Protein AF-0000000087425403 (afdb_homodimer)

Secondary structure (DSSP, 8-state):
--EEEEEEEEE-GGGSS-SS--SSS--HHHHHHHHHHHHHTS-GGG-EEEES--PPTT-EEEEEEEEEE---SSPPPHHHHHHHHHHHS-TTEEEEEEEEPPTT--TTTT--EEEEEEEEEESSS--TTTGGGSEEE-S---HHHHHHHHHHH-EEEE-GGGS-TT---S--EEEEEEEEEEEETTEEEEEEEES---TTHHHHHHHHHHHHHTTSS-TTHHHHHHHH--GGGS-----GGGEEEEEEE-TTSPPTTS---TTS-----/--EEEEEEEEE-GGGSS-SS--SSS--HHHHHHHHHHHHHTS-GGG-EEEES--PPTT-EEEEEEEEEE---SSPPPHHHHHHHHHHHS-TTEEEEEEEEPPTT--TTTT--EEEEEEEEE-SSS--TTTGGGSEE--S---HHHHHHHHHHH-EEEE-GGGS-TT---S--EEEEEEEEEEEETTEEEEEEEES---TTHHHHHHHHHHHHHTTSS-TTHHHHHHHH--GGGS-----GGGEEEEEEE-TTSPPTTS---TTS-----

Foldseek 3Di:
DDWWKKWWKWFQLAQAQWADDDDPGHHVQVQLLVLQCVVLVHDSVQKDKDWQDGAGRRATAFTIMIIIDHPDPDDDFFVVSQVSSCVRGDPRMHTQGMDTDDPPDGNRPLFFKFKKKFKEQADPDADPPQNLQHHYDYDFFAQVQLQLLQVLQAAWFQLLLQADPPWDDPGRTWHWHDWDWDDDVRIIMTMTMTRDAIHLRVQQSVQQSRCRRRVVDGSCLSVVCRVPSHNVSGGDSHDNSRMYTYYTDRPVGADVPHDDGDVDPPDRD/DAWWKKWWKWFQLAQAQWADDDDPGHHVQVQLLVLQCVVLVHDSVQKDKDWQDGAGRRATAFTIMIIIDHPDPDDDFFVVSQVSSCVRGDPRMHTQGMDTDDPPDGNRPLFFKFKKKFKEQADPDADPPQNLQHHYDYDFFAQVQLQLLQVVQAAWAQLLLQADPPWDDPGRTWHWHDWDWDDDVRIIMTMTMTRDAIHLRVQQSVQQSRCRRRVVDGSCLSVVCRVPSHNVSGGDSHDNSRMYTYHTDRPVGADVPHDDGDVDDPDRD

Radius of gyration: 26.01 Å; Cα contacts (8 Å, |Δi|>4): 1251; chains: 2; bounding box: 58×72×53 Å

Nearest PDB structures (foldseek):
  2nr0-assembly1_B  TM=9.328E-01  e=4.750E-31  Escherichia coli K-12
  1vs3-assembly1_B  TM=9.118E-01  e=4.069E-29  Thermus thermophilus HB8
  2nre-assembly1_A-2  TM=8.897E-01  e=6.207E-25  Escherichia coli K-12
  6sgb-assembly1_FB  TM=8.811E-01  e=9.469E-21  Trypanosoma brucei brucei
  7r9g-assembly1_A-2  TM=7.790E-01  e=8.869E-17  Saccharomyces cerevisiae

Sequence (538 aa):
MKTHYRILVAYDGTAYHGWQIQSVDRSVEGDLTKAAARILNCSPDDLKVQGASRTDSGVHALGQVAHIAYDLDAPRSTWDFVRGLNALTDDDICVVYCEPAPEGFHARHSARGKIYRYKVWNHRFAHPLYGDQQWRVNGPLDLDAMRDAAERLVGEHDFEAFRAADCDAETTVRELRRVEVFQDGPQLTIEVEGTAFLKYMVRIISGTLVDIGAGRHEPAVIDEMFRTGDRGLGGITAPAQGLTLVEVFYPDYPWPGGTPRLGGPWQPSMKTHYRILVAYDGTAYHGWQIQSVDRSVEGDLTKAAARILNCSPDDLKVQGASRTDSGVHALGQVAHIAYDLDAPRSTWDFVRGLNALTDDDICVVYCEPAPEGFHARHSARGKIYRYKVWNHRFAHPLYGDQQWRVNGPLDLDAMRDAAERLVGEHDFEAFRAADCDAETTVRELRRVEVFQDGPQLTIEVEGTAFLKYMVRIISGTLVDIGAGRHEPAVIDEMFRTGDRGLGGITAPAQGLTLVEVFYPDYPWPGGTPRLGGPWQPS

Organism: Persicimonas caeni (NCBI:txid2292766)

InterPro domains:
  IPR001406 Pseudouridine synthase I, TruA [MF_00171] (3-250)
  IPR001406 Pseudouridine synthase I, TruA [PIRSF001430] (3-253)
  IPR001406 Pseudouridine synthase I, TruA [PTHR11142] (2-251)
  IPR001406 Pseudouridine synthase I, TruA [TIGR00071] (7-245)
  IPR001406 Pseudouridine synthase I, TruA [cd02570] (7-250)
  IPR020094 Pseudouridine synthase TruA/RsuA/RluB/E/F, N-terminal [G3DSA:3.30.70.580] (1-111)
  IPR020095 Pseudouridine synthase I, TruA, C-terminal [G3DSA:3.30.70.660] (113-248)
  IPR020097 Pseudouridine synthase I, TruA, alpha/beta domain [PF01416] (149-251)
  IPR020103 Pseudouridine synthase, catalytic domain superfamily [SSF55120] (3-256)

Structure (mmCIF, N/CA/C/O backbone):
data_AF-0000000087425403-model_v1
#
loop_
_entity.id
_entity.type
_entity.pdbx_description
1 polymer 'tRNA pseudouridine synthase A'
#
loop_
_atom_site.group_PDB
_atom_site.id
_atom_site.type_symbol
_atom_site.label_atom_id
_atom_site.label_alt_id
_atom_site.label_comp_id
_atom_site.label_asym_id
_atom_site.label_entity_id
_atom_site.label_seq_id
_atom_site.pdbx_PDB_ins_code
_atom_site.Cartn_x
_atom_site.Cartn_y
_atom_site.Cartn_z
_atom_site.occupancy
_atom_site.B_iso_or_equiv
_atom_site.auth_seq_id
_atom_site.auth_comp_id
_atom_site.auth_asym_id
_atom_site.auth_atom_id
_atom_site.pdbx_PDB_model_num
ATOM 1 N N . MET A 1 1 ? 12.016 31.25 21.562 1 62.78 1 MET A N 1
ATOM 2 C CA . MET A 1 1 ? 12.633 30.141 20.844 1 62.78 1 MET A CA 1
ATOM 3 C C . MET A 1 1 ? 12.562 30.375 19.328 1 62.78 1 MET A C 1
ATOM 5 O O . MET A 1 1 ? 11.531 30.797 18.812 1 62.78 1 MET A O 1
ATOM 9 N N . LYS A 1 2 ? 13.836 30.422 18.672 1 71 2 LYS A N 1
ATOM 10 C CA . LYS A 1 2 ? 13.906 30.688 17.234 1 71 2 LYS A CA 1
ATOM 11 C C . LYS A 1 2 ? 13.602 29.422 16.438 1 71 2 LYS A C 1
ATOM 13 O O . LYS A 1 2 ? 14.047 28.328 16.797 1 71 2 LYS A O 1
ATOM 18 N N . THR A 1 3 ? 12.609 29.562 15.492 1 68.88 3 THR A N 1
ATOM 19 C CA . THR A 1 3 ? 12.336 28.484 14.547 1 68.88 3 THR A CA 1
ATOM 20 C C . THR A 1 3 ? 13.492 28.312 13.57 1 68.88 3 THR A C 1
ATOM 22 O O . THR A 1 3 ? 13.828 29.234 12.828 1 68.88 3 THR A O 1
ATOM 25 N N . HIS A 1 4 ? 13.969 27.094 13.625 1 78.25 4 HIS A N 1
ATOM 26 C CA . HIS A 1 4 ? 15.195 26.953 12.852 1 78.25 4 HIS A CA 1
ATOM 27 C C . HIS A 1 4 ? 14.953 26.156 11.57 1 78.25 4 HIS A C 1
ATOM 29 O O . HIS A 1 4 ? 15.484 26.5 10.516 1 78.25 4 HIS A O 1
ATOM 35 N N . TYR A 1 5 ? 14.078 25.172 11.742 1 91.06 5 TYR A N 1
ATOM 36 C CA . TYR A 1 5 ? 13.945 24.328 10.555 1 91.06 5 TYR A CA 1
ATOM 37 C C . TYR A 1 5 ? 12.477 24.094 10.227 1 91.06 5 TYR A C 1
ATOM 39 O O . TYR A 1 5 ? 11.633 24 11.125 1 91.06 5 TYR A O 1
ATOM 47 N N . ARG A 1 6 ? 12.188 24.062 9.008 1 94.81 6 ARG A N 1
ATOM 48 C CA . ARG A 1 6 ? 10.953 23.516 8.438 1 94.81 6 ARG A CA 1
ATOM 49 C C . ARG A 1 6 ? 11.203 22.172 7.766 1 94.81 6 ARG A C 1
ATOM 51 O O . ARG A 1 6 ? 12.133 22.047 6.961 1 94.81 6 ARG A O 1
ATOM 58 N N . ILE A 1 7 ? 10.383 21.219 8.172 1 94.81 7 ILE A N 1
ATOM 59 C CA . ILE A 1 7 ? 10.602 19.891 7.609 1 94.81 7 ILE A CA 1
ATOM 60 C C . ILE A 1 7 ? 9.305 19.359 7.008 1 94.81 7 ILE A C 1
ATOM 62 O O . ILE A 1 7 ? 8.211 19.703 7.469 1 94.81 7 ILE A O 1
ATOM 66 N N . LEU A 1 8 ? 9.43 18.625 5.945 1 96.12 8 LEU A N 1
ATOM 67 C CA . LEU A 1 8 ? 8.367 17.812 5.375 1 96.12 8 LEU A CA 1
ATOM 68 C C . LEU A 1 8 ? 8.508 16.359 5.797 1 96.12 8 LEU A C 1
ATOM 70 O O . LEU A 1 8 ? 9.586 15.766 5.645 1 96.12 8 LEU A O 1
ATOM 74 N N . VAL A 1 9 ? 7.41 15.805 6.301 1 96.94 9 VAL A N 1
ATOM 75 C CA . VAL A 1 9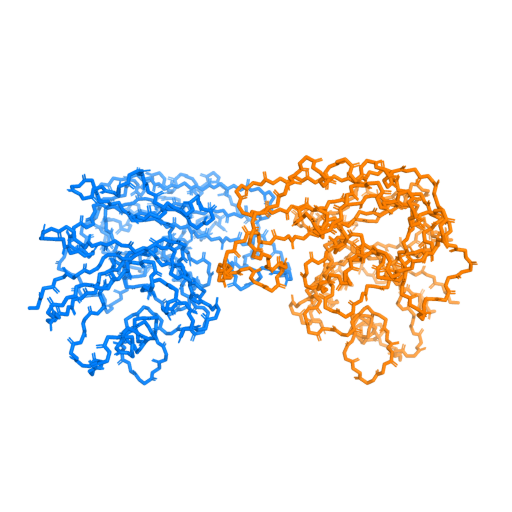 ? 7.5 14.477 6.906 1 96.94 9 VAL A CA 1
ATOM 76 C C . VAL A 1 9 ? 6.352 13.602 6.414 1 96.94 9 VAL A C 1
ATOM 78 O O . VAL A 1 9 ? 5.207 14.055 6.336 1 96.94 9 VAL A O 1
ATOM 81 N N . ALA A 1 10 ? 6.688 12.398 6.035 1 97.25 10 ALA A N 1
ATOM 82 C CA . ALA A 1 10 ? 5.711 11.344 5.766 1 97.25 10 ALA A CA 1
ATOM 83 C C . ALA A 1 10 ? 5.777 10.25 6.832 1 97.25 10 ALA A C 1
ATOM 85 O O . ALA A 1 10 ? 6.84 10 7.406 1 97.25 10 ALA A O 1
ATOM 86 N N . TYR A 1 11 ? 4.594 9.656 7.16 1 97.88 11 TYR A N 1
ATOM 87 C CA . TYR A 1 11 ? 4.637 8.594 8.156 1 97.88 11 TYR A CA 1
ATOM 88 C C . TYR A 1 11 ? 3.436 7.668 8.023 1 97.88 11 TYR A C 1
ATOM 90 O O . TYR A 1 11 ? 2.391 8.07 7.504 1 97.88 11 TYR A O 1
ATOM 98 N N . ASP A 1 12 ? 3.627 6.426 8.414 1 97.44 12 ASP A N 1
ATOM 99 C CA . ASP A 1 12 ? 2.57 5.465 8.719 1 97.44 12 ASP A CA 1
ATOM 100 C C . ASP A 1 12 ? 2.078 5.629 10.156 1 97.44 12 ASP A C 1
ATOM 102 O O . ASP A 1 12 ? 2.811 5.34 11.102 1 97.44 12 ASP A O 1
ATOM 106 N N . GLY A 1 13 ? 0.877 6.035 10.273 1 97.44 13 GLY A N 1
ATOM 107 C CA . GLY A 1 13 ? 0.36 6.363 11.594 1 97.44 13 GLY A CA 1
ATOM 108 C C . GLY A 1 13 ? -0.11 5.145 12.367 1 97.44 13 GLY A C 1
ATOM 109 O O . GLY A 1 13 ? -0.539 5.262 13.516 1 97.44 13 GLY A O 1
ATOM 110 N N . THR A 1 14 ? 0.026 3.969 11.891 1 95.44 14 THR A N 1
ATOM 111 C CA . THR A 1 14 ? -0.563 2.75 12.438 1 95.44 14 THR A CA 1
ATOM 112 C C . THR A 1 14 ? -0.092 2.518 13.867 1 95.44 14 THR A C 1
ATOM 114 O O . THR A 1 14 ? -0.894 2.191 14.75 1 95.44 14 THR A O 1
ATOM 117 N N . ALA A 1 15 ? 1.132 2.725 14.141 1 94.81 15 ALA A N 1
ATOM 118 C CA . ALA A 1 15 ? 1.7 2.398 15.445 1 94.81 15 ALA A CA 1
ATOM 119 C C . ALA A 1 15 ? 1.718 3.621 16.359 1 94.81 15 ALA A C 1
ATOM 121 O O . ALA A 1 15 ? 2.277 3.578 17.453 1 94.81 15 ALA A O 1
ATOM 122 N N . TYR A 1 16 ? 1.12 4.699 15.938 1 96.88 16 TYR A N 1
ATOM 123 C CA . TYR A 1 16 ? 1.23 5.949 16.688 1 96.88 16 TYR A CA 1
ATOM 124 C C . TYR A 1 16 ? -0.123 6.367 17.25 1 96.88 16 TYR A C 1
ATOM 126 O O . TYR A 1 16 ? -1.159 6.148 16.609 1 96.88 16 TYR A O 1
ATOM 134 N N . HIS A 1 17 ? -0.089 6.969 18.359 1 96.81 17 HIS A N 1
ATOM 135 C CA . HIS A 1 17 ? -1.277 7.543 18.969 1 96.81 17 HIS A CA 1
ATOM 136 C C . HIS A 1 17 ? -1.452 9.008 18.578 1 96.81 17 HIS A C 1
ATOM 138 O O . HIS A 1 17 ? -1.657 9.867 19.438 1 96.81 17 HIS A O 1
ATOM 144 N N . GLY A 1 18 ? -1.269 9.258 17.266 1 96.38 18 GLY A N 1
ATOM 145 C CA . GLY A 1 18 ? -1.433 10.594 16.719 1 96.38 18 GLY A CA 1
ATOM 146 C C . GLY A 1 18 ? -0.119 11.328 16.547 1 96.38 18 GLY A C 1
ATOM 147 O O . GLY A 1 18 ? 0.952 10.766 16.781 1 96.38 18 GLY A O 1
ATOM 148 N N . TRP A 1 19 ? -0.273 12.5 16.078 1 97 19 TRP A N 1
ATOM 149 C CA . TRP A 1 19 ? 0.887 13.375 15.938 1 97 19 TRP A CA 1
ATOM 150 C C . TRP A 1 19 ? 1.37 13.867 17.297 1 97 19 TRP A C 1
ATOM 152 O O . TRP A 1 19 ? 2.547 13.719 17.641 1 97 19 TRP A O 1
ATOM 162 N N . GLN A 1 20 ? 0.485 14.422 18.078 1 93.25 20 GLN A N 1
ATOM 163 C CA . GLN A 1 20 ? 0.798 15.203 19.266 1 93.25 20 GLN A CA 1
ATOM 164 C C . GLN A 1 20 ? 1.099 14.297 20.453 1 93.25 20 GLN A C 1
ATOM 166 O O . GLN A 1 20 ? 0.419 13.289 20.672 1 93.25 20 GLN A O 1
ATOM 171 N N . ILE A 1 21 ? 2.059 14.766 21.188 1 91.69 21 ILE A N 1
ATOM 172 C CA . ILE A 1 21 ? 2.391 14.078 22.438 1 91.69 21 ILE A CA 1
ATOM 173 C C . ILE A 1 21 ? 1.239 14.219 23.422 1 91.69 21 ILE A C 1
ATOM 175 O O . ILE A 1 21 ? 0.835 15.336 23.75 1 91.69 21 ILE A O 1
ATOM 179 N N . GLN A 1 22 ? 0.668 13.234 23.844 1 81.12 22 GLN A N 1
ATOM 180 C CA . GLN A 1 22 ? -0.424 13.305 24.812 1 81.12 22 GLN A CA 1
ATOM 181 C C . GLN A 1 22 ? -0.078 12.531 26.078 1 81.12 22 GLN A C 1
ATOM 183 O O . GLN A 1 22 ? -0.564 12.867 27.156 1 81.12 22 GLN A O 1
ATOM 188 N N . SER A 1 23 ? 0.497 11.383 26 1 78.75 23 SER A N 1
ATOM 189 C CA . SER A 1 23 ? 0.789 10.516 27.125 1 78.75 23 SER A CA 1
ATOM 190 C C . SER A 1 23 ? 2.104 9.766 26.922 1 78.75 23 SER A C 1
ATOM 192 O O . SER A 1 23 ? 3.027 10.281 26.297 1 78.75 23 SER A O 1
ATOM 194 N N . VAL A 1 24 ? 2.07 8.68 27.547 1 83.19 24 VAL A N 1
ATOM 195 C CA . VAL A 1 24 ? 3.225 7.789 27.5 1 83.19 24 VAL A CA 1
ATOM 196 C C . VAL A 1 24 ? 3.244 7.047 26.172 1 83.19 24 VAL A C 1
ATOM 198 O O . VAL A 1 24 ? 4.277 6.508 25.766 1 83.19 24 VAL A O 1
ATOM 201 N N . ASP A 1 25 ? 2.201 7.242 25.453 1 89.94 25 ASP A N 1
ATOM 202 C CA . ASP A 1 25 ? 2.107 6.484 24.219 1 89.94 25 ASP A CA 1
ATOM 203 C C . ASP A 1 25 ? 2.959 7.117 23.109 1 89.94 25 ASP A C 1
ATOM 205 O O . ASP A 1 25 ? 3.252 8.312 23.156 1 89.94 25 ASP A O 1
ATOM 209 N N . ARG A 1 26 ? 3.33 6.352 22.172 1 94.44 26 ARG A N 1
ATOM 210 C CA . ARG A 1 26 ? 4.18 6.781 21.062 1 94.44 26 ARG A CA 1
ATOM 211 C C . ARG A 1 26 ? 3.447 7.773 20.156 1 94.44 26 ARG A C 1
ATOM 213 O O . ARG A 1 26 ? 2.291 7.551 19.797 1 94.44 26 ARG A O 1
ATOM 220 N N . SER A 1 27 ? 4.02 8.914 19.875 1 97.38 27 SER A N 1
ATOM 221 C CA . SER A 1 27 ? 3.512 9.906 18.938 1 97.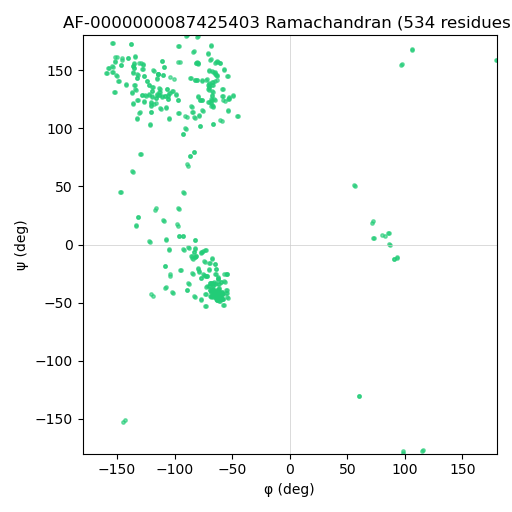38 27 SER A CA 1
ATOM 222 C C . SER A 1 27 ? 4.574 10.289 17.906 1 97.38 27 SER A C 1
ATOM 224 O O . SER A 1 27 ? 5.77 10.102 18.141 1 97.38 27 SER A O 1
ATOM 226 N N . VAL A 1 28 ? 4.156 10.727 16.766 1 98 28 VAL A N 1
ATOM 227 C CA . VAL A 1 28 ? 5.102 11.133 15.734 1 98 28 VAL A CA 1
ATOM 228 C C . VAL A 1 28 ? 5.941 12.305 16.234 1 98 28 VAL A C 1
ATOM 230 O O . VAL A 1 28 ? 7.168 12.305 16.094 1 98 28 VAL A O 1
ATOM 233 N N . GLU A 1 29 ? 5.238 13.305 16.859 1 97.31 29 GLU A N 1
ATOM 234 C CA . GLU A 1 29 ? 5.926 14.438 17.469 1 97.31 29 GLU A CA 1
ATOM 235 C C . GLU A 1 29 ? 6.988 13.961 18.453 1 97.31 29 GLU A C 1
ATOM 237 O O . GLU A 1 29 ? 8.109 14.469 18.453 1 97.31 29 GLU A O 1
ATOM 242 N N . GLY A 1 30 ? 6.617 13.031 19.266 1 96.56 30 GLY A N 1
ATOM 243 C CA . GLY A 1 30 ? 7.535 12.508 20.266 1 96.56 30 GLY A CA 1
ATOM 244 C C . GLY A 1 30 ? 8.781 11.883 19.656 1 96.56 30 GLY A C 1
ATOM 245 O O . GLY A 1 30 ? 9.898 12.188 20.094 1 96.56 30 GLY A O 1
ATOM 246 N N . ASP A 1 31 ? 8.602 11.039 18.688 1 97.06 31 ASP A N 1
ATOM 247 C CA . ASP A 1 31 ? 9.727 10.375 18.047 1 97.06 31 ASP A CA 1
ATOM 248 C C . ASP A 1 31 ? 10.633 11.383 17.344 1 97.06 31 ASP A C 1
ATOM 250 O O . ASP A 1 31 ? 11.859 11.281 17.422 1 97.06 31 ASP A O 1
ATOM 254 N N . LEU A 1 32 ? 10.047 12.344 16.688 1 97.19 32 LEU A N 1
ATOM 255 C CA . LEU A 1 32 ? 10.82 13.375 16 1 97.19 32 LEU A CA 1
ATOM 256 C C . LEU A 1 32 ? 11.578 14.242 17 1 97.19 32 LEU A C 1
ATOM 258 O O . LEU A 1 32 ? 12.734 14.609 16.766 1 97.19 32 LEU A O 1
ATOM 262 N N . THR A 1 33 ? 10.898 14.562 18.094 1 96 33 THR A N 1
ATOM 263 C CA . THR A 1 33 ? 11.523 15.375 19.141 1 96 33 THR A CA 1
ATOM 264 C C . THR A 1 33 ? 12.742 14.672 19.719 1 96 33 THR A C 1
ATOM 266 O O . THR A 1 33 ? 13.805 15.273 19.875 1 96 33 THR A O 1
ATOM 269 N N . LYS A 1 34 ? 12.586 13.406 20 1 95.94 34 LYS A N 1
ATOM 270 C CA . LYS A 1 34 ? 13.688 12.625 20.547 1 95.94 34 LYS A CA 1
ATOM 271 C C . LYS A 1 34 ? 14.859 12.57 19.578 1 95.94 34 LYS A C 1
ATOM 273 O O . LYS A 1 34 ? 16.016 12.758 19.969 1 95.94 34 LYS A O 1
ATOM 278 N N . ALA A 1 35 ? 14.539 12.32 18.359 1 96.5 35 ALA A N 1
ATOM 279 C CA . ALA A 1 35 ? 15.578 12.25 17.328 1 96.5 35 ALA A CA 1
ATOM 280 C C . ALA A 1 35 ? 16.297 13.586 17.172 1 96.5 35 ALA A C 1
ATOM 282 O O . ALA A 1 35 ? 17.531 13.641 17.156 1 96.5 35 ALA A O 1
ATOM 283 N N . ALA A 1 36 ? 15.57 14.672 17.094 1 94.31 36 ALA A N 1
ATOM 284 C CA . ALA A 1 36 ? 16.141 16 16.938 1 94.31 36 ALA A CA 1
ATOM 285 C C . ALA A 1 36 ? 17 16.391 18.125 1 94.31 36 ALA A C 1
ATOM 287 O O . ALA A 1 36 ? 18.078 16.969 17.969 1 94.31 36 ALA A O 1
ATOM 288 N N . ALA A 1 37 ? 16.516 16.047 19.266 1 93.38 37 ALA A N 1
ATOM 289 C CA . ALA A 1 37 ? 17.25 16.359 20.484 1 93.38 37 ALA A CA 1
ATOM 290 C C . ALA A 1 37 ? 18.609 15.672 20.484 1 93.38 37 ALA A C 1
ATOM 292 O O . ALA A 1 37 ? 19.625 16.266 20.891 1 93.38 37 ALA A O 1
ATOM 293 N N . ARG A 1 38 ? 18.609 14.492 20.047 1 93.81 38 ARG A N 1
ATOM 294 C CA . ARG A 1 38 ? 19.859 13.734 19.969 1 93.81 38 ARG A CA 1
ATOM 295 C C . ARG A 1 38 ? 20.828 14.375 18.984 1 93.81 38 ARG A C 1
ATOM 297 O O . ARG A 1 38 ? 22.016 14.492 19.266 1 93.81 38 ARG A O 1
ATOM 304 N N . ILE A 1 39 ? 20.312 14.758 17.891 1 91.31 39 ILE A N 1
ATOM 305 C CA . ILE A 1 39 ? 21.156 15.359 16.844 1 91.31 39 ILE A CA 1
ATOM 306 C C . ILE A 1 39 ? 21.719 16.688 17.344 1 91.31 39 ILE A C 1
ATOM 308 O O . ILE A 1 39 ? 22.891 17 17.125 1 91.31 39 ILE A O 1
ATOM 312 N N . LEU A 1 40 ? 20.891 17.422 17.984 1 87.81 40 LEU A N 1
ATOM 313 C CA . LEU A 1 40 ? 21.266 18.766 18.406 1 87.81 40 LEU A CA 1
ATOM 314 C C . LEU A 1 40 ? 21.953 18.75 19.766 1 87.81 40 LEU A C 1
ATOM 316 O O . LEU A 1 40 ? 22.375 19.797 20.266 1 87.81 40 LEU A O 1
ATOM 320 N N . ASN A 1 41 ? 22.031 17.578 20.328 1 88.81 41 ASN A N 1
ATOM 321 C CA . ASN A 1 41 ? 22.656 17.391 21.625 1 88.81 41 ASN A CA 1
ATOM 322 C C . ASN A 1 41 ? 22.016 18.266 22.703 1 88.81 41 ASN A C 1
ATOM 324 O O . ASN A 1 41 ? 22.719 19 23.406 1 88.81 41 ASN A O 1
ATOM 328 N N . CYS A 1 42 ? 20.734 18.219 22.797 1 88.75 42 CYS A N 1
ATOM 329 C CA . CYS A 1 42 ? 19.984 18.969 23.797 1 88.75 42 CYS A CA 1
ATOM 330 C C . CYS A 1 42 ? 18.875 18.109 24.406 1 88.75 42 CYS A C 1
ATOM 332 O O . CYS A 1 42 ? 18.703 16.953 24.016 1 88.75 42 CYS A O 1
ATOM 334 N N . SER A 1 43 ? 18.25 18.688 25.438 1 90.75 43 SER A N 1
ATOM 335 C CA . SER A 1 43 ? 17.109 17.984 26.031 1 90.75 43 SER A CA 1
ATOM 336 C C . SER A 1 43 ? 15.867 18.094 25.172 1 90.75 43 SER A C 1
ATOM 338 O O . SER A 1 43 ? 15.594 19.141 24.594 1 90.75 43 SER A O 1
ATOM 340 N N . PRO A 1 44 ? 15.078 17 25.078 1 90.5 44 PRO A N 1
ATOM 341 C CA . PRO A 1 44 ? 13.82 17.078 24.344 1 90.5 44 PRO A CA 1
ATOM 342 C C . PRO A 1 44 ? 12.914 18.203 24.844 1 90.5 44 PRO A C 1
ATOM 344 O O . PRO A 1 44 ? 12.133 18.766 24.078 1 90.5 44 PRO A O 1
ATOM 347 N N . ASP A 1 45 ? 13.133 18.5 26.031 1 88.69 45 ASP A N 1
ATOM 348 C CA . ASP A 1 45 ? 12.281 19.516 26.641 1 88.69 45 ASP A CA 1
ATOM 349 C C . ASP A 1 45 ? 12.641 20.906 26.141 1 88.69 45 ASP A C 1
ATOM 351 O O . ASP A 1 45 ? 11.867 21.844 26.297 1 88.69 45 ASP A O 1
ATOM 355 N N . ASP A 1 46 ? 13.789 21 25.516 1 86.88 46 ASP A N 1
ATOM 356 C CA . ASP A 1 46 ? 14.273 22.281 25.031 1 86.88 46 ASP A CA 1
ATOM 357 C C . ASP A 1 46 ? 13.828 22.531 23.578 1 86.88 46 ASP A C 1
ATOM 359 O O . ASP A 1 46 ? 14.078 23.594 23.031 1 86.88 46 ASP A O 1
ATOM 363 N N . LEU A 1 47 ? 13.188 21.516 23.016 1 88.31 47 LEU A N 1
ATOM 364 C CA . LEU A 1 47 ? 12.805 21.578 21.609 1 88.31 47 LEU A CA 1
ATOM 365 C C . LEU A 1 47 ? 11.281 21.578 21.469 1 88.31 47 LEU A C 1
ATOM 367 O O . LEU A 1 47 ? 10.578 20.984 22.281 1 88.31 47 LEU A O 1
ATOM 371 N N . LYS A 1 48 ? 10.961 22.312 20.531 1 87.94 48 LYS A N 1
ATOM 372 C CA . LYS A 1 48 ? 9.547 22.266 20.156 1 87.94 48 LYS A CA 1
ATOM 373 C C . LYS A 1 48 ? 9.383 21.828 18.703 1 87.94 48 LYS A C 1
ATOM 375 O O . LYS A 1 48 ? 9.867 22.5 17.797 1 87.94 48 LYS A O 1
ATOM 380 N N . VAL A 1 49 ? 8.812 20.688 18.516 1 94.06 49 VAL A N 1
ATOM 381 C CA . VAL A 1 49 ? 8.445 20.219 17.188 1 94.06 49 VAL A CA 1
ATOM 382 C C . VAL A 1 49 ? 6.934 20.344 17 1 94.06 49 VAL A C 1
ATOM 384 O O . VAL A 1 49 ? 6.164 19.609 17.625 1 94.06 49 VAL A O 1
ATOM 387 N N . GLN A 1 50 ? 6.566 21.297 16.172 1 94.81 50 GLN A N 1
ATOM 388 C CA . GLN A 1 50 ? 5.145 21.547 15.977 1 94.81 50 GLN A CA 1
ATOM 389 C C . GLN A 1 50 ? 4.719 21.25 14.539 1 94.81 50 GLN A C 1
ATOM 391 O O . GLN A 1 50 ? 5.348 21.719 13.594 1 94.81 50 GLN A O 1
ATOM 396 N N . GLY A 1 51 ? 3.684 20.484 14.414 1 96.88 51 GLY A N 1
ATOM 397 C CA . GLY A 1 51 ? 3.164 20.125 13.109 1 96.88 51 GLY A CA 1
ATOM 398 C C . GLY A 1 51 ? 2.008 21 12.664 1 96.88 51 GLY A C 1
ATOM 399 O O . GLY A 1 51 ? 1.343 21.625 13.492 1 96.88 51 GLY A O 1
ATOM 400 N N . ALA A 1 52 ? 1.863 21.016 11.352 1 97.44 52 ALA A N 1
ATOM 401 C CA . ALA A 1 52 ? 0.756 21.781 10.773 1 97.44 52 ALA A CA 1
ATOM 402 C C . ALA A 1 52 ? -0.585 21.141 11.109 1 97.44 52 ALA A C 1
ATOM 404 O O . ALA A 1 52 ? -1.599 21.828 11.234 1 97.44 52 ALA A O 1
ATOM 405 N N . SER A 1 53 ? -0.598 19.812 11.203 1 97.12 53 SER A N 1
ATOM 406 C CA . SER A 1 53 ? -1.82 19.062 11.469 1 97.12 53 SER A CA 1
ATOM 407 C C . SER A 1 53 ? -1.639 18.109 12.641 1 97.12 53 SER A C 1
ATOM 409 O O . SER A 1 53 ? -0.686 17.328 12.672 1 97.12 53 SER A O 1
ATOM 411 N N . ARG A 1 54 ? -2.527 18.172 13.594 1 94.5 54 ARG A N 1
ATOM 412 C CA . ARG A 1 54 ? -2.551 17.234 14.703 1 94.5 54 ARG A CA 1
ATOM 413 C C . ARG A 1 54 ? -3.355 15.992 14.352 1 94.5 54 ARG A C 1
ATOM 415 O O . ARG A 1 54 ? -4.465 15.797 14.852 1 94.5 54 ARG A O 1
ATOM 422 N N . THR A 1 55 ? -2.744 15.148 13.57 1 97.38 55 THR A N 1
ATOM 423 C CA . THR A 1 55 ? -3.438 13.969 13.062 1 97.38 55 THR A CA 1
ATOM 424 C C . THR A 1 55 ? -3.812 13.023 14.203 1 97.38 55 THR A C 1
ATOM 426 O O . THR A 1 55 ? -3.055 12.875 15.164 1 97.38 55 THR A O 1
ATOM 429 N N . ASP A 1 56 ? -4.945 12.359 14.031 1 96.38 56 ASP A N 1
ATOM 430 C CA . ASP A 1 56 ? -5.457 11.406 15.016 1 96.38 56 ASP A CA 1
ATOM 431 C C . ASP A 1 56 ? -4.602 10.141 15.055 1 96.38 56 ASP A C 1
ATOM 433 O O . ASP A 1 56 ? -3.789 9.906 14.156 1 96.38 56 ASP A O 1
ATOM 437 N N . SER A 1 57 ? -4.848 9.398 16.188 1 96.69 57 SER A N 1
ATOM 438 C CA . SER A 1 57 ? -4.254 8.07 16.266 1 96.69 57 SER A CA 1
ATOM 439 C C . SER A 1 57 ? -4.598 7.238 15.039 1 96.69 57 SER A C 1
ATOM 441 O O . SER A 1 57 ? -5.762 7.164 14.641 1 96.69 57 SER A O 1
ATOM 443 N N . GLY A 1 58 ? -3.543 6.707 14.406 1 97.44 58 GLY A N 1
ATOM 444 C CA . GLY A 1 58 ? -3.758 5.785 13.305 1 97.44 58 GLY A CA 1
ATOM 445 C C . GLY A 1 58 ? -3.764 6.473 11.945 1 97.44 58 GLY A C 1
ATOM 446 O O . GLY A 1 58 ? -3.729 5.809 10.906 1 97.44 58 GLY A O 1
ATOM 447 N N . VAL A 1 59 ? -3.811 7.812 11.922 1 98.62 59 VAL A N 1
ATOM 448 C CA . VAL A 1 59 ? -3.879 8.547 10.664 1 98.62 59 VAL A CA 1
ATOM 449 C C . VAL A 1 59 ? -2.479 8.688 10.07 1 98.62 59 VAL A C 1
ATOM 451 O O . VAL A 1 59 ? -1.509 8.906 10.797 1 98.62 59 VAL A O 1
ATOM 454 N N . HIS A 1 60 ? -2.398 8.578 8.758 1 98.44 60 HIS A N 1
ATOM 455 C CA . HIS A 1 60 ? -1.135 8.633 8.039 1 98.44 60 HIS A CA 1
ATOM 456 C C . HIS A 1 60 ? -0.873 10.023 7.484 1 98.44 60 HIS A C 1
ATOM 458 O O . HIS A 1 60 ? -1.747 10.891 7.539 1 98.44 60 HIS A O 1
ATOM 464 N N . ALA A 1 61 ? 0.383 10.18 6.984 1 98.19 61 ALA A N 1
ATOM 465 C CA . ALA A 1 61 ? 0.701 11.422 6.285 1 98.19 61 ALA A CA 1
ATOM 466 C C . ALA A 1 61 ? 1.734 11.18 5.188 1 98.19 61 ALA A C 1
ATOM 468 O O . ALA A 1 61 ? 2.676 10.406 5.371 1 98.19 61 ALA A O 1
ATOM 469 N N . LEU A 1 62 ? 1.516 11.859 4.098 1 96.19 62 LEU A N 1
ATOM 470 C CA . LEU A 1 62 ? 2.5 11.906 3.021 1 96.19 62 LEU A CA 1
ATOM 471 C C . LEU A 1 62 ? 3.166 13.281 2.957 1 96.19 62 LEU A C 1
ATOM 473 O O . LEU A 1 62 ? 4.266 13.414 2.412 1 96.19 62 LEU A O 1
ATOM 477 N N . GLY A 1 63 ? 2.469 14.258 3.594 1 96.38 63 GLY A N 1
ATOM 478 C CA . GLY A 1 63 ? 2.977 15.617 3.473 1 96.38 63 GLY A CA 1
ATOM 479 C C . GLY A 1 63 ? 2.725 16.453 4.711 1 96.38 63 GLY A C 1
ATOM 480 O O . GLY A 1 63 ? 2.254 17.594 4.609 1 96.38 63 GLY A O 1
ATOM 481 N N . GLN A 1 64 ? 2.969 15.953 5.883 1 98 64 GLN A N 1
ATOM 482 C CA . GLN A 1 64 ? 2.967 16.766 7.098 1 98 64 GLN A CA 1
ATOM 483 C C . GLN A 1 64 ? 4.125 17.75 7.102 1 98 64 GLN A C 1
ATOM 485 O O . GLN A 1 64 ? 5.223 17.438 6.637 1 98 64 GLN A O 1
ATOM 490 N N . VAL A 1 65 ? 3.832 18.938 7.5 1 97.38 65 VAL A N 1
ATOM 491 C CA . VAL A 1 65 ? 4.883 19.938 7.672 1 97.38 65 VAL A CA 1
ATOM 492 C C . VAL A 1 65 ? 5.039 20.281 9.148 1 97.38 65 VAL A C 1
ATOM 494 O O . VAL A 1 65 ? 4.047 20.438 9.867 1 97.38 65 VAL A O 1
ATOM 497 N N . ALA A 1 66 ? 6.25 20.312 9.57 1 97.44 66 ALA A N 1
ATOM 498 C CA . ALA A 1 66 ? 6.539 20.688 10.953 1 97.44 66 ALA A CA 1
ATOM 499 C C . ALA A 1 66 ? 7.707 21.672 11.023 1 97.44 66 ALA A C 1
ATOM 501 O O . ALA A 1 66 ? 8.461 21.812 10.055 1 97.44 66 ALA A O 1
ATOM 502 N N . HIS A 1 67 ? 7.738 22.406 12.055 1 95.5 67 HIS A N 1
ATOM 503 C CA . HIS A 1 67 ? 8.93 23.219 12.328 1 95.5 67 HIS A CA 1
ATOM 504 C C . HIS A 1 67 ? 9.57 22.812 13.656 1 95.5 67 HIS A C 1
ATOM 506 O O . HIS A 1 67 ? 8.883 22.328 14.555 1 95.5 67 HIS A O 1
ATOM 512 N N . ILE A 1 68 ? 10.805 22.984 13.688 1 92.69 68 ILE A N 1
ATOM 513 C CA . ILE A 1 68 ? 11.609 22.734 14.875 1 92.69 68 ILE A CA 1
ATOM 514 C C . ILE A 1 68 ? 12.172 24.047 15.406 1 92.69 68 ILE A C 1
ATOM 516 O O . ILE A 1 68 ? 12.922 24.734 14.711 1 92.69 68 ILE A O 1
ATOM 520 N N . ALA A 1 69 ? 11.758 24.359 16.594 1 88.75 69 ALA A N 1
ATOM 521 C CA . ALA A 1 69 ? 12.242 25.562 17.266 1 88.75 69 ALA A CA 1
ATOM 522 C C . ALA A 1 69 ? 13.227 25.219 18.375 1 88.75 69 ALA A C 1
ATOM 524 O O . ALA A 1 69 ? 12.961 24.328 19.188 1 88.75 69 ALA A O 1
ATOM 525 N N . TYR A 1 70 ? 14.32 25.844 18.219 1 81.88 70 TYR A N 1
ATOM 526 C CA . TYR A 1 70 ? 15.383 25.594 19.188 1 81.88 70 TYR A CA 1
ATOM 527 C C . TYR A 1 70 ? 16.281 26.828 19.359 1 81.88 70 TYR A C 1
ATOM 529 O O . TYR A 1 70 ? 16.422 27.625 18.422 1 81.88 70 TYR A O 1
ATOM 537 N N . ASP A 1 71 ? 16.766 27.047 20.562 1 76.81 71 ASP A N 1
ATOM 538 C CA . ASP A 1 71 ? 17.719 28.125 20.812 1 76.81 71 ASP A CA 1
ATOM 539 C C . ASP A 1 71 ? 19.156 27.641 20.609 1 76.81 71 ASP A C 1
ATOM 541 O O . ASP A 1 71 ? 19.766 27.094 21.516 1 76.81 71 ASP A O 1
ATOM 545 N N . LEU A 1 72 ? 19.438 27.375 19.203 1 65.06 72 LEU A N 1
ATOM 546 C CA . LEU A 1 72 ? 20.797 26.922 18.891 1 65.06 72 LEU A CA 1
ATOM 547 C C . LEU A 1 72 ? 21.625 28.047 18.281 1 65.06 72 LEU A C 1
ATOM 549 O O . LEU A 1 72 ? 21.078 28.938 17.625 1 65.06 72 LEU A O 1
ATOM 553 N N . ASP A 1 73 ? 22.906 28 18.672 1 62.16 73 ASP A N 1
ATOM 554 C CA . ASP A 1 73 ? 23.859 28.984 18.172 1 62.16 73 ASP A CA 1
ATOM 555 C C . ASP A 1 73 ? 24.031 28.859 16.656 1 62.16 73 ASP A C 1
ATOM 557 O O . ASP A 1 73 ? 24.203 29.844 15.953 1 62.16 73 ASP A O 1
ATOM 561 N N . ALA A 1 74 ? 24.203 27.484 16.125 1 61.16 74 ALA A N 1
ATOM 562 C CA . ALA A 1 74 ? 24.453 27.375 14.695 1 61.16 74 ALA A CA 1
ATOM 563 C C . ALA A 1 74 ? 23.594 26.281 14.07 1 61.16 74 ALA A C 1
ATOM 565 O O . ALA A 1 74 ? 23.453 25.188 14.625 1 61.16 74 ALA A O 1
ATOM 566 N N . PRO A 1 75 ? 23.062 26.719 12.844 1 63.97 75 PRO A N 1
ATOM 567 C CA . PRO A 1 75 ? 22.281 25.688 12.148 1 63.97 75 PRO A CA 1
ATOM 568 C C . PRO A 1 75 ? 23.156 24.594 11.555 1 63.97 75 PRO A C 1
ATOM 570 O O . PRO A 1 75 ? 24.312 24.828 11.234 1 63.97 75 PRO A O 1
ATOM 573 N N . ARG A 1 76 ? 22.734 23.391 11.602 1 74.31 76 ARG A N 1
ATOM 574 C CA . ARG A 1 76 ? 23.359 22.25 10.938 1 74.31 76 ARG A CA 1
ATOM 575 C C . ARG A 1 76 ? 22.953 22.172 9.469 1 74.31 76 ARG A C 1
ATOM 577 O O . ARG A 1 76 ? 22.016 22.844 9.047 1 74.31 76 ARG A O 1
ATOM 584 N N . SER A 1 77 ? 23.922 21.484 8.789 1 85 77 SER A N 1
ATOM 585 C CA . SER A 1 77 ? 23.531 21.172 7.414 1 85 77 SER A CA 1
ATOM 586 C C . SER A 1 77 ? 22.156 20.547 7.355 1 85 77 SER A C 1
ATOM 588 O O . SER A 1 77 ? 21.844 19.641 8.141 1 85 77 SER A O 1
ATOM 590 N N . THR A 1 78 ? 21.266 21.094 6.5 1 88 78 THR A N 1
ATOM 591 C CA . THR A 1 78 ? 19.922 20.562 6.363 1 88 78 THR A CA 1
ATOM 592 C C . THR A 1 78 ? 19.953 19.109 5.914 1 88 78 THR A C 1
ATOM 594 O O . THR A 1 78 ? 19.125 18.297 6.352 1 88 78 THR A O 1
ATOM 597 N N . TRP A 1 79 ? 20.938 18.844 5.16 1 88.5 79 TRP A N 1
ATOM 598 C CA . TRP A 1 79 ? 21.062 17.469 4.695 1 88.5 79 TRP A CA 1
ATOM 599 C C . TRP A 1 79 ? 21.438 16.547 5.848 1 88.5 79 TRP A C 1
ATOM 601 O O . TRP A 1 79 ? 20.844 15.477 6.008 1 88.5 79 TRP A O 1
ATOM 611 N N . ASP A 1 80 ? 22.344 16.969 6.625 1 88.88 80 ASP A N 1
ATOM 612 C CA . ASP A 1 80 ? 22.766 16.156 7.762 1 88.88 80 ASP A CA 1
ATOM 613 C C . ASP A 1 80 ? 21.641 15.992 8.766 1 88.88 80 ASP A C 1
ATOM 615 O O . ASP A 1 80 ? 21.5 14.945 9.406 1 88.88 80 ASP A O 1
ATOM 619 N N . PHE A 1 81 ? 20.938 17.031 8.797 1 91.12 81 PHE A N 1
ATOM 620 C CA . PHE A 1 81 ? 19.797 17 9.719 1 91.12 81 PHE A CA 1
ATOM 621 C C . PHE A 1 81 ? 18.766 15.984 9.25 1 91.12 81 PHE A C 1
ATOM 623 O O . PHE A 1 81 ? 18.297 15.156 10.039 1 91.12 81 PHE A O 1
ATOM 630 N N . VAL A 1 82 ? 18.422 15.945 7.965 1 92.88 82 VAL A N 1
ATOM 631 C CA . VAL A 1 82 ? 17.469 15 7.379 1 92.88 82 VAL A CA 1
ATOM 632 C C . VAL A 1 82 ? 17.984 13.578 7.555 1 92.88 82 VAL A C 1
ATOM 634 O O . VAL A 1 82 ? 17.25 12.695 8.016 1 92.88 82 VAL A O 1
ATOM 637 N N . ARG A 1 83 ? 19.188 13.406 7.262 1 93.31 83 ARG A N 1
ATOM 638 C CA . ARG A 1 83 ? 19.797 12.086 7.379 1 93.31 83 ARG A CA 1
ATOM 639 C C . ARG A 1 83 ? 19.766 11.594 8.828 1 93.31 83 ARG A C 1
ATOM 641 O O . ARG A 1 83 ? 19.469 10.43 9.086 1 93.31 83 ARG A O 1
ATOM 648 N N . GLY A 1 84 ? 20.141 12.508 9.656 1 94.25 84 GLY A N 1
ATOM 649 C CA . GLY A 1 84 ? 20.125 12.164 11.07 1 94.25 84 GLY A CA 1
ATOM 650 C C . GLY A 1 84 ? 18.75 11.789 11.586 1 94.25 84 GLY A C 1
ATOM 651 O O . GLY A 1 84 ? 18.609 10.797 12.305 1 94.25 84 GLY A O 1
ATOM 652 N N . LEU A 1 85 ? 17.75 12.602 11.25 1 95.69 85 LEU A N 1
ATOM 653 C CA . LEU A 1 85 ? 16.391 12.32 11.695 1 95.69 85 LEU A CA 1
ATOM 654 C C . LEU A 1 85 ? 15.922 10.961 11.203 1 95.69 85 LEU A C 1
ATOM 656 O O . LEU A 1 85 ? 15.328 10.188 11.961 1 95.69 85 LEU A O 1
ATOM 660 N N . ASN A 1 86 ? 16.219 10.672 9.984 1 95.88 86 ASN A N 1
ATOM 661 C CA . ASN A 1 86 ? 15.797 9.398 9.406 1 95.88 86 ASN A CA 1
ATOM 662 C C . ASN A 1 86 ? 16.578 8.227 9.977 1 95.88 86 ASN A C 1
ATOM 664 O O . ASN A 1 86 ? 16.078 7.105 10.047 1 95.88 86 ASN A O 1
ATOM 668 N N . ALA A 1 87 ? 17.75 8.461 10.398 1 96.12 87 ALA A N 1
ATOM 669 C CA . ALA A 1 87 ? 18.562 7.41 11.008 1 96.12 87 ALA A CA 1
ATOM 670 C C . ALA A 1 87 ? 18.078 7.105 12.43 1 96.12 87 ALA A C 1
ATOM 672 O O . ALA A 1 87 ? 18.234 5.98 12.914 1 96.12 87 ALA A O 1
ATOM 673 N N . LEU A 1 88 ? 17.484 8.031 13.008 1 97.19 88 LEU A N 1
ATOM 674 C CA . LEU A 1 88 ? 17.172 7.914 14.43 1 97.19 88 LEU A CA 1
ATOM 675 C C . LEU A 1 88 ? 15.695 7.625 14.648 1 97.19 88 LEU A C 1
ATOM 677 O O . LEU A 1 88 ? 15.25 7.449 15.781 1 97.19 88 LEU A O 1
ATOM 681 N N . THR A 1 89 ? 14.906 7.609 13.602 1 97.19 89 THR A N 1
ATOM 682 C CA . THR A 1 89 ? 13.5 7.211 13.68 1 97.19 89 THR A CA 1
ATOM 683 C C . THR A 1 89 ? 13.281 5.883 12.969 1 97.19 89 THR A C 1
ATOM 685 O O . THR A 1 89 ? 14.109 5.449 12.164 1 97.19 89 THR A O 1
ATOM 688 N N . ASP A 1 90 ? 12.195 5.219 13.352 1 95 90 ASP A N 1
ATOM 689 C CA . ASP A 1 90 ? 11.844 3.977 12.672 1 95 90 ASP A CA 1
ATOM 690 C C . ASP A 1 90 ? 11.406 4.242 11.234 1 95 90 ASP A C 1
ATOM 692 O O . ASP A 1 90 ? 11.117 5.383 10.867 1 95 90 ASP A O 1
ATOM 696 N N . ASP A 1 91 ? 11.227 3.158 10.469 1 94 91 ASP A N 1
ATOM 697 C CA . ASP A 1 91 ? 10.938 3.258 9.039 1 94 91 ASP A CA 1
ATOM 698 C C . ASP A 1 91 ? 9.5 3.719 8.797 1 94 91 ASP A C 1
ATOM 700 O O . ASP A 1 91 ? 9.133 4.062 7.676 1 94 91 ASP A O 1
ATOM 704 N N . ASP A 1 92 ? 8.797 3.84 9.883 1 95.31 92 ASP A N 1
ATOM 705 C CA . ASP A 1 92 ? 7.43 4.324 9.727 1 95.31 92 ASP A CA 1
ATOM 706 C C . ASP A 1 92 ? 7.395 5.848 9.641 1 95.31 92 ASP A C 1
ATOM 708 O O . ASP A 1 92 ? 6.336 6.438 9.414 1 95.31 92 ASP A O 1
ATOM 712 N N . ILE A 1 93 ? 8.5 6.516 9.844 1 97.25 93 ILE A N 1
ATOM 713 C CA . ILE A 1 93 ? 8.648 7.953 9.641 1 97.25 93 ILE A CA 1
ATOM 714 C C . ILE A 1 93 ? 9.711 8.219 8.578 1 97.25 93 ILE A C 1
ATOM 716 O O . ILE A 1 93 ? 10.766 7.582 8.57 1 97.25 93 ILE A O 1
ATOM 720 N N . CYS A 1 94 ? 9.391 9.117 7.703 1 96.25 94 CYS A N 1
ATOM 721 C CA . CYS A 1 94 ? 10.344 9.562 6.695 1 96.25 94 CYS A CA 1
ATOM 722 C C . CYS A 1 94 ? 10.375 11.086 6.605 1 96.25 94 CYS A C 1
ATOM 724 O O . CYS A 1 94 ? 9.414 11.703 6.137 1 96.25 94 CYS A O 1
ATOM 726 N N . VAL A 1 95 ? 11.445 11.68 7.078 1 96.06 95 VAL A N 1
ATOM 727 C CA . VAL A 1 95 ? 11.664 13.102 6.84 1 96.06 95 VAL A CA 1
ATOM 728 C C . VAL A 1 95 ? 12.125 13.32 5.402 1 96.06 95 VAL A C 1
ATOM 730 O O . VAL A 1 95 ? 13.242 12.953 5.039 1 96.06 95 VAL A O 1
ATOM 733 N N . VAL A 1 96 ? 11.359 13.961 4.66 1 91.12 96 VAL A N 1
ATOM 734 C CA . VAL A 1 96 ? 11.508 14.055 3.211 1 91.12 96 VAL A CA 1
ATOM 735 C C . VAL A 1 96 ? 12.406 15.242 2.857 1 91.12 96 VAL A C 1
ATOM 737 O O . VAL A 1 96 ? 13.203 15.164 1.925 1 91.12 96 VAL A O 1
ATOM 740 N N . TYR A 1 97 ? 12.227 16.312 3.576 1 91 97 TYR A N 1
ATOM 741 C CA . TYR A 1 97 ? 12.883 17.562 3.256 1 91 97 TYR A CA 1
ATOM 742 C C . TYR A 1 97 ? 13.055 18.422 4.504 1 91 97 TYR A C 1
ATOM 744 O O . TYR A 1 97 ? 12.266 18.328 5.445 1 91 97 TYR A O 1
ATOM 752 N N . CYS A 1 98 ? 14.125 19.172 4.465 1 91.81 98 CYS A N 1
ATOM 753 C CA . CYS A 1 98 ? 14.398 20.125 5.539 1 91.81 98 CYS A CA 1
ATOM 754 C C . CYS A 1 98 ? 15.008 21.406 4.984 1 91.81 98 CYS A C 1
ATOM 756 O O . CYS A 1 98 ? 15.836 21.359 4.074 1 91.81 98 CYS A O 1
ATOM 758 N N . GLU A 1 99 ? 14.555 22.5 5.492 1 90.94 99 GLU A N 1
ATOM 759 C CA . GLU A 1 99 ? 15.164 23.797 5.195 1 90.94 99 GLU A CA 1
ATOM 760 C C . GLU A 1 99 ? 15.109 24.734 6.406 1 90.94 99 GLU A C 1
ATOM 762 O O . GLU A 1 99 ? 14.32 24.5 7.328 1 90.94 99 GLU A O 1
ATOM 767 N N . PRO A 1 100 ? 16.016 25.75 6.328 1 89.62 100 PRO A N 1
ATOM 768 C CA . PRO A 1 100 ? 15.812 26.766 7.355 1 89.6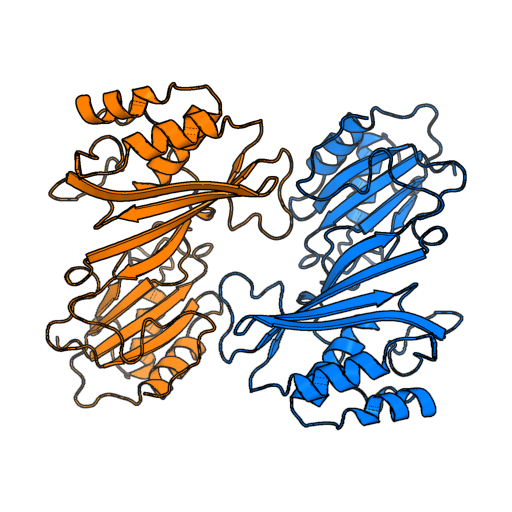2 100 PRO A CA 1
ATOM 769 C C . PRO A 1 100 ? 14.422 27.406 7.297 1 89.62 100 PRO A C 1
ATOM 771 O O . PRO A 1 100 ? 13.938 27.719 6.207 1 89.62 100 PRO A O 1
ATOM 774 N N . ALA A 1 101 ? 13.82 27.516 8.406 1 90.31 101 ALA A N 1
ATOM 775 C CA . ALA A 1 101 ? 12.484 28.109 8.43 1 90.31 101 ALA A CA 1
ATOM 776 C C . ALA A 1 101 ? 12.547 29.609 8.133 1 90.31 101 ALA A C 1
ATOM 778 O O . ALA A 1 101 ? 13.391 30.312 8.68 1 90.31 101 ALA A O 1
ATOM 779 N N . PRO A 1 102 ? 11.664 30.062 7.238 1 90.06 102 PRO A N 1
ATOM 780 C CA . PRO A 1 102 ? 11.602 31.516 7.039 1 90.06 102 PRO A CA 1
ATOM 781 C C . PRO A 1 102 ? 11.219 32.25 8.312 1 90.06 102 PRO A C 1
ATOM 783 O O . PRO A 1 102 ? 10.594 31.688 9.203 1 90.06 102 PRO A O 1
ATOM 786 N N . GLU A 1 103 ? 11.633 33.531 8.32 1 89.75 103 GLU A N 1
ATOM 787 C CA . GLU A 1 103 ? 11.297 34.375 9.469 1 89.75 103 GLU A CA 1
ATOM 788 C C . GLU A 1 103 ? 9.789 34.438 9.68 1 89.75 103 GLU A C 1
ATOM 790 O O . GLU A 1 103 ? 9.039 34.688 8.734 1 89.75 103 GLU A O 1
ATOM 795 N N . GLY A 1 104 ? 9.375 34.156 10.859 1 91.75 104 GLY A N 1
ATOM 796 C CA . GLY A 1 104 ? 7.965 34.281 11.195 1 91.75 104 GLY A CA 1
ATOM 797 C C . GLY A 1 104 ? 7.152 33.062 10.859 1 91.75 104 GLY A C 1
ATOM 798 O O . GLY A 1 104 ? 5.953 33 11.148 1 91.75 104 GLY A O 1
ATOM 799 N N . PHE A 1 105 ? 7.816 32.125 10.352 1 95 105 PHE A N 1
ATOM 800 C CA . PHE A 1 105 ? 7.117 30.906 9.922 1 95 105 PHE A CA 1
ATOM 801 C C . PHE A 1 105 ? 6.621 30.125 11.133 1 95 105 PHE A C 1
ATOM 803 O O . PHE A 1 105 ? 7.348 29.953 12.109 1 95 105 PHE A O 1
ATOM 810 N N . HIS A 1 106 ? 5.371 29.672 11.062 1 94.88 106 HIS A N 1
ATOM 811 C CA . HIS A 1 106 ? 4.762 28.734 12 1 94.88 106 HIS A CA 1
ATOM 812 C C . HIS A 1 106 ? 3.963 27.656 11.266 1 94.88 106 HIS A C 1
ATOM 814 O O . HIS A 1 106 ? 3 27.969 10.562 1 94.88 106 HIS A O 1
ATOM 820 N N . ALA A 1 107 ? 4.328 26.391 11.484 1 96.38 107 ALA A N 1
ATOM 821 C CA . ALA A 1 107 ? 3.783 25.312 10.68 1 96.38 107 ALA A CA 1
ATOM 822 C C . ALA A 1 107 ? 2.258 25.312 10.719 1 96.38 107 ALA A C 1
ATOM 824 O O . ALA A 1 107 ? 1.608 25.094 9.688 1 96.38 107 ALA A O 1
ATOM 825 N N . ARG A 1 108 ? 1.698 25.531 11.852 1 94.19 108 ARG A N 1
ATOM 826 C CA . ARG A 1 108 ? 0.249 25.469 12.008 1 94.19 108 ARG A CA 1
ATOM 827 C C . ARG A 1 108 ? -0.41 26.781 11.57 1 94.19 108 ARG A C 1
ATOM 829 O O . ARG A 1 108 ? -1.338 26.766 10.758 1 94.19 108 ARG A O 1
ATOM 836 N N . HIS A 1 109 ? 0.155 27.906 11.984 1 93.75 109 HIS A N 1
ATOM 837 C CA . HIS A 1 109 ? -0.522 29.188 11.828 1 93.75 109 HIS A CA 1
ATOM 838 C C . HIS A 1 109 ? -0.278 29.766 10.438 1 93.75 109 HIS A C 1
ATOM 840 O O . HIS A 1 109 ? -1.073 30.578 9.945 1 93.75 109 HIS A O 1
ATOM 846 N N . SER A 1 110 ? 0.81 29.375 9.828 1 96.25 110 SER A N 1
ATOM 847 C CA . SER A 1 110 ? 1.129 29.891 8.5 1 96.25 110 SER A CA 1
ATOM 848 C C . SER A 1 110 ? 0.445 29.078 7.41 1 96.25 110 SER A C 1
ATOM 850 O O . SER A 1 110 ? 0.453 29.469 6.238 1 96.25 110 SER A O 1
ATOM 852 N N . ALA A 1 111 ? -0.16 27.922 7.82 1 96.69 111 ALA A N 1
ATOM 853 C CA . ALA A 1 111 ? -0.851 27.078 6.848 1 96.69 111 ALA A CA 1
ATOM 854 C C . ALA A 1 111 ? -2.125 27.75 6.348 1 96.69 111 ALA A C 1
ATOM 856 O O . ALA A 1 111 ? -2.865 28.359 7.129 1 96.69 111 ALA A O 1
ATOM 857 N N . ARG A 1 112 ? -2.361 27.641 5.027 1 96.88 112 ARG A N 1
ATOM 858 C CA . ARG A 1 112 ? -3.557 28.25 4.457 1 96.88 112 ARG A CA 1
ATOM 859 C C . ARG A 1 112 ? -4.434 27.203 3.77 1 96.88 112 ARG A C 1
ATOM 861 O O . ARG A 1 112 ? -5.449 27.547 3.16 1 96.88 112 ARG A O 1
ATOM 868 N N . GLY A 1 113 ? -4.023 26 3.836 1 97.25 113 GLY A N 1
ATOM 869 C CA . GLY A 1 113 ? -4.809 24.938 3.248 1 97.25 113 GLY A CA 1
ATOM 870 C C . GLY A 1 113 ? -4.168 23.562 3.41 1 97.25 113 GLY A C 1
ATOM 871 O O . GLY A 1 113 ? -2.967 23.469 3.668 1 97.25 113 GLY A O 1
ATOM 872 N N . LYS A 1 114 ? -5.016 22.578 3.291 1 97.88 114 LYS A N 1
ATOM 873 C CA . LYS A 1 114 ? -4.582 21.188 3.377 1 97.88 114 LYS A CA 1
ATOM 874 C C . LYS A 1 114 ? -5.418 20.297 2.463 1 97.88 114 LYS A C 1
ATOM 876 O O . LYS A 1 114 ? -6.566 20.609 2.154 1 97.88 114 LYS A O 1
ATOM 881 N N . ILE A 1 115 ? -4.805 19.219 2.082 1 98.19 115 ILE A N 1
ATOM 882 C CA . ILE A 1 115 ? -5.508 18.156 1.359 1 98.19 115 ILE A CA 1
ATOM 883 C C . ILE A 1 115 ? -5.449 16.859 2.156 1 98.19 115 ILE A C 1
ATOM 885 O O . ILE A 1 115 ? -4.375 16.438 2.592 1 98.19 115 ILE A O 1
ATOM 889 N N . TYR A 1 116 ? -6.617 16.312 2.35 1 98.62 116 TYR A N 1
ATOM 890 C CA . TYR A 1 116 ? -6.738 14.977 2.928 1 98.62 116 TYR A CA 1
ATOM 891 C C . TYR A 1 116 ? -7.332 14 1.921 1 98.62 116 TYR A C 1
ATOM 893 O O . TYR A 1 116 ? -8.133 14.383 1.066 1 98.62 116 TYR A O 1
ATOM 901 N N . ARG A 1 117 ? -6.863 12.781 2.062 1 98.62 117 ARG A N 1
ATOM 902 C CA . ARG A 1 117 ? -7.398 11.688 1.259 1 98.62 117 ARG A CA 1
ATOM 903 C C . ARG A 1 117 ? -7.875 10.539 2.145 1 98.62 117 ARG A C 1
ATOM 905 O O . ARG A 1 117 ? -7.156 10.102 3.045 1 98.62 117 ARG A O 1
ATOM 912 N N . TYR A 1 118 ? -9.102 10.117 1.917 1 98.81 118 TYR A N 1
ATOM 913 C CA . TYR A 1 118 ? -9.648 8.961 2.619 1 98.81 118 TYR A CA 1
ATOM 914 C C . TYR A 1 118 ? -9.906 7.812 1.654 1 98.81 118 TYR A C 1
ATOM 916 O O . TYR A 1 118 ? -10.625 7.973 0.662 1 98.81 118 TYR A O 1
ATOM 924 N N . LYS A 1 119 ? -9.391 6.613 1.994 1 98.31 119 LYS A N 1
ATOM 925 C CA . LYS A 1 119 ? -9.539 5.457 1.114 1 98.31 119 LYS A CA 1
ATOM 926 C C . LYS A 1 119 ? -10.523 4.449 1.694 1 98.31 119 LYS A C 1
ATOM 928 O O . LYS A 1 119 ? -10.406 4.055 2.857 1 98.31 119 LYS A O 1
ATOM 933 N N . VAL A 1 120 ? -11.469 4.113 0.837 1 97.75 120 VAL A N 1
ATOM 934 C CA . VAL A 1 120 ? -12.453 3.086 1.149 1 97.75 120 VAL A CA 1
ATOM 935 C C . VAL A 1 120 ? -12.297 1.909 0.19 1 97.75 120 VAL A C 1
ATOM 937 O O . VAL A 1 120 ? -12.18 2.1 -1.022 1 97.75 120 VAL A O 1
ATOM 940 N N . TRP A 1 121 ? -12.141 0.744 0.753 1 96.12 121 TRP A N 1
ATOM 941 C CA . TRP A 1 121 ? -12.195 -0.483 -0.036 1 96.12 121 TRP A CA 1
ATOM 942 C C . TRP A 1 121 ? -13.609 -1.063 -0.045 1 96.12 121 TRP A C 1
ATOM 944 O O . TRP A 1 121 ? -14.008 -1.759 0.892 1 96.12 121 TRP A O 1
ATOM 954 N N . ASN A 1 122 ? -14.344 -0.713 -1.099 1 95.38 122 ASN A N 1
ATOM 955 C CA . ASN A 1 122 ? -15.742 -1.121 -1.213 1 95.38 122 ASN A CA 1
ATOM 956 C C . ASN A 1 122 ? -15.867 -2.529 -1.785 1 95.38 122 ASN A C 1
ATOM 958 O O . ASN A 1 122 ? -16.141 -2.699 -2.975 1 95.38 122 ASN A O 1
ATOM 962 N N . HIS A 1 123 ? -15.648 -3.447 -0.866 1 91.31 123 HIS A N 1
ATOM 963 C CA . HIS A 1 123 ? -15.594 -4.859 -1.23 1 91.31 123 HIS A CA 1
ATOM 964 C C . HIS A 1 123 ? -15.953 -5.75 -0.048 1 91.31 123 HIS A C 1
ATOM 966 O O . HIS A 1 123 ? -15.758 -5.367 1.107 1 91.31 123 HIS A O 1
ATOM 972 N N . ARG A 1 124 ? -16.438 -6.875 -0.306 1 88.69 124 ARG A N 1
ATOM 973 C CA . ARG A 1 124 ? -16.891 -7.797 0.733 1 88.69 124 ARG A CA 1
ATOM 974 C C . ARG A 1 124 ? -15.711 -8.367 1.507 1 88.69 124 ARG A C 1
ATOM 976 O O . ARG A 1 124 ? -15.828 -8.664 2.699 1 88.69 124 ARG A O 1
ATOM 983 N N . PHE A 1 125 ? -14.617 -8.586 0.763 1 88.62 125 PHE A N 1
ATOM 984 C CA . PHE A 1 125 ? -13.445 -9.164 1.407 1 88.62 125 PHE A CA 1
ATOM 985 C C . PHE A 1 125 ? -12.328 -8.133 1.537 1 88.62 125 PHE A C 1
ATOM 987 O O . PHE A 1 125 ? -12.25 -7.199 0.738 1 88.62 125 PHE A O 1
ATOM 994 N N . ALA A 1 126 ? -11.492 -8.352 2.572 1 90.38 126 ALA A N 1
ATOM 995 C CA . ALA A 1 126 ? -10.383 -7.438 2.814 1 90.38 126 ALA A CA 1
ATOM 996 C C . ALA A 1 126 ? -9.344 -7.523 1.694 1 90.38 126 ALA A C 1
ATOM 998 O O . ALA A 1 126 ? -9.117 -8.602 1.138 1 90.38 126 ALA A O 1
ATOM 999 N N . HIS A 1 127 ? -8.812 -6.395 1.296 1 91.62 127 HIS A N 1
ATOM 1000 C CA . HIS A 1 127 ? -7.613 -6.422 0.468 1 91.62 127 HIS A CA 1
ATOM 1001 C C . HIS A 1 127 ? -6.414 -6.934 1.256 1 91.62 127 HIS A C 1
ATOM 1003 O O . HIS A 1 127 ? -6.082 -6.395 2.314 1 91.62 127 HIS A O 1
ATOM 1009 N N . PRO A 1 128 ? -5.816 -7.859 0.808 1 93.31 128 PRO A N 1
ATOM 1010 C CA . PRO A 1 128 ? -4.793 -8.469 1.66 1 93.31 128 PRO A CA 1
ATOM 1011 C C . PRO A 1 128 ? -3.541 -7.602 1.789 1 93.31 128 PRO A C 1
ATOM 1013 O O . PRO A 1 128 ? -2.842 -7.668 2.803 1 93.31 128 PRO A O 1
ATOM 1016 N N . LEU A 1 129 ? -3.209 -6.773 0.832 1 91.69 129 LEU A N 1
ATOM 1017 C CA . LEU A 1 129 ? -1.947 -6.043 0.831 1 91.69 129 LEU A CA 1
ATOM 1018 C C . LEU A 1 129 ? -2.123 -4.652 1.436 1 91.69 129 LEU A C 1
ATOM 1020 O O . LEU A 1 129 ? -1.16 -4.059 1.93 1 91.69 129 LEU A O 1
ATOM 1024 N N . TYR A 1 130 ? -3.348 -4.113 1.458 1 89.06 130 TYR A N 1
ATOM 1025 C CA . TYR A 1 130 ? -3.484 -2.701 1.804 1 89.06 130 TYR A CA 1
ATOM 1026 C C . TYR A 1 130 ? -4.57 -2.5 2.855 1 89.06 130 TYR A C 1
ATOM 1028 O O . TYR A 1 130 ? -5.121 -1.406 2.984 1 89.06 130 TYR A O 1
ATOM 1036 N N . GLY A 1 131 ? -4.824 -3.49 3.568 1 87.62 131 GLY A N 1
ATOM 1037 C CA . GLY A 1 131 ? -5.895 -3.443 4.551 1 87.62 131 GLY A CA 1
ATOM 1038 C C . GLY A 1 131 ? -5.648 -2.43 5.652 1 87.62 131 GLY A C 1
ATOM 1039 O O . GLY A 1 131 ? -6.598 -1.89 6.23 1 87.62 131 GLY A O 1
ATOM 1040 N N . ASP A 1 132 ? -4.469 -2.045 5.871 1 88.12 132 ASP A N 1
ATOM 1041 C CA . ASP A 1 132 ? -4.117 -1.145 6.965 1 88.12 132 ASP A CA 1
ATOM 1042 C C . ASP A 1 132 ? -4.137 0.312 6.504 1 88.12 132 ASP A C 1
ATOM 1044 O O . ASP A 1 132 ? -3.826 1.217 7.281 1 88.12 132 ASP A O 1
ATOM 1048 N N . GLN A 1 133 ? -4.582 0.547 5.328 1 94.06 133 GLN A N 1
ATOM 1049 C CA . GLN A 1 133 ? -4.566 1.907 4.801 1 94.06 133 GLN A CA 1
ATOM 1050 C C . GLN A 1 133 ? -5.902 2.262 4.156 1 94.06 133 GLN A C 1
ATOM 1052 O O . GLN A 1 133 ? -5.977 3.166 3.322 1 94.06 133 GLN A O 1
ATOM 1057 N N . GLN A 1 134 ? -6.848 1.455 4.496 1 96.31 134 GLN A N 1
ATOM 1058 C CA . GLN A 1 134 ? -8.164 1.708 3.918 1 96.31 134 GLN A CA 1
ATOM 1059 C C . GLN A 1 134 ? -9.273 1.209 4.836 1 96.31 134 GLN A C 1
ATOM 1061 O O . GLN A 1 134 ? -9.039 0.377 5.711 1 96.31 134 GLN A O 1
ATOM 1066 N N . TRP A 1 135 ? -10.461 1.746 4.676 1 97.88 135 TRP A N 1
ATOM 1067 C CA . TRP A 1 135 ? -11.68 1.306 5.355 1 97.88 135 TRP A CA 1
ATOM 1068 C C . TRP A 1 135 ? -12.492 0.372 4.465 1 97.88 135 TRP A C 1
ATOM 1070 O O . TRP A 1 135 ? -12.992 0.783 3.418 1 97.88 135 TRP A O 1
ATOM 1080 N N . ARG A 1 136 ? -12.586 -0.906 4.875 1 95.94 136 ARG A N 1
ATOM 1081 C CA . ARG A 1 136 ? -13.398 -1.832 4.094 1 95.94 136 ARG A CA 1
ATOM 1082 C C . ARG A 1 136 ? -14.883 -1.602 4.352 1 95.94 136 ARG A C 1
ATOM 1084 O O . ARG A 1 136 ? -15.336 -1.616 5.5 1 95.94 136 ARG A O 1
ATOM 1091 N N . VAL A 1 137 ? -15.578 -1.371 3.316 1 96.06 137 VAL A N 1
ATOM 1092 C CA . VAL A 1 137 ? -17.031 -1.205 3.381 1 96.06 137 VAL A CA 1
ATOM 1093 C C . VAL A 1 137 ? -17.703 -2.256 2.504 1 96.06 137 VAL A C 1
ATOM 1095 O O . VAL A 1 137 ? -17.438 -2.34 1.304 1 96.06 137 VAL A O 1
ATOM 1098 N N . ASN A 1 138 ? -18.531 -2.992 3.182 1 91.88 138 ASN A N 1
ATOM 1099 C CA . ASN A 1 138 ? -19.281 -4.016 2.475 1 91.88 138 ASN A CA 1
ATOM 1100 C C . ASN A 1 138 ? -20.562 -3.445 1.878 1 91.88 138 ASN A C 1
ATOM 1102 O O . ASN A 1 138 ? -21.188 -2.545 2.455 1 91.88 138 ASN A O 1
ATOM 1106 N N . GLY A 1 139 ? -20.953 -3.92 0.662 1 91 139 GLY A N 1
ATOM 1107 C CA . GLY A 1 139 ? -22.203 -3.494 0.032 1 91 139 GLY A CA 1
ATOM 1108 C C . GLY A 1 139 ? -22 -2.387 -0.985 1 91 139 GLY A C 1
ATOM 1109 O O . GLY A 1 139 ? -21.047 -1.61 -0.889 1 91 139 GLY A O 1
ATOM 1110 N N . PRO A 1 140 ? -22.891 -2.293 -1.914 1 93.06 140 PRO A N 1
ATOM 1111 C CA . PRO A 1 140 ? -22.75 -1.271 -2.955 1 93.06 140 PRO A CA 1
ATOM 1112 C C . PRO A 1 140 ? -22.969 0.143 -2.426 1 93.06 140 PRO A C 1
ATOM 1114 O O . PRO A 1 140 ? -23.719 0.337 -1.463 1 93.06 140 PRO A O 1
ATOM 1117 N N . LEU A 1 141 ? -22.312 1.082 -3.008 1 97 141 LEU A N 1
ATOM 1118 C CA . LEU A 1 141 ? -22.453 2.494 -2.666 1 97 141 LEU A CA 1
ATOM 1119 C C . LEU A 1 141 ? -22.938 3.297 -3.865 1 97 141 LEU A C 1
ATOM 1121 O O . LEU A 1 141 ? -22.453 3.113 -4.984 1 97 141 LEU A O 1
ATOM 1125 N N . ASP A 1 142 ? -23.922 4.102 -3.627 1 98.06 142 ASP A N 1
ATOM 1126 C CA . ASP A 1 142 ? -24.422 5.008 -4.652 1 98.06 142 ASP A CA 1
ATOM 1127 C C . ASP A 1 142 ? -23.516 6.219 -4.812 1 98.06 142 ASP A C 1
ATOM 1129 O O . ASP A 1 142 ? -23.625 7.195 -4.07 1 98.06 142 ASP A O 1
ATOM 1133 N N . LEU A 1 143 ? -22.688 6.223 -5.848 1 98.06 143 LEU A N 1
ATOM 1134 C CA . LEU A 1 143 ? -21.672 7.246 -6.051 1 98.06 143 LEU A CA 1
ATOM 1135 C C . LEU A 1 143 ? -22.312 8.594 -6.355 1 98.06 143 LEU A C 1
ATOM 1137 O O . LEU A 1 143 ? -21.812 9.641 -5.93 1 98.06 143 LEU A O 1
ATOM 1141 N N . ASP A 1 144 ? -23.344 8.547 -7.125 1 98.19 144 ASP A N 1
ATOM 1142 C CA . ASP A 1 144 ? -24.016 9.797 -7.461 1 98.19 144 ASP A CA 1
ATOM 1143 C C . ASP A 1 144 ? -24.547 10.492 -6.211 1 98.19 144 ASP A C 1
ATOM 1145 O O . ASP A 1 144 ? -24.422 11.711 -6.066 1 98.19 144 ASP A O 1
ATOM 1149 N N . ALA A 1 145 ? -25.125 9.711 -5.336 1 98.62 145 ALA A N 1
ATOM 1150 C CA . ALA A 1 145 ? -25.609 10.273 -4.078 1 98.62 145 ALA A CA 1
ATOM 1151 C C . ALA A 1 145 ? -24.453 10.828 -3.244 1 98.62 145 ALA A C 1
ATOM 1153 O O . ALA A 1 145 ? -24.578 11.906 -2.652 1 98.62 145 ALA A O 1
ATOM 1154 N N . MET A 1 146 ? -23.406 10.125 -3.207 1 98.81 146 MET A N 1
ATOM 1155 C CA . MET A 1 146 ? -22.234 10.578 -2.467 1 98.81 146 MET A CA 1
ATOM 1156 C C . MET A 1 146 ? -21.688 11.875 -3.047 1 98.81 146 MET A C 1
ATOM 1158 O O . MET A 1 146 ? -21.312 12.789 -2.305 1 98.81 146 MET A O 1
ATOM 1162 N N . ARG A 1 147 ? -21.625 11.93 -4.387 1 98.75 147 ARG A N 1
ATOM 1163 C CA . ARG A 1 147 ? -21.109 13.109 -5.062 1 98.75 147 ARG A CA 1
ATOM 1164 C C . ARG A 1 147 ? -22.016 14.312 -4.84 1 98.75 147 ARG A C 1
ATOM 1166 O O . ARG A 1 147 ? -21.547 15.438 -4.656 1 98.75 147 ARG A O 1
ATOM 1173 N N . ASP A 1 148 ? -23.266 14.055 -4.863 1 98.69 148 ASP A N 1
ATOM 1174 C CA . ASP A 1 148 ? -24.219 15.109 -4.547 1 98.69 148 ASP A CA 1
ATOM 1175 C C . ASP A 1 148 ? -23.984 15.664 -3.143 1 98.69 148 ASP A C 1
ATOM 1177 O O . ASP A 1 148 ? -23.938 16.875 -2.947 1 98.69 148 ASP A O 1
ATOM 1181 N N . ALA A 1 149 ? -23.828 14.805 -2.217 1 98.81 149 ALA A N 1
ATOM 1182 C CA . ALA A 1 149 ? -23.562 15.195 -0.834 1 98.81 149 ALA A CA 1
ATOM 1183 C C . ALA A 1 149 ? -22.234 15.938 -0.719 1 98.81 149 ALA A C 1
ATOM 1185 O O . ALA A 1 149 ? -22.141 16.938 -0.009 1 98.81 149 ALA A O 1
ATOM 1186 N N . ALA A 1 150 ? -21.234 15.445 -1.398 1 98.88 150 ALA A N 1
ATOM 1187 C CA . ALA A 1 150 ? -19.906 16.062 -1.388 1 98.88 150 ALA A CA 1
ATOM 1188 C C . ALA A 1 150 ? -19.984 17.516 -1.874 1 98.88 150 ALA A C 1
ATOM 1190 O O . ALA A 1 150 ? -19.344 18.406 -1.296 1 98.88 150 ALA A O 1
ATOM 1191 N N . GLU A 1 151 ? -20.734 17.719 -2.895 1 98.56 151 GLU A N 1
ATOM 1192 C CA . GLU A 1 151 ? -20.891 19.062 -3.453 1 98.56 151 GLU A CA 1
ATOM 1193 C C . GLU A 1 151 ? -21.516 20.016 -2.436 1 98.56 151 GLU A C 1
ATOM 1195 O O . GLU A 1 151 ? -21.156 21.188 -2.379 1 98.56 151 GLU A O 1
ATOM 1200 N N . ARG A 1 152 ? -22.375 19.531 -1.628 1 98.69 152 ARG A N 1
ATOM 1201 C CA . ARG A 1 152 ? -23.062 20.344 -0.631 1 98.69 152 ARG A CA 1
ATOM 1202 C C . ARG A 1 152 ? -22.109 20.781 0.47 1 98.69 152 ARG A C 1
ATOM 1204 O O . ARG A 1 152 ? -22.375 21.766 1.174 1 98.69 152 ARG A O 1
ATOM 1211 N N . LEU A 1 153 ? -21.031 20.062 0.611 1 98.81 153 LEU A N 1
ATOM 1212 C CA . LEU A 1 153 ? -20.047 20.359 1.655 1 98.81 153 LEU A CA 1
ATOM 1213 C C . LEU A 1 153 ? -19.156 21.516 1.251 1 98.81 153 LEU A C 1
ATOM 1215 O O . LEU A 1 153 ? -18.516 22.141 2.104 1 98.81 153 LEU A O 1
ATOM 1219 N N . VAL A 1 154 ? -19.031 21.766 -0.025 1 98.81 154 VAL A N 1
ATOM 1220 C CA . VAL A 1 154 ? -18.078 22.75 -0.558 1 98.81 154 VAL A CA 1
ATOM 1221 C C . VAL A 1 154 ? -18.516 24.156 -0.195 1 98.81 154 VAL A C 1
ATOM 1223 O O . VAL A 1 154 ? -19.703 24.484 -0.291 1 98.81 154 VAL A O 1
ATOM 1226 N N . GLY A 1 155 ? -17.609 25 0.236 1 98.5 155 GLY A N 1
ATOM 1227 C CA . GLY A 1 155 ? -17.875 26.375 0.635 1 98.5 155 GLY A CA 1
ATOM 1228 C C . GLY A 1 155 ? -17.609 26.625 2.109 1 98.5 155 GLY A C 1
ATOM 1229 O O . GLY A 1 155 ? -17.016 25.797 2.791 1 98.5 155 GLY A O 1
ATOM 1230 N N . GLU A 1 156 ? -17.891 27.812 2.51 1 98.56 156 GLU A N 1
ATOM 1231 C CA . GLU A 1 156 ? -17.766 28.188 3.916 1 98.56 156 GLU A CA 1
ATOM 1232 C C . GLU A 1 156 ? -19.031 27.844 4.691 1 98.56 156 GLU A C 1
ATOM 1234 O O . GLU A 1 156 ? -20.125 28.281 4.324 1 98.56 156 GLU A O 1
ATOM 1239 N N . HIS A 1 157 ? -18.906 27 5.676 1 98.56 157 HIS A N 1
ATOM 1240 C CA . HIS A 1 157 ? -20.031 26.562 6.492 1 98.56 157 HIS A CA 1
ATOM 1241 C C . HIS A 1 157 ? -19.641 26.438 7.957 1 98.56 157 HIS A C 1
ATOM 1243 O O . HIS A 1 157 ? -18.453 26.516 8.297 1 98.56 157 HIS A O 1
ATOM 1249 N N . ASP A 1 158 ? -20.625 26.438 8.805 1 98.31 158 ASP A N 1
ATOM 1250 C CA . ASP A 1 158 ? -20.406 26.031 10.195 1 98.31 158 ASP A CA 1
ATOM 1251 C C . ASP A 1 158 ? -20.359 24.516 10.312 1 98.31 158 ASP A C 1
ATOM 1253 O O . ASP A 1 158 ? -21.391 23.844 10.188 1 98.31 158 ASP A O 1
ATOM 1257 N N . PHE A 1 159 ? -19.219 23.953 10.609 1 98.56 159 PHE A N 1
ATOM 1258 C CA . PHE A 1 159 ? -19.031 22.516 10.617 1 98.56 159 PHE A CA 1
ATOM 1259 C C . PHE A 1 159 ? -19.172 21.953 12.023 1 98.56 159 PHE A C 1
ATOM 1261 O O . PHE A 1 159 ? -18.531 20.953 12.367 1 98.56 159 PHE A O 1
ATOM 1268 N N . GLU A 1 160 ? -19.953 22.531 12.805 1 97.44 160 GLU A N 1
ATOM 1269 C CA . GLU A 1 160 ? -20.203 22.094 14.172 1 97.44 160 GLU A CA 1
ATOM 1270 C C . GLU A 1 160 ? -20.656 20.641 14.211 1 97.44 160 GLU A C 1
ATOM 1272 O O . GLU A 1 160 ? -20.234 19.875 15.086 1 97.44 160 GLU A O 1
ATOM 1277 N N . ALA A 1 161 ? -21.469 20.219 13.273 1 98.06 161 ALA A N 1
ATOM 1278 C CA . ALA A 1 161 ? -22.016 18.875 13.242 1 98.06 161 ALA A CA 1
ATOM 1279 C C . ALA A 1 161 ? -20.969 17.859 12.773 1 98.06 161 ALA A C 1
ATOM 1281 O O . ALA A 1 161 ? -21.203 16.656 12.781 1 98.06 161 ALA A O 1
ATOM 1282 N N . PHE A 1 162 ? -19.812 18.344 12.359 1 98.38 162 PHE A N 1
ATOM 1283 C CA . PHE A 1 162 ? -18.781 17.484 11.789 1 98.38 162 PHE A CA 1
ATOM 1284 C C . PHE A 1 162 ? -17.531 17.484 12.656 1 98.38 162 PHE A C 1
ATOM 1286 O O . PHE A 1 162 ? -16.406 17.328 12.156 1 98.38 162 PHE A O 1
ATOM 1293 N N . ARG A 1 163 ? -17.641 17.625 13.891 1 96.69 163 ARG A N 1
ATOM 1294 C CA . ARG A 1 163 ? -16.484 17.656 14.766 1 96.69 163 ARG A CA 1
ATOM 1295 C C . ARG A 1 163 ? -16.656 16.719 15.953 1 96.69 163 ARG A C 1
ATOM 1297 O O . ARG A 1 163 ? -17.766 16.328 16.281 1 96.69 163 ARG A O 1
ATOM 1304 N N . ALA A 1 164 ? -15.547 16.312 16.5 1 94.62 164 ALA A N 1
ATOM 1305 C CA . ALA A 1 164 ? -15.57 15.523 17.734 1 94.62 164 ALA A CA 1
ATOM 1306 C C . ALA A 1 164 ? -16.141 16.328 18.891 1 94.62 164 ALA A C 1
ATOM 1308 O O . ALA A 1 164 ? -16.016 17.562 18.922 1 94.62 164 ALA A O 1
ATOM 1309 N N . ALA A 1 165 ? -16.641 15.664 19.891 1 90.75 165 ALA A N 1
ATOM 1310 C CA . ALA A 1 165 ? -17.234 16.297 21.062 1 90.75 165 ALA A CA 1
ATOM 1311 C C . ALA A 1 165 ? -16.188 17.062 21.875 1 90.75 165 ALA A C 1
ATOM 1313 O O . ALA A 1 165 ? -16.5 18.094 22.469 1 90.75 165 ALA A O 1
ATOM 1314 N N . ASP A 1 166 ? -15 16.562 21.875 1 90.19 166 ASP A N 1
ATOM 1315 C CA . ASP A 1 166 ? -13.953 17.172 22.703 1 90.19 166 ASP A CA 1
ATOM 1316 C C . ASP A 1 166 ? -13.086 18.109 21.875 1 90.19 166 ASP A C 1
ATOM 1318 O O . ASP A 1 166 ? -11.992 18.5 22.312 1 90.19 166 ASP A O 1
ATOM 1322 N N . CYS A 1 167 ? -13.609 18.484 20.75 1 89.06 167 CYS A N 1
ATOM 1323 C CA . CYS A 1 167 ? -12.898 19.453 19.922 1 89.06 167 CYS A CA 1
ATOM 1324 C C . CYS A 1 167 ? -12.852 20.812 20.609 1 89.06 167 CYS A C 1
ATOM 1326 O O . CYS A 1 167 ? -13.883 21.344 21.016 1 89.06 167 CYS A O 1
ATOM 1328 N N . ASP A 1 168 ? -11.688 21.422 20.656 1 86.94 168 ASP A N 1
ATOM 1329 C CA . ASP A 1 168 ? -11.508 22.656 21.422 1 86.94 168 ASP A CA 1
ATOM 1330 C C . ASP A 1 168 ? -11.312 23.859 20.484 1 86.94 168 ASP A C 1
ATOM 1332 O O . ASP A 1 168 ? -10.805 24.891 20.891 1 86.94 168 ASP A O 1
ATOM 1336 N N . ALA A 1 169 ? -11.703 23.781 19.297 1 89.38 169 ALA A N 1
ATOM 1337 C CA . ALA A 1 169 ? -11.531 24.875 18.344 1 89.38 169 ALA A CA 1
ATOM 1338 C C . ALA A 1 169 ? -12.352 26.094 18.766 1 89.38 169 ALA A C 1
ATOM 1340 O O . ALA A 1 169 ? -13.461 25.953 19.297 1 89.38 169 ALA A O 1
ATOM 1341 N N . GLU A 1 170 ? -11.906 27.25 18.484 1 90.38 170 GLU A N 1
ATOM 1342 C CA . GLU A 1 170 ? -12.578 28.5 18.828 1 90.38 170 GLU A CA 1
ATOM 1343 C C . GLU A 1 170 ? -13.812 28.719 17.953 1 90.38 170 GLU A C 1
ATOM 1345 O O . GLU A 1 170 ? -14.828 29.234 18.422 1 90.38 170 GLU A O 1
ATOM 1350 N N . THR A 1 171 ? -13.672 28.438 16.703 1 94.62 171 THR A N 1
ATOM 1351 C CA . THR A 1 171 ? -14.766 28.531 15.742 1 94.62 171 THR A CA 1
ATOM 1352 C C . THR A 1 171 ? -14.898 27.234 14.945 1 94.62 171 THR A C 1
ATOM 1354 O O . THR A 1 171 ? -13.922 26.516 14.766 1 94.62 171 THR A O 1
ATOM 1357 N N . THR A 1 172 ? -16.094 27.016 14.555 1 96.75 172 THR A N 1
ATOM 1358 C CA . THR A 1 172 ? -16.344 25.797 13.797 1 96.75 172 THR A CA 1
ATOM 1359 C C . THR A 1 172 ? -16.594 26.109 12.328 1 96.75 172 THR A C 1
ATOM 1361 O O . THR A 1 172 ? -16.922 25.219 11.539 1 96.75 172 THR A O 1
ATOM 1364 N N . VAL A 1 173 ? -16.453 27.359 12.031 1 97.88 173 VAL A N 1
ATOM 1365 C CA . VAL A 1 173 ? -16.609 27.75 10.633 1 97.88 173 VAL A CA 1
ATOM 1366 C C . VAL A 1 173 ? -15.344 27.406 9.859 1 97.88 173 VAL A C 1
ATOM 1368 O O . VAL A 1 173 ? -14.234 27.75 10.281 1 97.88 173 VAL A O 1
ATOM 1371 N N . ARG A 1 174 ? -15.508 26.656 8.82 1 97.81 174 ARG A N 1
ATOM 1372 C CA . ARG A 1 174 ? -14.43 26.297 7.91 1 97.81 174 ARG A CA 1
ATOM 1373 C C . ARG A 1 17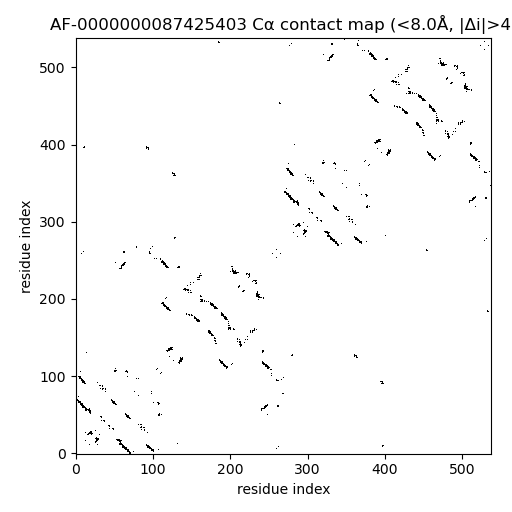4 ? -14.859 26.453 6.457 1 97.81 174 ARG A C 1
ATOM 1375 O O . ARG A 1 174 ? -16.047 26.562 6.164 1 97.81 174 ARG A O 1
ATOM 1382 N N . GLU A 1 175 ? -13.852 26.516 5.629 1 98.44 175 GLU A N 1
ATOM 1383 C CA . GLU A 1 175 ? -14.102 26.516 4.188 1 98.44 175 GLU A CA 1
ATOM 1384 C C . GLU A 1 175 ? -13.5 25.281 3.521 1 98.44 175 GLU A C 1
ATOM 1386 O O . GLU A 1 175 ? -12.297 25.047 3.617 1 98.44 175 GLU A O 1
ATOM 1391 N N . LEU A 1 176 ? -14.344 24.516 2.871 1 98.75 176 LEU A N 1
ATOM 1392 C CA . LEU A 1 176 ? -13.883 23.438 1.996 1 98.75 176 LEU A CA 1
ATOM 1393 C C . LEU A 1 176 ? -13.859 23.906 0.541 1 98.75 176 LEU A C 1
ATOM 1395 O O . LEU A 1 176 ? -14.883 24.344 0.009 1 98.75 176 LEU A O 1
ATOM 1399 N N . ARG A 1 177 ? -12.742 23.781 -0.056 1 98.56 177 ARG A N 1
ATOM 1400 C CA . ARG A 1 177 ? -12.562 24.234 -1.433 1 98.56 177 ARG A CA 1
ATOM 1401 C C . ARG A 1 177 ? -12.938 23.125 -2.422 1 98.56 177 ARG A C 1
ATOM 1403 O O . ARG A 1 177 ? -13.391 23.422 -3.531 1 98.56 177 ARG A O 1
ATOM 1410 N N . ARG A 1 178 ? -12.688 21.938 -2.01 1 98.31 178 ARG A N 1
ATOM 1411 C CA . ARG A 1 178 ? -12.945 20.797 -2.879 1 98.31 178 ARG A CA 1
ATOM 1412 C C . ARG A 1 178 ? -13.242 19.547 -2.064 1 98.31 178 ARG A C 1
ATOM 1414 O O . ARG A 1 178 ? -12.594 19.297 -1.045 1 98.31 178 ARG A O 1
ATOM 1421 N N . VAL A 1 179 ? -14.289 18.875 -2.406 1 98.81 179 VAL A N 1
ATOM 1422 C CA . VAL A 1 179 ? -14.609 17.531 -1.918 1 98.81 179 VAL A CA 1
ATOM 1423 C C . VAL A 1 179 ? -14.945 16.625 -3.094 1 98.81 179 VAL A C 1
ATOM 1425 O O . VAL A 1 179 ? -15.969 16.812 -3.76 1 98.81 179 VAL A O 1
ATOM 1428 N N . GLU A 1 180 ? -14.125 15.641 -3.342 1 98.56 180 GLU A N 1
ATOM 1429 C CA . GLU A 1 180 ? -14.297 14.789 -4.512 1 98.56 180 GLU A CA 1
ATOM 1430 C C . GLU A 1 180 ? -14.398 13.32 -4.109 1 98.56 180 GLU A C 1
ATOM 1432 O O . GLU A 1 180 ? -13.719 12.867 -3.188 1 98.56 180 GLU A O 1
ATOM 1437 N N . VAL A 1 181 ? -15.289 12.656 -4.82 1 98.44 181 VAL A N 1
ATOM 1438 C CA . VAL A 1 181 ? -15.461 11.219 -4.668 1 98.44 181 VAL A CA 1
ATOM 1439 C C . VAL A 1 181 ? -15.203 10.523 -6 1 98.44 181 VAL A C 1
ATOM 1441 O O . VAL A 1 181 ? -15.844 10.836 -7.008 1 98.44 181 VAL A O 1
ATOM 1444 N N . PHE A 1 182 ? -14.266 9.688 -6.02 1 96 182 PHE A N 1
ATOM 1445 C CA . PHE A 1 182 ? -14 8.93 -7.238 1 96 182 PHE A CA 1
ATOM 1446 C C . PHE A 1 182 ? -13.742 7.461 -6.918 1 96 182 PHE A C 1
ATOM 1448 O O . PHE A 1 182 ? -13.344 7.125 -5.805 1 96 182 PHE A O 1
ATOM 1455 N N . GLN A 1 183 ? -14.055 6.68 -7.941 1 94.31 183 GLN A N 1
ATOM 1456 C CA . GLN A 1 183 ? -13.961 5.238 -7.727 1 94.31 183 GLN A CA 1
ATOM 1457 C C . GLN A 1 183 ? -13.312 4.547 -8.922 1 94.31 183 GLN A C 1
ATOM 1459 O O . GLN A 1 183 ? -13.641 4.852 -10.078 1 94.31 183 GLN A O 1
ATOM 1464 N N . ASP A 1 184 ? -12.336 3.711 -8.664 1 91.19 184 ASP A N 1
ATOM 1465 C CA . ASP A 1 184 ? -11.711 2.787 -9.609 1 91.19 184 ASP A CA 1
ATOM 1466 C C . ASP A 1 184 ? -11.844 1.343 -9.125 1 91.19 184 ASP A C 1
ATOM 1468 O O . ASP A 1 184 ? -11.062 0.894 -8.281 1 91.19 184 ASP A O 1
ATOM 1472 N N . GLY A 1 185 ? -12.812 0.644 -9.781 1 89.19 185 GLY A N 1
ATOM 1473 C CA . GLY A 1 185 ? -13.148 -0.648 -9.211 1 89.19 185 GLY A CA 1
ATOM 1474 C C . GLY A 1 185 ? -13.656 -0.552 -7.785 1 89.19 185 GLY A C 1
ATOM 1475 O O . GLY A 1 185 ? -14.57 0.224 -7.496 1 89.19 185 GLY A O 1
ATOM 1476 N N . PRO A 1 186 ? -13.078 -1.387 -6.859 1 92.25 186 PRO A N 1
ATOM 1477 C CA . PRO A 1 186 ? -13.516 -1.321 -5.461 1 92.25 186 PRO A CA 1
ATOM 1478 C C . PRO A 1 186 ? -12.859 -0.179 -4.691 1 92.25 186 PRO A C 1
ATOM 1480 O O . PRO A 1 186 ? -13.258 0.116 -3.561 1 92.25 186 PRO A O 1
ATOM 1483 N N . GLN A 1 187 ? -11.922 0.403 -5.281 1 94.38 187 GLN A N 1
ATOM 1484 C CA . GLN A 1 187 ? -11.211 1.472 -4.586 1 94.38 187 GLN A CA 1
ATOM 1485 C C . GLN A 1 187 ? -11.961 2.795 -4.703 1 94.38 187 GLN A C 1
ATOM 1487 O O . GLN A 1 187 ? -12.031 3.383 -5.785 1 94.38 187 GLN A O 1
ATOM 1492 N N . LEU A 1 188 ? -12.508 3.201 -3.586 1 96.88 188 LEU A N 1
ATOM 1493 C CA . LEU A 1 188 ? -13.18 4.492 -3.488 1 96.88 188 LEU A CA 1
ATOM 1494 C C . LEU A 1 188 ? -12.312 5.496 -2.732 1 96.88 188 LEU A C 1
ATOM 1496 O O . LEU A 1 188 ? -11.766 5.18 -1.674 1 96.88 188 LEU A O 1
ATOM 1500 N N . THR A 1 189 ? -12.148 6.66 -3.303 1 98.44 189 THR A N 1
ATOM 1501 C CA . THR A 1 189 ? -11.336 7.699 -2.693 1 98.44 189 THR A CA 1
ATOM 1502 C C . THR A 1 189 ? -12.148 8.969 -2.477 1 98.44 189 THR A C 1
ATOM 1504 O O . THR A 1 189 ? -12.859 9.422 -3.375 1 98.44 189 THR A O 1
ATOM 1507 N N . ILE A 1 190 ? -12.094 9.484 -1.287 1 98.75 190 ILE A N 1
ATOM 1508 C CA . ILE A 1 190 ? -12.625 10.797 -0.931 1 98.75 190 ILE A CA 1
ATOM 1509 C C . ILE A 1 190 ? -11.477 11.773 -0.693 1 98.75 190 ILE A C 1
ATOM 1511 O O . ILE A 1 190 ? -10.633 11.547 0.171 1 98.75 190 ILE A O 1
ATOM 1515 N N . GLU A 1 191 ? -11.422 12.773 -1.475 1 98.75 191 GLU A N 1
ATOM 1516 C CA . GLU A 1 191 ? -10.398 13.805 -1.293 1 98.75 191 GLU A CA 1
ATOM 1517 C C . GLU A 1 191 ? -11.023 15.133 -0.873 1 98.75 191 GLU A C 1
ATOM 1519 O O . GLU A 1 191 ? -12 15.586 -1.48 1 98.75 191 GLU A O 1
ATOM 1524 N N . VAL A 1 192 ? -10.461 15.719 0.166 1 98.81 192 VAL A N 1
ATOM 1525 C CA . VAL A 1 192 ? -11 16.953 0.732 1 98.81 192 VAL A CA 1
ATOM 1526 C C . VAL A 1 192 ? -9.891 18.016 0.808 1 98.81 192 VAL A C 1
ATOM 1528 O O . VAL A 1 192 ? -8.812 17.75 1.346 1 98.81 192 VAL A O 1
ATOM 1531 N N . GLU A 1 193 ? -10.125 19.078 0.204 1 98.62 193 GLU A N 1
ATOM 1532 C CA . GLU A 1 193 ? -9.258 20.25 0.32 1 98.62 193 GLU A CA 1
ATOM 1533 C C . GLU A 1 193 ? -9.961 21.375 1.069 1 98.62 193 GLU A C 1
ATOM 1535 O O . GLU A 1 193 ? -11.094 21.734 0.748 1 98.62 193 GLU A O 1
ATOM 1540 N N . GLY A 1 194 ? -9.312 21.891 2.068 1 98.25 194 GLY A N 1
ATOM 1541 C CA . GLY A 1 194 ? -9.883 22.969 2.857 1 98.25 194 GLY A CA 1
ATOM 1542 C C . GLY A 1 194 ? -8.836 23.828 3.533 1 98.25 194 GLY A C 1
ATOM 1543 O O . GLY A 1 194 ? -7.641 23.531 3.475 1 98.25 194 GLY A O 1
ATOM 1544 N N . THR A 1 195 ? -9.266 24.891 4.156 1 95.88 195 THR A N 1
ATOM 1545 C CA . THR A 1 195 ? -8.359 25.844 4.793 1 95.88 195 THR A CA 1
ATOM 1546 C C . THR A 1 195 ? -7.852 25.297 6.125 1 95.88 195 THR A C 1
ATOM 1548 O O . THR A 1 195 ? -6.668 25.422 6.445 1 95.88 195 THR A O 1
ATOM 1551 N N . ALA A 1 196 ? -8.75 24.797 6.891 1 95.31 196 ALA A N 1
ATOM 1552 C CA . ALA A 1 196 ? -8.477 24.156 8.18 1 95.31 196 ALA A CA 1
ATOM 1553 C C . ALA A 1 196 ? -9.531 23.109 8.5 1 95.31 196 ALA A C 1
ATOM 1555 O O . ALA A 1 196 ? -10.617 23.094 7.918 1 95.31 196 ALA A O 1
ATOM 1556 N N . PHE A 1 197 ? -9.164 22.266 9.383 1 97.56 197 PHE A N 1
ATOM 1557 C CA . PHE A 1 197 ? -10.078 21.188 9.719 1 97.56 197 PHE A CA 1
ATOM 1558 C C . PHE A 1 197 ? -10.227 21.047 11.227 1 97.56 197 PHE A C 1
ATOM 1560 O O . PHE A 1 197 ? -9.273 21.266 11.969 1 97.56 197 PHE A O 1
ATOM 1567 N N . LEU A 1 198 ? -11.414 20.672 11.617 1 97.5 198 LEU A N 1
ATOM 1568 C CA . LEU A 1 198 ? -11.695 20.375 13.008 1 97.5 198 LEU A CA 1
ATOM 1569 C C . LEU A 1 198 ? -11.289 18.938 13.344 1 97.5 198 LEU A C 1
ATOM 1571 O O . LEU A 1 198 ? -11.016 18.141 12.445 1 97.5 198 LEU A O 1
ATOM 1575 N N . LYS A 1 199 ? -11.25 18.672 14.711 1 96.81 199 LYS A N 1
ATOM 1576 C CA . LYS A 1 199 ? -10.953 17.312 15.164 1 96.81 199 LYS A CA 1
ATOM 1577 C C . LYS A 1 199 ? -11.953 16.312 14.594 1 96.81 199 LYS A C 1
ATOM 1579 O O . LYS A 1 199 ? -13.164 16.5 14.703 1 96.81 199 LYS A O 1
ATOM 1584 N N . TYR A 1 200 ? -11.523 15.273 13.898 1 98.19 200 TYR A N 1
ATOM 1585 C CA . TYR A 1 200 ? -12.258 14.156 13.32 1 98.19 200 TYR A CA 1
ATOM 1586 C C . TYR A 1 200 ? -13.07 14.594 12.109 1 98.19 200 TYR A C 1
ATOM 1588 O O . TYR A 1 200 ? -13.773 13.789 11.5 1 98.19 200 TYR A O 1
ATOM 1596 N N . MET A 1 201 ? -12.938 15.781 11.695 1 98.62 201 MET A N 1
ATOM 1597 C CA . MET A 1 201 ? -13.836 16.375 10.703 1 98.62 201 MET A CA 1
ATOM 1598 C C . MET A 1 201 ? -13.844 15.547 9.422 1 98.62 201 MET A C 1
ATOM 1600 O O . MET A 1 201 ? -14.906 15.125 8.961 1 98.62 201 MET A O 1
ATOM 1604 N N . VAL A 1 202 ? -12.656 15.234 8.836 1 98.81 202 VAL A N 1
ATOM 1605 C CA . VAL A 1 202 ? -12.578 14.531 7.559 1 98.81 202 VAL A CA 1
ATOM 1606 C C . VAL A 1 202 ? -13.102 13.102 7.723 1 98.81 202 VAL A C 1
ATOM 1608 O O . VAL A 1 202 ? -13.758 12.57 6.824 1 98.81 202 VAL A O 1
ATOM 1611 N N . ARG A 1 203 ? -12.867 12.516 8.828 1 98.81 203 ARG A N 1
ATOM 1612 C CA . ARG A 1 203 ? -13.336 11.164 9.094 1 98.81 203 ARG A CA 1
ATOM 1613 C C . ARG A 1 203 ? -14.852 11.133 9.242 1 98.81 203 ARG A C 1
ATOM 1615 O O . ARG A 1 203 ? -15.508 10.18 8.797 1 98.81 203 ARG A O 1
ATOM 1622 N N . ILE A 1 204 ? -15.406 12.156 9.883 1 98.81 204 ILE A N 1
ATOM 1623 C CA . ILE A 1 204 ? -16.859 12.25 10.008 1 98.81 204 ILE A CA 1
ATOM 1624 C C . ILE A 1 204 ? -17.484 12.523 8.641 1 98.81 204 ILE A C 1
ATOM 1626 O O . ILE A 1 204 ? -18.5 11.922 8.289 1 98.81 204 ILE A O 1
ATOM 1630 N N . ILE A 1 205 ? -16.844 13.375 7.883 1 98.88 205 ILE A N 1
ATOM 1631 C CA . ILE A 1 205 ? -17.297 13.617 6.516 1 98.88 205 ILE A CA 1
ATOM 1632 C C . ILE A 1 205 ? -17.297 12.305 5.734 1 98.88 205 ILE A C 1
ATOM 1634 O O . ILE A 1 205 ? -18.297 11.961 5.098 1 98.88 205 ILE A O 1
ATOM 1638 N N . SER A 1 206 ? -16.25 11.555 5.828 1 98.88 206 SER A N 1
ATOM 1639 C CA . SER A 1 206 ? -16.109 10.297 5.102 1 98.88 206 SER A CA 1
ATOM 1640 C C . SER A 1 206 ? -17.172 9.289 5.539 1 98.88 206 SER A C 1
ATOM 1642 O O . SER A 1 206 ? -17.812 8.656 4.703 1 98.88 206 SER A O 1
ATOM 1644 N N . GLY A 1 207 ? -17.312 9.164 6.848 1 98.81 207 GLY A N 1
ATOM 1645 C CA . GLY A 1 207 ? -18.344 8.281 7.355 1 98.81 207 GLY A CA 1
ATOM 1646 C C . GLY A 1 207 ? -19.734 8.664 6.898 1 98.81 207 GLY A C 1
ATOM 1647 O O . GLY A 1 207 ? -20.547 7.793 6.574 1 98.81 207 GLY A O 1
ATOM 1648 N N . THR A 1 208 ? -20.016 9.93 6.879 1 98.88 208 THR A N 1
ATOM 1649 C CA . THR A 1 208 ? -21.328 10.43 6.469 1 98.88 208 THR A CA 1
ATOM 1650 C C . THR A 1 208 ? -21.562 10.172 4.984 1 98.88 208 THR A C 1
ATOM 1652 O O . THR A 1 208 ? -22.641 9.719 4.598 1 98.88 208 THR A O 1
ATOM 1655 N N . LEU A 1 209 ? -20.562 10.438 4.176 1 98.88 209 LEU A N 1
ATOM 1656 C CA . LEU A 1 209 ? -20.688 10.188 2.742 1 98.88 209 LEU A CA 1
ATOM 1657 C C . LEU A 1 209 ? -20.938 8.711 2.465 1 98.88 209 LEU A C 1
ATOM 1659 O O . LEU A 1 209 ? -21.75 8.359 1.599 1 98.88 209 LEU A O 1
ATOM 1663 N N . VAL A 1 210 ? -20.281 7.836 3.223 1 98.75 210 VAL A N 1
ATOM 1664 C CA . VAL A 1 210 ? -20.453 6.398 3.051 1 98.75 210 VAL A CA 1
ATOM 1665 C C . VAL A 1 210 ? -21.875 6.004 3.449 1 98.75 210 VAL A C 1
ATOM 1667 O O . VAL A 1 210 ? -22.516 5.207 2.764 1 98.75 210 VAL A O 1
ATOM 1670 N N . ASP A 1 211 ? -22.391 6.605 4.504 1 98.5 211 ASP A N 1
ATOM 1671 C CA . ASP A 1 211 ? -23.766 6.336 4.926 1 98.5 211 ASP A CA 1
ATOM 1672 C C . ASP A 1 211 ? -24.75 6.75 3.842 1 98.5 211 ASP A C 1
ATOM 1674 O O . ASP A 1 211 ? -25.719 6.035 3.578 1 98.5 211 ASP A O 1
ATOM 1678 N N . ILE A 1 212 ? -24.516 7.859 3.305 1 98.75 212 ILE A N 1
ATOM 1679 C CA . ILE A 1 212 ? -25.375 8.344 2.234 1 98.75 212 ILE A CA 1
ATOM 1680 C C . ILE A 1 212 ? -25.297 7.402 1.036 1 98.75 212 ILE A C 1
ATOM 1682 O O . ILE A 1 212 ? -26.328 7.012 0.474 1 98.75 212 ILE A O 1
ATOM 1686 N N . GLY A 1 213 ? -24.109 7.047 0.639 1 98.56 213 GLY A N 1
ATOM 1687 C CA . GLY A 1 213 ? -23.953 6.086 -0.442 1 98.56 213 GLY A CA 1
ATOM 1688 C C . GLY A 1 213 ? -24.641 4.766 -0.176 1 98.56 213 GLY A C 1
ATOM 1689 O O . GLY A 1 213 ? -25.125 4.113 -1.104 1 98.56 213 GLY A O 1
ATOM 1690 N N . ALA A 1 214 ? -24.703 4.383 1.095 1 97.81 214 ALA A N 1
ATOM 1691 C CA . ALA A 1 214 ? -25.312 3.115 1.495 1 97.81 214 ALA A CA 1
ATOM 1692 C C . ALA A 1 214 ? -26.828 3.236 1.601 1 97.81 214 ALA A C 1
ATOM 1694 O O . ALA A 1 214 ? -27.516 2.26 1.907 1 97.81 214 ALA A O 1
ATOM 1695 N N . GLY A 1 215 ? -27.344 4.422 1.396 1 97.5 215 GLY A N 1
ATOM 1696 C CA . GLY A 1 215 ? -28.781 4.645 1.382 1 97.5 215 GLY A CA 1
ATOM 1697 C C . GLY A 1 215 ? -29.359 4.883 2.762 1 97.5 215 GLY A C 1
ATOM 1698 O O . GLY A 1 215 ? -30.578 4.898 2.934 1 97.5 215 GLY A O 1
ATOM 1699 N N . ARG A 1 216 ? -28.531 5.055 3.703 1 96.81 216 ARG A N 1
ATOM 1700 C CA . ARG A 1 216 ? -29 5.266 5.066 1 96.81 216 ARG A CA 1
ATOM 1701 C C . ARG A 1 216 ? -29.5 6.691 5.254 1 96.81 216 ARG A C 1
ATOM 1703 O O . ARG A 1 216 ? -30.312 6.957 6.145 1 96.81 216 ARG A O 1
ATOM 1710 N N . HIS A 1 217 ? -28.938 7.625 4.488 1 96.81 217 HIS A N 1
ATOM 1711 C CA . HIS A 1 217 ? -29.375 9.016 4.465 1 96.81 217 HIS A CA 1
ATOM 1712 C C . HIS A 1 217 ? -29.469 9.539 3.033 1 96.81 217 HIS A C 1
ATOM 1714 O O . HIS A 1 217 ? -28.781 9.039 2.143 1 96.81 217 HIS A O 1
ATOM 1720 N N . GLU A 1 218 ? -30.344 10.484 2.875 1 97.75 218 GLU A N 1
ATOM 1721 C CA . GLU A 1 218 ? -30.328 11.258 1.635 1 97.75 218 GLU A CA 1
ATOM 1722 C C . GLU A 1 218 ? -29.234 12.336 1.668 1 97.75 218 GLU A C 1
ATOM 1724 O O . GLU A 1 218 ? -28.875 12.812 2.74 1 97.75 218 GLU A O 1
ATOM 1729 N N . PRO A 1 219 ? -28.766 12.758 0.505 1 98.44 219 PRO A N 1
ATOM 1730 C CA . PRO A 1 219 ? -27.75 13.805 0.458 1 98.44 219 PRO A CA 1
ATOM 1731 C C . PRO A 1 219 ? -28.172 15.078 1.19 1 98.44 219 PRO A C 1
ATOM 1733 O O . PRO A 1 219 ? -27.328 15.781 1.752 1 98.44 219 PRO A O 1
ATOM 1736 N N . ALA A 1 220 ? -29.422 15.336 1.316 1 98.19 220 ALA A N 1
ATOM 1737 C CA . ALA A 1 220 ? -29.953 16.547 1.925 1 98.19 220 ALA A CA 1
ATOM 1738 C C . ALA A 1 220 ? -29.656 16.594 3.418 1 98.19 220 ALA A C 1
ATOM 1740 O O . ALA A 1 220 ? -29.781 17.656 4.051 1 98.19 220 ALA A O 1
ATOM 1741 N N . VAL A 1 221 ? -29.219 15.5 3.963 1 98.44 221 VAL A N 1
ATOM 1742 C CA . VAL A 1 221 ? -28.875 15.453 5.383 1 98.44 221 VAL A CA 1
ATOM 1743 C C . VAL A 1 221 ? -27.734 16.422 5.672 1 98.44 221 VAL A C 1
ATOM 1745 O O . VAL A 1 221 ? -27.625 16.953 6.773 1 98.44 221 VAL A O 1
ATOM 1748 N N . ILE A 1 222 ? -26.922 16.641 4.676 1 98.69 222 ILE A N 1
ATOM 1749 C CA . ILE A 1 222 ? -25.797 17.562 4.824 1 98.69 222 ILE A CA 1
ATOM 1750 C C . ILE A 1 222 ? -26.312 18.953 5.176 1 98.69 222 ILE A C 1
ATOM 1752 O O . ILE A 1 222 ? -25.828 19.594 6.109 1 98.69 222 ILE A O 1
ATOM 1756 N N . ASP A 1 223 ? -27.328 19.375 4.477 1 98.5 223 ASP A N 1
ATOM 1757 C CA . ASP A 1 223 ? -27.938 20.672 4.734 1 98.5 223 ASP A CA 1
ATOM 1758 C C . ASP A 1 223 ? -28.531 20.734 6.137 1 98.5 223 ASP A C 1
ATOM 1760 O O . ASP A 1 223 ? -28.453 21.75 6.816 1 98.5 223 ASP A O 1
ATOM 1764 N N . GLU A 1 224 ? -29.109 19.656 6.477 1 98.38 224 GLU A N 1
ATOM 1765 C CA . GLU A 1 224 ? -29.688 19.578 7.812 1 98.38 224 GLU A CA 1
ATOM 1766 C C . GLU A 1 224 ? -28.625 19.672 8.891 1 98.38 224 GLU A C 1
ATOM 1768 O O . GLU A 1 224 ? -28.812 20.328 9.922 1 98.38 224 GLU A O 1
ATOM 1773 N N . MET A 1 225 ? -27.547 19.031 8.656 1 98.5 225 MET A N 1
ATOM 1774 C CA . MET A 1 225 ? -26.438 19.078 9.594 1 98.5 225 MET A CA 1
ATOM 1775 C C . MET A 1 225 ? -25.891 20.5 9.734 1 98.5 225 MET A C 1
ATOM 1777 O O . MET A 1 225 ? -25.594 20.938 10.844 1 98.5 225 MET A O 1
ATOM 1781 N N . PHE A 1 226 ? -25.828 21.219 8.633 1 98.25 226 PHE A N 1
ATOM 1782 C CA . PHE A 1 226 ? -25.375 22.609 8.688 1 98.25 226 PHE A CA 1
ATOM 1783 C C . PHE A 1 226 ? -26.391 23.469 9.445 1 98.25 226 PHE A C 1
ATOM 1785 O O . PHE A 1 226 ? -26 24.344 10.227 1 98.25 226 PHE A O 1
ATOM 1792 N N . ARG A 1 227 ? -27.594 23.188 9.25 1 97.75 227 ARG A N 1
ATOM 1793 C CA . ARG A 1 227 ? -28.656 24 9.828 1 97.75 227 ARG A CA 1
ATOM 1794 C C . ARG A 1 227 ? -28.766 23.766 11.336 1 97.75 227 ARG A C 1
ATOM 1796 O O . ARG A 1 227 ? -28.969 24.719 12.102 1 97.75 227 ARG A O 1
ATOM 1803 N N . THR A 1 228 ? -28.547 22.531 11.781 1 97.81 228 THR A N 1
ATOM 1804 C CA . THR A 1 228 ? -28.859 22.188 13.164 1 97.81 228 THR A CA 1
ATOM 1805 C C . THR A 1 228 ? -27.594 22.094 14.008 1 97.81 228 THR A C 1
ATOM 1807 O O . THR A 1 228 ? -27.641 22.203 15.234 1 97.81 228 THR A O 1
ATOM 1810 N N . GLY A 1 229 ? -26.531 21.812 13.352 1 97.19 229 GLY A N 1
ATOM 1811 C CA . GLY A 1 229 ? -25.297 21.547 14.094 1 97.19 229 GLY A CA 1
ATOM 1812 C C . GLY A 1 229 ? -25.312 20.234 14.836 1 97.19 229 GLY A C 1
ATOM 1813 O O . GLY A 1 229 ? -24.5 20.016 15.734 1 97.19 229 GLY A O 1
ATOM 1814 N N . ASP A 1 230 ? -26.203 19.344 14.453 1 97.31 230 ASP A N 1
ATOM 1815 C CA . ASP A 1 230 ? -26.406 18.094 15.164 1 97.31 230 ASP A CA 1
ATOM 1816 C C . ASP A 1 230 ? -25.5 16.984 14.625 1 97.31 230 ASP A C 1
ATOM 1818 O O . ASP A 1 230 ? -25.734 16.453 13.547 1 97.31 230 ASP A O 1
ATOM 1822 N N . ARG A 1 231 ? -24.547 16.594 15.398 1 96.5 231 ARG A N 1
ATOM 1823 C CA . ARG A 1 231 ? -23.578 15.562 15.039 1 96.5 231 ARG A CA 1
ATOM 1824 C C . ARG A 1 231 ? -24.266 14.211 14.859 1 96.5 231 ARG A C 1
ATOM 1826 O O . ARG A 1 231 ? -23.812 13.383 14.078 1 96.5 231 ARG A O 1
ATOM 1833 N N . GLY A 1 232 ? -25.359 14 15.477 1 96.56 232 GLY A N 1
ATOM 1834 C CA . GLY A 1 232 ? -26.062 12.734 15.461 1 96.56 232 GLY A CA 1
ATOM 1835 C C . GLY A 1 232 ? -26.688 12.414 14.117 1 96.56 232 GLY A C 1
ATOM 1836 O O . GLY A 1 232 ? -27.047 11.273 13.852 1 96.56 232 GLY A O 1
ATOM 1837 N N . LEU A 1 233 ? -26.812 13.391 13.273 1 96.62 233 LEU A N 1
ATOM 1838 C CA . LEU A 1 233 ? -27.422 13.211 11.961 1 96.62 233 LEU A CA 1
ATOM 1839 C C . LEU A 1 233 ? -26.438 12.586 10.977 1 96.62 233 LEU A C 1
ATOM 1841 O O . LEU A 1 233 ? -26.844 12.07 9.93 1 96.62 233 LEU A O 1
ATOM 1845 N N . GLY A 1 234 ? -25.156 12.719 11.297 1 95.12 234 GLY A N 1
ATOM 1846 C CA . GLY A 1 234 ? -24.125 12.258 10.375 1 95.12 234 GLY A CA 1
ATOM 1847 C C . GLY A 1 234 ? -23.734 10.812 10.594 1 95.12 234 GLY A C 1
ATOM 1848 O O . GLY A 1 234 ? -24.344 10.109 11.398 1 95.12 234 GLY A O 1
ATOM 1849 N N . GLY A 1 235 ? -22.797 10.328 9.781 1 95.94 235 GLY A N 1
ATOM 1850 C CA . GLY A 1 235 ? -22.281 8.977 9.891 1 95.94 235 GLY A CA 1
ATOM 1851 C C . GLY A 1 235 ? -21.234 8.828 10.984 1 95.94 235 GLY A C 1
ATOM 1852 O O . GLY A 1 235 ? -20.953 9.773 11.727 1 95.94 235 GLY A O 1
ATOM 1853 N N . ILE A 1 236 ? -20.75 7.648 11.156 1 96.25 236 ILE A N 1
ATOM 1854 C CA . ILE A 1 236 ? -19.734 7.336 12.156 1 96.25 236 ILE A CA 1
ATOM 1855 C C . ILE A 1 236 ? -18.453 8.117 11.859 1 96.25 236 ILE A C 1
ATOM 1857 O O . ILE A 1 236 ? -18.281 8.617 10.75 1 96.25 236 ILE A O 1
ATOM 1861 N N . THR A 1 237 ? -17.656 8.305 12.891 1 98.31 237 THR A N 1
ATOM 1862 C CA . THR A 1 237 ? -16.266 8.695 12.648 1 98.31 237 THR A CA 1
ATOM 1863 C C . THR A 1 237 ? -15.5 7.566 11.961 1 98.31 237 THR A C 1
ATOM 1865 O O . THR A 1 237 ? -15.156 6.566 12.586 1 98.31 237 THR A O 1
ATOM 1868 N N . ALA A 1 238 ? -15.281 7.73 10.688 1 98.69 238 ALA A N 1
ATOM 1869 C CA . ALA A 1 238 ? -14.688 6.66 9.891 1 98.69 238 ALA A CA 1
ATOM 1870 C C . ALA A 1 238 ? -13.336 6.238 10.469 1 98.69 238 ALA A C 1
ATOM 1872 O O . ALA A 1 238 ? -12.656 7.035 11.117 1 98.69 238 ALA A O 1
ATOM 1873 N N . PRO A 1 239 ? -12.961 4.984 10.281 1 98.38 239 PRO A N 1
ATOM 1874 C CA . PRO A 1 239 ? -11.703 4.484 10.828 1 98.38 239 PRO A CA 1
ATOM 1875 C C . PRO A 1 239 ? -10.5 5.328 10.406 1 98.38 239 PRO A C 1
ATOM 1877 O O . PRO A 1 239 ? -10.438 5.805 9.273 1 98.38 239 PRO A O 1
ATOM 1880 N N . ALA A 1 240 ? -9.531 5.461 11.305 1 98.44 240 ALA A N 1
ATOM 1881 C CA . ALA A 1 240 ? -8.414 6.379 11.117 1 98.44 240 ALA A CA 1
ATOM 1882 C C . ALA A 1 240 ? -7.496 5.902 9.992 1 98.44 240 ALA A C 1
ATOM 1884 O O . ALA A 1 240 ? -6.918 6.719 9.273 1 98.44 240 ALA A O 1
ATOM 1885 N N . GLN A 1 241 ? -7.367 4.57 9.836 1 97.5 241 GLN A N 1
ATOM 1886 C CA . GLN A 1 241 ? -6.367 4.012 8.93 1 97.5 241 GLN A CA 1
ATOM 1887 C C . GLN A 1 241 ? -6.668 4.383 7.48 1 97.5 241 GLN A C 1
ATOM 1889 O O . GLN A 1 241 ? -5.801 4.27 6.613 1 97.5 241 GLN A O 1
ATOM 1894 N N . GLY A 1 242 ? -7.859 4.801 7.203 1 98.25 242 GLY A N 1
ATOM 1895 C CA . GLY A 1 242 ? -8.195 5.199 5.844 1 98.25 242 GLY A CA 1
ATOM 1896 C C . GLY A 1 242 ? -7.773 6.617 5.516 1 98.25 242 GLY A C 1
ATOM 1897 O O . GLY A 1 242 ? -7.785 7.02 4.352 1 98.25 242 GLY A O 1
ATOM 1898 N N . LEU A 1 243 ? -7.375 7.395 6.477 1 98.81 243 LEU A N 1
ATOM 1899 C CA . LEU A 1 243 ? -7.141 8.82 6.289 1 98.81 243 LEU A CA 1
ATOM 1900 C C . LEU A 1 243 ? -5.648 9.117 6.168 1 98.81 243 LEU A C 1
ATOM 1902 O O . LEU A 1 243 ? -4.844 8.602 6.945 1 98.81 243 LEU A O 1
ATOM 1906 N N . THR A 1 244 ? -5.277 9.891 5.16 1 98.44 244 THR A N 1
ATOM 1907 C CA . THR A 1 244 ? -3.906 10.336 4.938 1 98.44 244 THR A CA 1
ATOM 1908 C C . THR A 1 244 ? -3.855 11.836 4.684 1 98.44 244 THR A C 1
ATOM 1910 O O . THR A 1 244 ? -4.586 12.352 3.834 1 98.44 244 THR A O 1
ATOM 1913 N N . LEU A 1 245 ? -3.072 12.57 5.457 1 98.56 245 LEU A N 1
ATOM 1914 C CA . LEU A 1 245 ? -2.727 13.945 5.117 1 98.56 245 LEU A CA 1
ATOM 1915 C C . LEU A 1 245 ? -1.783 13.984 3.922 1 98.56 245 LEU A C 1
ATOM 1917 O O . LEU A 1 245 ? -0.662 13.477 3.99 1 98.56 245 LEU A O 1
ATOM 1921 N N . VAL A 1 246 ? -2.188 14.68 2.877 1 97.12 246 VAL A N 1
ATOM 1922 C CA . VAL A 1 246 ? -1.455 14.578 1.619 1 97.12 246 VAL A CA 1
ATOM 1923 C C . VAL A 1 246 ? -0.551 15.797 1.444 1 97.12 246 VAL A C 1
ATOM 1925 O O . VAL A 1 246 ? 0.605 15.664 1.036 1 97.12 246 VAL A O 1
ATOM 1928 N N . GLU A 1 247 ? -1.131 16.922 1.801 1 96.56 247 GLU A N 1
ATOM 1929 C CA . GLU A 1 247 ? -0.384 18.156 1.519 1 96.56 247 GLU A CA 1
ATOM 1930 C C . GLU A 1 247 ? -0.859 19.297 2.398 1 96.56 247 GLU A C 1
ATOM 1932 O O . GLU A 1 247 ? -2.035 19.375 2.76 1 96.56 247 GLU A O 1
ATOM 1937 N N . VAL A 1 248 ? 0.063 20.172 2.742 1 97.56 248 VAL A N 1
ATOM 1938 C CA . VAL A 1 248 ? -0.222 21.438 3.436 1 97.56 248 VAL A CA 1
ATOM 1939 C C . VAL A 1 248 ? 0.285 22.609 2.607 1 97.56 248 VAL A C 1
ATOM 1941 O O . VAL A 1 248 ? 1.396 22.562 2.072 1 97.56 248 VAL A O 1
ATOM 1944 N N . PHE A 1 249 ? -0.505 23.688 2.51 1 96.75 249 PHE A N 1
ATOM 1945 C CA . PHE A 1 249 ? -0.189 24.812 1.634 1 96.75 249 PHE A CA 1
ATOM 1946 C C . PHE A 1 249 ? 0.269 26.016 2.445 1 96.75 249 PHE A C 1
ATOM 1948 O O . PHE A 1 249 ? -0.377 26.391 3.424 1 96.75 249 PHE A O 1
ATOM 1955 N N . TYR A 1 250 ? 1.396 26.625 1.957 1 96.5 250 TYR A N 1
ATOM 1956 C CA . TYR A 1 250 ? 1.939 27.844 2.529 1 96.5 250 TYR A CA 1
ATOM 1957 C C . TYR A 1 250 ? 2.193 28.891 1.444 1 96.5 250 TYR A C 1
ATOM 1959 O O . TYR A 1 250 ? 3.344 29.203 1.132 1 96.5 250 TYR A O 1
ATOM 1967 N N . PRO A 1 251 ? 1.168 29.562 0.986 1 95.06 251 PRO A N 1
ATOM 1968 C CA . PRO A 1 251 ? 1.365 30.531 -0.091 1 95.06 251 PRO A CA 1
ATOM 1969 C C . PRO A 1 251 ? 2.289 31.688 0.312 1 95.06 251 PRO A C 1
ATOM 1971 O O . PRO A 1 251 ? 2.996 32.25 -0.533 1 95.06 251 PRO A O 1
ATOM 1974 N N . ASP A 1 252 ? 2.359 32.094 1.568 1 96 252 ASP A N 1
ATOM 1975 C CA . ASP A 1 252 ? 3.189 33.188 2.043 1 96 252 ASP A CA 1
ATOM 1976 C C . ASP A 1 252 ? 4.613 32.719 2.33 1 96 252 ASP A C 1
ATOM 1978 O O . ASP A 1 252 ? 5.52 33.531 2.5 1 96 252 ASP A O 1
ATOM 1982 N N . TYR A 1 253 ? 4.797 31.422 2.365 1 95.06 253 TYR A N 1
ATOM 1983 C CA . TYR A 1 253 ? 6.094 30.797 2.621 1 95.06 253 TYR A CA 1
ATOM 1984 C C . TYR A 1 253 ? 6.348 29.641 1.662 1 95.06 253 TYR A C 1
ATOM 1986 O O . TYR A 1 253 ? 6.5 28.5 2.092 1 95.06 253 TYR A O 1
ATOM 1994 N N . PRO A 1 254 ? 6.406 29.969 0.413 1 92.75 254 PRO A N 1
ATOM 1995 C CA . PRO A 1 254 ? 6.57 28.891 -0.567 1 92.75 254 PRO A CA 1
ATOM 1996 C C . PRO A 1 254 ? 7.883 28.141 -0.395 1 92.75 254 PRO A C 1
ATOM 1998 O O . PRO A 1 254 ? 8.875 28.703 0.076 1 92.75 254 PRO A O 1
ATOM 2001 N N . TRP A 1 255 ? 7.809 26.781 -0.7 1 90.69 255 TRP A N 1
ATOM 2002 C CA . TRP A 1 255 ? 9.031 25.984 -0.728 1 90.69 255 TRP A CA 1
ATOM 2003 C C . TRP A 1 255 ? 9.961 26.453 -1.84 1 90.69 255 TRP A C 1
ATOM 2005 O O . TRP A 1 255 ? 9.516 26.766 -2.947 1 90.69 255 TRP A O 1
ATOM 2015 N N . PRO A 1 256 ? 11.234 26.438 -1.481 1 83.38 256 PRO A N 1
ATOM 2016 C CA . PRO A 1 256 ? 12.156 26.766 -2.574 1 83.38 256 PRO A CA 1
ATOM 2017 C C . PRO A 1 256 ? 12.141 25.734 -3.695 1 83.38 256 PRO A C 1
ATOM 2019 O O . PRO A 1 256 ? 12.203 24.531 -3.432 1 83.38 256 PRO A O 1
ATOM 2022 N N . GLY A 1 257 ? 11.898 26.062 -4.898 1 79.12 257 GLY A N 1
ATOM 2023 C CA . GLY A 1 257 ? 11.922 25.172 -6.047 1 79.12 257 GLY A CA 1
ATOM 2024 C C . GLY A 1 257 ? 10.633 24.391 -6.211 1 79.12 257 GLY A C 1
ATOM 2025 O O . GLY A 1 257 ? 10.625 23.344 -6.863 1 79.12 257 GLY A O 1
ATOM 2026 N N . GLY A 1 258 ? 9.586 24.703 -5.414 1 81.81 258 GLY A N 1
ATOM 2027 C CA . GLY A 1 258 ? 8.328 23.984 -5.477 1 81.81 258 GLY A CA 1
ATOM 2028 C C . GLY A 1 258 ? 8.125 23.047 -4.297 1 81.81 258 GLY A C 1
ATOM 2029 O O . GLY A 1 258 ? 9.039 22.828 -3.5 1 81.81 258 GLY A O 1
ATOM 2030 N N . THR A 1 259 ? 6.949 22.578 -4.156 1 81.06 259 THR A N 1
ATOM 2031 C CA . THR A 1 259 ? 6.617 21.719 -3.027 1 81.06 259 THR A CA 1
ATOM 2032 C C . THR A 1 259 ? 7.344 20.375 -3.137 1 81.06 259 THR A C 1
ATOM 2034 O O . THR A 1 259 ? 7.16 19.641 -4.109 1 81.06 259 THR A O 1
ATOM 2037 N N . PRO A 1 260 ? 8.086 20.188 -2.137 1 82.12 260 PRO A N 1
ATOM 2038 C CA . PRO A 1 260 ? 8.711 18.859 -2.143 1 82.12 260 PRO A CA 1
ATOM 2039 C C . PRO A 1 260 ? 7.695 17.734 -1.954 1 82.12 260 PRO A C 1
ATOM 2041 O O . PRO A 1 260 ? 6.594 17.969 -1.45 1 82.12 260 PRO A O 1
ATOM 2044 N N . ARG A 1 261 ? 7.98 16.594 -2.539 1 81.38 261 ARG A N 1
ATOM 2045 C CA . ARG A 1 261 ? 7.145 15.414 -2.383 1 81.38 261 ARG A CA 1
ATOM 2046 C C . ARG A 1 261 ? 7.996 14.172 -2.158 1 81.38 261 ARG A C 1
ATOM 2048 O O . ARG A 1 261 ? 9.148 14.109 -2.598 1 81.38 261 ARG A O 1
ATOM 2055 N N . LEU A 1 262 ? 7.293 13.359 -1.359 1 80.75 262 LEU A N 1
ATOM 2056 C CA . LEU A 1 262 ? 7.957 12.062 -1.235 1 80.75 262 LEU A CA 1
ATOM 2057 C C . LEU A 1 262 ? 8.25 11.469 -2.609 1 80.75 262 LEU A C 1
ATOM 2059 O O . LEU A 1 262 ? 7.359 11.398 -3.461 1 80.75 262 LEU A O 1
ATOM 2063 N N . GLY A 1 263 ? 9.516 11.141 -2.803 1 70.44 263 GLY A N 1
ATOM 2064 C CA . GLY A 1 263 ? 9.906 10.594 -4.09 1 70.44 263 GLY A CA 1
ATOM 2065 C C . GLY A 1 263 ? 10.336 11.648 -5.086 1 70.44 263 GLY A C 1
ATOM 2066 O O . GLY A 1 263 ? 10.773 11.328 -6.191 1 70.44 263 GLY A O 1
ATOM 2067 N N . GLY A 1 264 ? 10.055 12.922 -4.746 1 67 264 GLY A N 1
ATOM 2068 C CA . GLY A 1 264 ? 10.555 13.984 -5.598 1 67 264 GLY A CA 1
ATOM 2069 C C . GLY A 1 264 ? 12.062 14.141 -5.547 1 67 264 GLY A C 1
ATOM 2070 O O . GLY A 1 264 ? 12.734 13.445 -4.789 1 67 264 GLY A O 1
ATOM 2071 N N . PRO A 1 265 ? 12.539 14.766 -6.605 1 54.47 265 PRO A N 1
ATOM 2072 C CA . PRO A 1 265 ? 13.984 14.977 -6.637 1 54.47 265 PRO A CA 1
ATOM 2073 C C . PRO A 1 265 ? 14.508 15.672 -5.379 1 54.47 265 PRO A C 1
ATOM 2075 O O . PRO A 1 265 ? 13.828 16.547 -4.824 1 54.47 265 PRO A O 1
ATOM 2078 N N . TRP A 1 266 ? 15.344 14.883 -4.652 1 49.59 266 TRP A N 1
ATOM 2079 C CA . TRP A 1 266 ? 15.984 15.57 -3.533 1 49.59 266 TRP A CA 1
ATOM 2080 C C . TRP A 1 266 ? 16.797 16.766 -4.02 1 49.59 266 TRP A C 1
ATOM 2082 O O . TRP A 1 266 ? 17.547 16.656 -4.996 1 49.59 266 TRP A O 1
ATOM 2092 N N . GLN A 1 267 ? 16.344 18 -3.816 1 45.31 267 GLN A N 1
ATOM 2093 C CA . GLN A 1 267 ? 17.203 19.141 -4.141 1 45.31 267 GLN A CA 1
ATOM 2094 C C . GLN A 1 267 ? 18.047 19.547 -2.943 1 45.31 267 GLN A C 1
ATOM 2096 O O . GLN A 1 267 ? 17.531 19.812 -1.861 1 45.31 267 GLN A O 1
ATOM 2101 N N . PRO A 1 268 ? 19.359 19.062 -2.998 1 44.09 268 PRO A N 1
ATOM 2102 C CA . PRO A 1 268 ? 20.219 19.625 -1.952 1 44.09 268 PRO A CA 1
ATOM 2103 C C . PRO A 1 268 ? 20.047 21.141 -1.808 1 44.09 268 PRO A C 1
ATOM 2105 O O . PRO A 1 268 ? 19.828 21.828 -2.799 1 44.09 268 PRO A O 1
ATOM 2108 N N . SER A 1 269 ? 19.453 21.516 -0.678 1 37.72 269 SER A N 1
ATOM 2109 C CA . SER A 1 269 ? 19.672 22.938 -0.47 1 37.72 269 SER A CA 1
ATOM 2110 C C . SER A 1 269 ? 21.156 23.281 -0.422 1 37.72 269 SER A C 1
ATOM 2112 O O . SER A 1 269 ? 21.969 22.453 -0.011 1 37.72 269 SER A O 1
ATOM 2114 N N . MET B 1 1 ? -8.227 -38.562 -6.871 1 62.56 1 MET B N 1
ATOM 2115 C CA . MET B 1 1 ? -8.875 -37.406 -6.254 1 62.56 1 MET B CA 1
ATOM 2116 C C . MET B 1 1 ? -9.383 -36.469 -7.316 1 62.56 1 MET B C 1
ATOM 2118 O O . MET B 1 1 ? -8.688 -36.188 -8.289 1 62.56 1 MET B O 1
ATOM 2122 N N . LYS B 1 2 ? -10.773 -36.25 -7.305 1 73.19 2 LYS B N 1
ATOM 2123 C CA . LYS B 1 2 ? -11.375 -35.375 -8.305 1 73.19 2 LYS B CA 1
ATOM 2124 C C . LYS B 1 2 ? -11.195 -33.906 -7.934 1 73.19 2 LYS B C 1
ATOM 2126 O O . LYS B 1 2 ? -11.312 -33.531 -6.766 1 73.19 2 LYS B O 1
ATOM 2131 N N . THR B 1 3 ? -10.641 -33.062 -8.922 1 69.25 3 THR B N 1
ATOM 2132 C CA . THR B 1 3 ? -10.547 -31.625 -8.758 1 69.25 3 THR B CA 1
ATOM 2133 C C . THR B 1 3 ? -11.938 -30.984 -8.781 1 69.25 3 THR B C 1
ATOM 2135 O O . THR B 1 3 ? -12.656 -31.094 -9.773 1 69.25 3 THR B O 1
ATOM 2138 N N . HIS B 1 4 ? -12.133 -30.297 -7.695 1 78.62 4 HIS B N 1
ATOM 2139 C CA . HIS B 1 4 ? -13.516 -29.828 -7.59 1 78.62 4 HIS B CA 1
ATOM 2140 C C . HIS B 1 4 ? -13.602 -28.312 -7.812 1 78.62 4 HIS B C 1
ATOM 2142 O O . HIS B 1 4 ? -14.523 -27.844 -8.477 1 78.62 4 HIS B O 1
ATOM 2148 N N . TYR B 1 5 ? -12.578 -27.672 -7.289 1 91 5 TYR B N 1
ATOM 2149 C CA . TYR B 1 5 ? -12.727 -26.219 -7.387 1 91 5 TYR B CA 1
ATOM 2150 C C . TYR B 1 5 ? -11.453 -25.578 -7.906 1 91 5 TYR B C 1
ATOM 2152 O O . TYR B 1 5 ? -10.344 -26.047 -7.621 1 91 5 TYR B O 1
ATOM 2160 N N . ARG B 1 6 ? -11.594 -24.594 -8.68 1 94.75 6 ARG B N 1
ATOM 2161 C CA . ARG B 1 6 ? -10.562 -23.625 -9.031 1 94.75 6 ARG B CA 1
ATOM 2162 C C . ARG B 1 6 ? -10.812 -22.297 -8.328 1 94.75 6 ARG B C 1
ATOM 2164 O O . ARG B 1 6 ? -11.922 -21.766 -8.359 1 94.75 6 ARG B O 1
ATOM 2171 N N . ILE B 1 7 ? -9.75 -21.844 -7.68 1 94.75 7 ILE B N 1
ATOM 2172 C CA . ILE B 1 7 ? -9.93 -20.594 -6.934 1 94.75 7 ILE B CA 1
ATOM 2173 C C . ILE B 1 7 ? -8.859 -19.594 -7.344 1 94.75 7 ILE B C 1
ATOM 2175 O O . ILE B 1 7 ? -7.746 -19.969 -7.719 1 94.75 7 ILE B O 1
ATOM 2179 N N . LEU B 1 8 ? -9.219 -18.344 -7.371 1 96.06 8 LEU B N 1
ATOM 2180 C CA . LEU B 1 8 ? -8.305 -17.219 -7.461 1 96.06 8 LEU B CA 1
ATOM 2181 C C . LEU B 1 8 ? -8.047 -16.609 -6.086 1 96.06 8 LEU B C 1
ATOM 2183 O O . LEU B 1 8 ? -8.984 -16.297 -5.352 1 96.06 8 LEU B O 1
ATOM 2187 N N . VAL B 1 9 ? -6.77 -16.453 -5.77 1 96.88 9 VAL B N 1
ATOM 2188 C CA . VAL B 1 9 ? -6.414 -16.062 -4.41 1 96.88 9 VAL B CA 1
ATOM 2189 C C . VAL B 1 9 ? -5.383 -14.945 -4.445 1 96.88 9 VAL B C 1
ATOM 2191 O O . VAL B 1 9 ? -4.426 -14.992 -5.223 1 96.88 9 VAL B O 1
ATOM 2194 N N . ALA B 1 10 ? -5.629 -13.938 -3.656 1 97.25 10 ALA B N 1
ATOM 2195 C CA . ALA B 1 10 ? -4.648 -12.898 -3.369 1 97.25 10 ALA B CA 1
ATOM 2196 C C . ALA B 1 10 ? -4.152 -12.992 -1.929 1 97.25 10 ALA B C 1
ATOM 2198 O O . ALA B 1 10 ? -4.887 -13.43 -1.04 1 97.25 10 ALA B O 1
ATOM 2199 N N . TYR B 1 11 ? -2.84 -12.641 -1.716 1 97.88 11 TYR B N 1
ATOM 2200 C CA . TYR B 1 11 ? -2.354 -12.703 -0.342 1 97.88 11 TYR B CA 1
ATOM 2201 C C . TYR B 1 11 ? -1.14 -11.805 -0.152 1 97.88 11 TYR B C 1
ATOM 2203 O O . TYR B 1 11 ? -0.425 -11.508 -1.112 1 97.88 11 TYR B O 1
ATOM 2211 N N . ASP B 1 12 ? -0.976 -11.336 1.062 1 97.44 12 ASP B N 1
ATOM 2212 C CA . ASP B 1 12 ? 0.265 -10.766 1.576 1 97.44 12 ASP B CA 1
ATOM 2213 C C . ASP B 1 12 ? 1.194 -11.859 2.102 1 97.44 12 ASP B C 1
ATOM 2215 O O . ASP B 1 12 ? 0.901 -12.492 3.115 1 97.44 12 ASP B O 1
ATOM 2219 N N . GLY B 1 13 ? 2.281 -12 1.45 1 97.44 13 GLY B N 1
ATOM 2220 C CA . GLY B 1 13 ? 3.168 -13.102 1.78 1 97.44 13 GLY B CA 1
ATOM 2221 C C . GLY B 1 13 ? 4.074 -12.805 2.961 1 97.44 13 GLY B C 1
ATOM 2222 O O . GLY B 1 13 ? 4.852 -13.664 3.385 1 97.44 13 GLY B O 1
ATOM 2223 N N . THR B 1 14 ? 3.967 -11.719 3.613 1 95.38 14 THR B N 1
ATOM 2224 C CA . THR B 1 14 ? 4.902 -11.234 4.621 1 95.38 14 THR B CA 1
ATOM 2225 C C . THR B 1 14 ? 5.012 -12.234 5.777 1 95.38 14 THR B C 1
ATOM 2227 O O . THR B 1 14 ? 6.113 -12.531 6.238 1 95.38 14 THR B O 1
ATOM 2230 N N . ALA B 1 15 ? 3.949 -12.766 6.199 1 94.81 15 ALA B N 1
ATOM 2231 C CA . ALA B 1 15 ? 3.943 -13.617 7.383 1 94.81 15 ALA B CA 1
ATOM 2232 C C . ALA B 1 15 ? 4.039 -15.094 7 1 94.81 15 ALA B C 1
ATOM 2234 O O . ALA B 1 15 ? 3.914 -15.977 7.855 1 94.81 15 ALA B O 1
ATOM 2235 N N . TYR B 1 16 ? 4.266 -15.391 5.746 1 96.88 16 TYR B N 1
ATOM 2236 C CA . TYR B 1 16 ? 4.215 -16.766 5.281 1 96.88 16 TYR B CA 1
ATOM 2237 C C . TYR B 1 16 ? 5.59 -17.234 4.812 1 96.88 16 TYR B C 1
ATOM 2239 O O . TYR B 1 16 ? 6.359 -16.453 4.254 1 96.88 16 TYR B O 1
ATOM 2247 N N . HIS B 1 17 ? 5.848 -18.438 5.012 1 96.75 17 HIS B N 1
ATOM 2248 C CA . HIS B 1 17 ? 7.066 -19.078 4.52 1 96.75 17 HIS B CA 1
ATOM 2249 C C . HIS B 1 17 ? 6.844 -19.703 3.148 1 96.75 17 HIS B C 1
ATOM 2251 O O . HIS B 1 17 ? 7.199 -20.875 2.928 1 96.75 17 HIS B O 1
ATOM 2257 N N . GLY B 1 18 ? 6.168 -18.922 2.289 1 96.31 18 GLY B N 1
ATOM 2258 C CA . GLY B 1 18 ? 5.898 -19.344 0.924 1 96.31 18 GLY B CA 1
ATOM 2259 C C . GLY B 1 18 ? 4.508 -19.922 0.738 1 96.31 18 GLY B C 1
ATOM 2260 O O . GLY B 1 18 ? 3.691 -19.891 1.663 1 96.31 18 GLY B O 1
ATOM 2261 N N . TRP B 1 19 ? 4.305 -20.328 -0.446 1 96.94 19 TRP B N 1
ATOM 2262 C CA . TRP B 1 19 ? 3.041 -20.984 -0.769 1 96.94 19 TRP B CA 1
ATOM 2263 C C . TRP B 1 19 ? 2.992 -22.391 -0.189 1 96.94 19 TRP B C 1
ATOM 2265 O O . TRP B 1 19 ? 2.053 -22.734 0.529 1 96.94 19 TRP B O 1
ATOM 2275 N N . GLN B 1 20 ? 3.982 -23.172 -0.468 1 93.19 20 GLN B N 1
ATOM 2276 C CA . GLN B 1 20 ? 3.982 -24.625 -0.261 1 93.19 20 GLN B CA 1
ATOM 2277 C C . GLN B 1 20 ? 4.27 -24.969 1.196 1 93.19 20 GLN B C 1
ATOM 2279 O O . GLN B 1 20 ? 5.133 -24.359 1.827 1 93.19 20 GLN B O 1
ATOM 2284 N N . ILE B 1 21 ? 3.561 -25.969 1.6 1 91.56 21 ILE B N 1
ATOM 2285 C CA . ILE B 1 21 ? 3.803 -26.5 2.936 1 91.56 21 ILE B CA 1
ATOM 2286 C C . ILE B 1 21 ? 5.191 -27.141 2.992 1 91.56 21 ILE B C 1
ATOM 2288 O O . ILE B 1 21 ? 5.504 -28.047 2.211 1 91.56 21 ILE B O 1
ATOM 2292 N N . GLN B 1 22 ? 6.039 -26.703 3.758 1 80.88 22 GLN B N 1
ATOM 2293 C CA . GLN B 1 22 ? 7.375 -27.281 3.881 1 80.88 22 GLN B CA 1
ATOM 2294 C C . GLN B 1 22 ? 7.625 -27.797 5.293 1 80.88 22 GLN B C 1
ATOM 2296 O O . GLN B 1 22 ? 8.383 -28.75 5.48 1 80.88 22 GLN B O 1
ATOM 2301 N N . SER B 1 23 ? 7.285 -27.078 6.316 1 78.5 23 SER B N 1
ATOM 2302 C CA . SER B 1 23 ? 7.555 -27.422 7.707 1 78.5 23 SER B CA 1
ATOM 2303 C C . SER B 1 23 ? 6.402 -27.016 8.617 1 78.5 23 SER B C 1
ATOM 2305 O O . SER B 1 23 ? 5.242 -27.031 8.203 1 78.5 23 SER B O 1
ATOM 2307 N N . VAL B 1 24 ? 6.82 -26.766 9.758 1 83.06 24 VAL B N 1
ATOM 2308 C CA . VAL B 1 24 ? 5.895 -26.328 10.797 1 83.06 24 VAL B CA 1
ATOM 2309 C C . VAL B 1 24 ? 5.535 -24.859 10.602 1 83.06 24 VAL B C 1
ATOM 2311 O O . VAL B 1 24 ? 4.535 -24.375 11.141 1 83.06 24 VAL B O 1
ATOM 2314 N N . ASP B 1 25 ? 6.199 -24.281 9.664 1 90.06 25 ASP B N 1
ATOM 2315 C CA . ASP B 1 25 ? 5.977 -22.859 9.484 1 90.06 25 ASP B CA 1
ATOM 2316 C C . ASP B 1 25 ? 4.699 -22.594 8.695 1 90.06 25 ASP B C 1
ATOM 2318 O O . ASP B 1 25 ? 4.242 -23.453 7.934 1 90.06 25 ASP B O 1
ATOM 2322 N N . ARG B 1 26 ? 4.16 -21.453 8.859 1 94.44 26 ARG B N 1
ATOM 2323 C CA . ARG B 1 26 ? 2.914 -21.047 8.211 1 94.44 26 ARG B CA 1
ATOM 2324 C C . ARG B 1 26 ? 3.105 -20.906 6.707 1 94.44 26 ARG B C 1
ATOM 2326 O O . ARG B 1 26 ? 4.082 -20.297 6.258 1 94.44 26 ARG B O 1
ATOM 2333 N N . SER B 1 27 ? 2.277 -21.516 5.887 1 97.31 27 SER B N 1
ATOM 2334 C CA . SER B 1 27 ? 2.248 -21.375 4.434 1 97.31 27 SER B CA 1
ATOM 2335 C C . SER B 1 27 ? 0.846 -21.031 3.941 1 97.31 27 SER B C 1
ATOM 2337 O O . SER B 1 27 ? -0.142 -21.297 4.633 1 97.31 27 SER B O 1
ATOM 2339 N N . VAL B 1 28 ? 0.757 -20.406 2.809 1 97.94 28 VAL B N 1
ATOM 2340 C CA . VAL B 1 28 ? -0.545 -20.062 2.254 1 97.94 28 VAL B CA 1
ATOM 2341 C C . VAL B 1 28 ? -1.342 -21.328 1.958 1 97.94 28 VAL B C 1
ATOM 2343 O O . VAL B 1 28 ? -2.52 -21.422 2.309 1 97.94 28 VAL B O 1
ATOM 2346 N N . GLU B 1 29 ? -0.639 -22.328 1.328 1 97.25 29 GLU B N 1
ATOM 2347 C CA . GLU B 1 29 ? -1.243 -23.625 1.079 1 97.25 29 GLU B CA 1
ATOM 2348 C C . GLU B 1 29 ? -1.795 -24.234 2.367 1 97.25 29 GLU B C 1
ATOM 2350 O O . GLU B 1 29 ? -2.916 -24.75 2.387 1 97.25 29 GLU B O 1
ATOM 2355 N N . GLY B 1 30 ? -1.016 -24.156 3.395 1 96.5 30 GLY B N 1
ATOM 2356 C CA . GLY B 1 30 ? -1.427 -24.719 4.672 1 96.5 30 GLY B CA 1
ATOM 2357 C C . GLY B 1 30 ? -2.684 -24.078 5.227 1 96.5 30 GLY B C 1
ATOM 2358 O O . GLY B 1 30 ? -3.611 -24.781 5.645 1 96.5 30 GLY B O 1
ATOM 2359 N N . ASP B 1 31 ? -2.721 -22.766 5.238 1 97 31 ASP B N 1
ATOM 2360 C CA . ASP B 1 31 ? -3.877 -22.047 5.766 1 97 31 ASP B CA 1
ATOM 2361 C C . ASP B 1 31 ? -5.125 -22.328 4.934 1 97 31 ASP B C 1
ATOM 2363 O O . ASP B 1 31 ? -6.211 -22.531 5.477 1 97 31 ASP B O 1
ATOM 2367 N N . LEU B 1 32 ? -4.977 -22.375 3.639 1 97.19 32 LEU B N 1
ATOM 2368 C CA . LEU B 1 32 ? -6.098 -22.656 2.754 1 97.19 32 LEU B CA 1
ATOM 2369 C C . LEU B 1 32 ? -6.594 -24.094 2.943 1 97.19 32 LEU B C 1
ATOM 2371 O O . LEU B 1 32 ? -7.801 -24.344 2.941 1 97.19 32 LEU B O 1
ATOM 2375 N N . THR B 1 33 ? -5.629 -25 3.092 1 96 33 THR B N 1
ATOM 2376 C CA . THR B 1 33 ? -5.977 -26.406 3.289 1 96 33 THR B CA 1
ATOM 2377 C C . THR B 1 33 ? -6.77 -26.578 4.582 1 96 33 THR B C 1
ATOM 2379 O O . THR B 1 33 ? -7.801 -27.266 4.59 1 96 33 THR B O 1
ATOM 2382 N N . LYS B 1 34 ? -6.316 -25.953 5.625 1 95.88 34 LYS B N 1
ATOM 2383 C CA . LYS B 1 34 ? -7.008 -26.031 6.91 1 95.88 34 LYS B CA 1
ATOM 2384 C C . LYS B 1 34 ? -8.422 -25.469 6.809 1 95.88 34 LYS B C 1
ATOM 2386 O O . LYS B 1 34 ? -9.375 -26.078 7.297 1 95.88 34 LYS B O 1
ATOM 2391 N N . ALA B 1 35 ? -8.523 -24.344 6.191 1 96.5 35 ALA B N 1
ATOM 2392 C CA . ALA B 1 35 ? -9.828 -23.719 6.031 1 96.5 35 ALA B CA 1
ATOM 2393 C C . ALA B 1 35 ? -10.766 -24.578 5.199 1 96.5 35 ALA B C 1
ATOM 2395 O O . ALA B 1 35 ? -11.914 -24.812 5.582 1 96.5 35 ALA B O 1
ATOM 2396 N N . ALA B 1 36 ? -10.305 -25.109 4.082 1 94.31 36 ALA B N 1
ATOM 2397 C CA . ALA B 1 36 ? -11.109 -25.938 3.195 1 94.31 36 ALA B CA 1
ATOM 2398 C C . ALA B 1 36 ? -11.547 -27.219 3.895 1 94.31 36 ALA B C 1
ATOM 2400 O O . ALA B 1 36 ? -12.695 -27.656 3.756 1 94.31 36 ALA B O 1
ATOM 2401 N N . ALA B 1 37 ? -10.656 -27.766 4.621 1 93.38 37 ALA B N 1
ATOM 2402 C CA . ALA B 1 37 ? -10.961 -28.984 5.344 1 93.38 37 ALA B CA 1
ATOM 2403 C C . ALA B 1 37 ? -12.094 -28.781 6.344 1 93.38 37 ALA B C 1
ATOM 2405 O O . ALA B 1 37 ? -12.977 -29.625 6.48 1 93.38 37 ALA B O 1
ATOM 2406 N N . ARG B 1 38 ? -12.039 -27.672 6.973 1 93.75 38 ARG B N 1
ATOM 2407 C CA . ARG B 1 38 ? -13.086 -27.344 7.934 1 93.75 38 ARG B CA 1
ATOM 2408 C C . ARG B 1 38 ? -14.438 -27.188 7.242 1 93.75 38 ARG B C 1
ATOM 2410 O O . ARG B 1 38 ? -15.453 -27.672 7.738 1 93.75 38 ARG B O 1
ATOM 2417 N N . ILE B 1 39 ? -14.422 -26.531 6.148 1 91.25 39 ILE B N 1
ATOM 2418 C CA . ILE B 1 39 ? -15.656 -26.281 5.41 1 91.25 39 ILE B CA 1
ATOM 2419 C C . ILE B 1 39 ? -16.219 -27.609 4.902 1 91.25 39 ILE B C 1
ATOM 2421 O O . ILE B 1 39 ? -17.438 -27.828 4.961 1 91.25 39 ILE B O 1
ATOM 2425 N N . LEU B 1 40 ? -15.367 -28.438 4.426 1 87.88 40 LEU B N 1
ATOM 2426 C CA . LEU B 1 40 ? -15.789 -29.672 3.791 1 87.88 40 LEU B CA 1
ATOM 2427 C C . LEU B 1 40 ? -15.93 -30.797 4.82 1 87.88 40 LEU B C 1
ATOM 2429 O O . LEU B 1 40 ? -16.312 -31.922 4.477 1 87.88 40 LEU B O 1
ATOM 2433 N N . ASN B 1 41 ? -15.609 -30.453 6.027 1 88.69 41 ASN B N 1
ATOM 2434 C CA . ASN B 1 41 ? -15.695 -31.406 7.137 1 88.69 41 ASN B CA 1
ATOM 2435 C C . ASN B 1 41 ? -14.891 -32.656 6.863 1 88.69 41 ASN B C 1
ATOM 2437 O O . ASN B 1 41 ? -15.406 -33.781 6.965 1 88.69 41 ASN B O 1
ATOM 2441 N N . CYS B 1 42 ? -13.664 -32.5 6.5 1 88.88 42 CYS B N 1
ATOM 2442 C CA . CYS B 1 42 ? -12.75 -33.594 6.246 1 88.88 42 CYS B CA 1
ATOM 2443 C C . CYS B 1 42 ? -11.375 -33.312 6.836 1 88.88 42 CYS B C 1
ATOM 2445 O O . CYS B 1 42 ? -11.156 -32.25 7.422 1 88.88 42 CYS B O 1
ATOM 2447 N N . SER B 1 43 ? -10.516 -34.344 6.785 1 90.75 43 SER B N 1
ATOM 2448 C CA . SER B 1 43 ? -9.148 -34.156 7.25 1 90.75 43 SER B CA 1
ATOM 2449 C C . SER B 1 43 ? -8.32 -33.375 6.234 1 90.75 43 SER B C 1
ATOM 2451 O O . SER B 1 43 ? -8.445 -33.594 5.027 1 90.75 43 SER B O 1
ATOM 2453 N N . PRO B 1 44 ? -7.461 -32.469 6.727 1 90.56 44 PRO B N 1
ATOM 2454 C CA . PRO B 1 44 ? -6.574 -31.766 5.801 1 90.56 44 PRO B CA 1
ATOM 2455 C C . PRO B 1 44 ? -5.75 -32.719 4.938 1 90.56 44 PRO B C 1
ATOM 2457 O O . PRO B 1 44 ? -5.398 -32.375 3.803 1 90.56 44 PRO B O 1
ATOM 2460 N N . ASP B 1 45 ? -5.578 -33.844 5.477 1 88.75 45 ASP B N 1
ATOM 2461 C CA . ASP B 1 45 ? -4.75 -34.812 4.77 1 88.75 45 ASP B CA 1
ATOM 2462 C C . ASP B 1 45 ? -5.492 -35.375 3.57 1 88.75 45 ASP B C 1
ATOM 2464 O O . ASP B 1 45 ? -4.883 -36 2.688 1 88.75 45 ASP B O 1
ATOM 2468 N N . ASP B 1 46 ? -6.781 -35.156 3.543 1 86.88 46 ASP B N 1
ATOM 2469 C CA . ASP B 1 46 ? -7.613 -35.719 2.475 1 86.88 46 ASP B CA 1
ATOM 2470 C C . ASP B 1 46 ? -7.75 -34.719 1.323 1 86.88 46 ASP B C 1
ATOM 2472 O O . ASP B 1 46 ? -8.359 -35.031 0.296 1 86.88 46 ASP B O 1
ATOM 2476 N N . LEU B 1 47 ? -7.188 -33.562 1.52 1 88.44 47 LEU B N 1
ATOM 2477 C CA . LEU B 1 47 ? -7.336 -32.469 0.547 1 88.44 47 LEU B CA 1
ATOM 2478 C C . LEU B 1 47 ? -5.988 -32.125 -0.071 1 88.44 47 LEU B C 1
ATOM 2480 O O . LEU B 1 47 ? -4.949 -32.219 0.587 1 88.44 47 LEU B O 1
ATOM 2484 N N . LYS B 1 48 ? -6.129 -31.844 -1.263 1 87.94 48 LYS B N 1
ATOM 2485 C CA . LYS B 1 48 ? -4.953 -31.281 -1.93 1 87.94 48 LYS B CA 1
ATOM 2486 C C . LYS B 1 48 ? -5.238 -29.906 -2.496 1 87.94 48 LYS B C 1
ATOM 2488 O O . LYS B 1 48 ? -6.125 -29.734 -3.338 1 87.94 48 LYS B O 1
ATOM 2493 N N . VAL B 1 49 ? -4.602 -28.922 -1.959 1 94.19 49 VAL B N 1
ATOM 2494 C CA . VAL B 1 49 ? -4.652 -27.578 -2.498 1 94.19 49 VAL B CA 1
ATOM 2495 C C . VAL B 1 49 ? -3.35 -27.25 -3.229 1 94.19 49 VAL B C 1
ATOM 2497 O O . VAL B 1 49 ? -2.301 -27.094 -2.602 1 94.19 49 VAL B O 1
ATOM 2500 N N . GLN B 1 50 ? -3.445 -27.203 -4.539 1 94.81 50 GLN B N 1
ATOM 2501 C CA . GLN B 1 50 ? -2.244 -27 -5.34 1 94.81 50 GLN B CA 1
ATOM 2502 C C . GLN B 1 50 ? -2.301 -25.6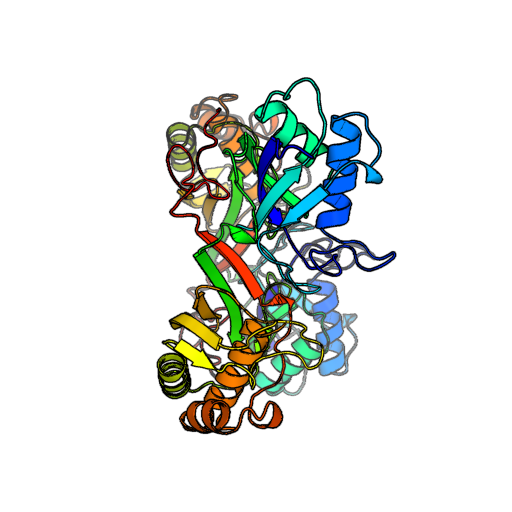72 -6.082 1 94.81 50 GLN B C 1
ATOM 2504 O O . GLN B 1 50 ? -3.289 -25.375 -6.754 1 94.81 50 GLN B O 1
ATOM 2509 N N . GLY B 1 51 ? -1.271 -24.906 -5.934 1 96.88 51 GLY B N 1
ATOM 2510 C CA . GLY B 1 51 ? -1.188 -23.609 -6.594 1 96.88 51 GLY B CA 1
ATOM 2511 C C . GLY B 1 51 ? -0.428 -23.656 -7.906 1 96.88 51 GLY B C 1
ATOM 2512 O O . GLY B 1 51 ? 0.368 -24.578 -8.133 1 96.88 51 GLY B O 1
ATOM 2513 N N . ALA B 1 52 ? -0.744 -22.672 -8.719 1 97.5 52 ALA B N 1
ATOM 2514 C CA . ALA B 1 52 ? -0.053 -22.547 -10 1 97.5 52 ALA B CA 1
ATOM 2515 C C . ALA B 1 52 ? 1.411 -22.172 -9.805 1 97.5 52 ALA B C 1
ATOM 2517 O O . ALA B 1 52 ? 2.271 -22.531 -10.609 1 97.5 52 ALA B O 1
ATOM 2518 N N . SER B 1 53 ? 1.679 -21.391 -8.773 1 97.12 53 SER B N 1
ATOM 2519 C CA . SER B 1 53 ? 3.023 -20.906 -8.492 1 97.12 53 SER B CA 1
ATOM 2520 C C . SER B 1 53 ? 3.424 -21.188 -7.047 1 97.12 53 SER B C 1
ATOM 2522 O O . SER B 1 53 ? 2.676 -20.891 -6.117 1 97.12 53 SER B O 1
ATOM 2524 N N . ARG B 1 54 ? 4.559 -21.781 -6.867 1 94.44 54 ARG B N 1
ATOM 2525 C CA . ARG B 1 54 ? 5.129 -21.984 -5.539 1 94.44 54 ARG B CA 1
ATOM 2526 C C . ARG B 1 54 ? 5.949 -20.781 -5.098 1 94.44 54 ARG B C 1
ATOM 2528 O O . ARG B 1 54 ? 7.18 -20.859 -5.043 1 94.44 54 ARG B O 1
ATOM 2535 N N . THR B 1 55 ? 5.25 -19.75 -4.715 1 97.31 55 THR B N 1
ATOM 2536 C CA . THR B 1 55 ? 5.902 -18.5 -4.371 1 97.31 55 THR B CA 1
ATOM 2537 C C . THR B 1 55 ? 6.805 -18.672 -3.154 1 97.31 55 THR B C 1
ATOM 2539 O O . THR B 1 55 ? 6.469 -19.406 -2.225 1 97.31 55 THR B O 1
ATOM 2542 N N . ASP B 1 56 ? 7.906 -17.922 -3.16 1 96.38 56 ASP B N 1
ATOM 2543 C CA . ASP B 1 56 ? 8.883 -17.953 -2.074 1 96.38 56 ASP B CA 1
ATOM 2544 C C . ASP B 1 56 ? 8.32 -17.297 -0.812 1 96.38 56 ASP B C 1
ATOM 2546 O O . ASP B 1 56 ? 7.293 -16.625 -0.862 1 96.38 56 ASP B O 1
ATOM 2550 N N . SER B 1 57 ? 9.062 -17.625 0.302 1 96.69 57 SER B N 1
ATOM 2551 C CA . SER B 1 57 ? 8.766 -16.922 1.545 1 96.69 57 SER B CA 1
ATOM 2552 C C . SER B 1 57 ? 8.789 -15.414 1.344 1 96.69 57 SER B C 1
ATOM 2554 O O . SER B 1 57 ? 9.734 -14.875 0.763 1 96.69 57 SER B O 1
ATOM 2556 N N . GLY B 1 58 ? 7.691 -14.781 1.747 1 97.44 58 GLY B N 1
ATOM 2557 C CA . GLY B 1 58 ? 7.656 -13.328 1.729 1 97.44 58 GLY B CA 1
ATOM 2558 C C . GLY B 1 58 ? 7.074 -12.766 0.446 1 97.44 58 GLY B C 1
ATOM 2559 O O . GLY B 1 58 ? 6.789 -11.57 0.362 1 97.44 58 GLY B O 1
ATOM 2560 N N . VAL B 1 59 ? 6.879 -13.602 -0.584 1 98.62 59 VAL B N 1
ATOM 2561 C CA . VAL B 1 59 ? 6.379 -13.133 -1.87 1 98.62 59 VAL B CA 1
ATOM 2562 C C . VAL B 1 59 ? 4.855 -13.016 -1.822 1 98.62 59 VAL B C 1
ATOM 2564 O O . VAL B 1 59 ? 4.18 -13.859 -1.227 1 98.62 59 VAL B O 1
ATOM 2567 N N . HIS B 1 60 ? 4.344 -11.977 -2.451 1 98.44 60 HIS B N 1
ATOM 2568 C CA . HIS B 1 60 ? 2.914 -11.68 -2.459 1 98.44 60 HIS B CA 1
ATOM 2569 C C . HIS B 1 60 ? 2.248 -12.227 -3.721 1 98.44 60 HIS B C 1
ATOM 2571 O O . HIS B 1 60 ? 2.932 -12.68 -4.641 1 98.44 60 HIS B O 1
ATOM 2577 N N . ALA B 1 61 ? 0.893 -12.156 -3.68 1 98.19 61 ALA B N 1
ATOM 2578 C CA . ALA B 1 61 ? 0.148 -12.492 -4.891 1 98.19 61 ALA B CA 1
ATOM 2579 C C . ALA B 1 61 ? -1.149 -11.695 -4.973 1 98.19 61 ALA B C 1
ATOM 2581 O O . ALA B 1 61 ? -1.824 -11.484 -3.963 1 98.19 61 ALA B O 1
ATOM 2582 N N . LEU B 1 62 ? -1.441 -11.289 -6.18 1 96.19 62 LEU B N 1
ATOM 2583 C CA . LEU B 1 62 ? -2.734 -10.68 -6.484 1 96.19 62 LEU B CA 1
ATOM 2584 C C . LEU B 1 62 ? -3.598 -11.633 -7.309 1 96.19 62 LEU B C 1
ATOM 2586 O O . LEU B 1 62 ? -4.824 -11.5 -7.332 1 96.19 62 LEU B O 1
ATOM 2590 N N . GLY B 1 63 ? -2.891 -12.625 -7.918 1 96.38 63 GLY B N 1
ATOM 2591 C CA . GLY B 1 63 ? -3.623 -13.5 -8.82 1 96.38 63 GLY B CA 1
ATOM 2592 C C . GLY B 1 63 ? -3.102 -14.922 -8.828 1 96.38 63 GLY B C 1
ATOM 2593 O O . GLY B 1 63 ? -2.895 -15.508 -9.891 1 96.38 63 GLY B O 1
ATOM 2594 N N . GLN B 1 64 ? -2.83 -15.5 -7.699 1 97.94 64 GLN B N 1
ATOM 2595 C CA . GLN B 1 64 ? -2.541 -16.922 -7.605 1 97.94 64 GLN B CA 1
ATOM 2596 C C . GLN B 1 64 ? -3.777 -17.766 -7.938 1 97.94 64 GLN B C 1
ATOM 2598 O O . GLN B 1 64 ? -4.898 -17.375 -7.59 1 97.94 64 GLN B O 1
ATOM 2603 N N . VAL B 1 65 ? -3.557 -18.797 -8.688 1 97.38 65 VAL B N 1
ATOM 2604 C CA . VAL B 1 65 ? -4.637 -19.734 -8.953 1 97.38 65 VAL B CA 1
ATOM 2605 C C . VAL B 1 65 ? -4.316 -21.094 -8.312 1 97.38 65 VAL B C 1
ATOM 2607 O O . VAL B 1 65 ? -3.182 -21.562 -8.383 1 97.38 65 VAL B O 1
ATOM 2610 N N . ALA B 1 66 ? -5.309 -21.609 -7.676 1 97.44 66 ALA B N 1
ATOM 2611 C CA . ALA B 1 66 ? -5.152 -22.938 -7.062 1 97.44 66 ALA B CA 1
ATOM 2612 C C . ALA B 1 66 ? -6.371 -23.812 -7.34 1 97.44 66 ALA B C 1
ATOM 2614 O O . ALA B 1 66 ? -7.43 -23.312 -7.73 1 97.44 66 ALA B O 1
ATOM 2615 N N . HIS B 1 67 ? -6.148 -25.078 -7.293 1 95.5 67 HIS B N 1
ATOM 2616 C CA . HIS B 1 67 ? -7.285 -26 -7.312 1 95.5 67 HIS B CA 1
ATOM 2617 C C . HIS B 1 67 ? -7.34 -26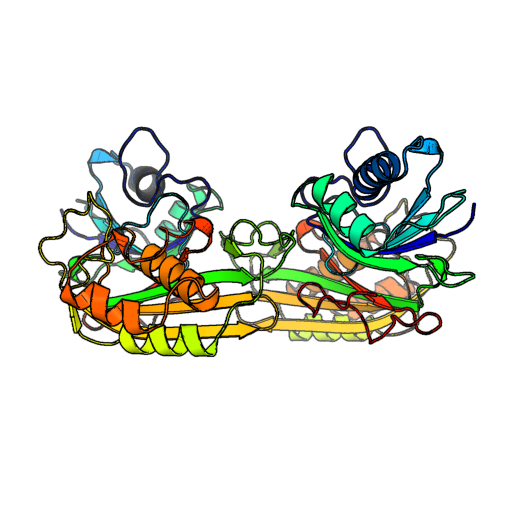.828 -6.039 1 95.5 67 HIS B C 1
ATOM 2619 O O . HIS B 1 67 ? -6.312 -27.078 -5.406 1 95.5 67 HIS B O 1
ATOM 2625 N N . ILE B 1 68 ? -8.508 -27.156 -5.703 1 92.69 68 ILE B N 1
ATOM 2626 C CA . ILE B 1 68 ? -8.789 -28.016 -4.555 1 92.69 68 ILE B CA 1
ATOM 2627 C C . ILE B 1 68 ? -9.344 -29.359 -5.031 1 92.69 68 ILE B C 1
ATOM 2629 O O . ILE B 1 68 ? -10.391 -29.406 -5.676 1 92.69 68 ILE B O 1
ATOM 2633 N N . ALA B 1 69 ? -8.586 -30.375 -4.73 1 88.69 69 ALA B N 1
ATOM 2634 C CA . ALA B 1 69 ? -9 -31.734 -5.074 1 88.69 69 ALA B CA 1
ATOM 2635 C C . ALA B 1 69 ? -9.461 -32.5 -3.836 1 88.69 69 ALA B C 1
ATOM 2637 O O . ALA B 1 69 ? -8.773 -32.5 -2.809 1 88.69 69 ALA B O 1
ATOM 2638 N N . TYR B 1 70 ? -10.633 -32.969 -3.992 1 81.88 70 TYR B N 1
ATOM 2639 C CA . TYR B 1 70 ? -11.227 -33.719 -2.885 1 81.88 70 TYR B CA 1
ATOM 2640 C C . TYR B 1 70 ? -12.203 -34.75 -3.393 1 81.88 70 TYR B C 1
ATOM 2642 O O . TYR B 1 70 ? -12.789 -34.594 -4.469 1 81.88 70 TYR B O 1
ATOM 2650 N N . ASP B 1 71 ? -12.266 -35.875 -2.697 1 77.19 71 ASP B N 1
ATOM 2651 C CA . ASP B 1 71 ? -13.234 -36.906 -3.029 1 77.19 71 ASP B CA 1
ATOM 2652 C C . ASP B 1 71 ? -14.562 -36.688 -2.303 1 77.19 71 ASP B C 1
ATOM 2654 O O . ASP B 1 71 ? -14.727 -37.094 -1.156 1 77.19 71 ASP B O 1
ATOM 2658 N N . LEU B 1 72 ? -15.25 -35.5 -2.779 1 65.44 72 LEU B N 1
ATOM 2659 C CA . LEU B 1 72 ? -16.531 -35.156 -2.166 1 65.44 72 LEU B CA 1
ATOM 2660 C C . LEU B 1 72 ? -17.688 -35.594 -3.057 1 65.44 72 LEU B C 1
ATOM 2662 O O . LEU B 1 72 ? -17.547 -35.625 -4.281 1 65.44 72 LEU B O 1
ATOM 2666 N N . ASP B 1 73 ? -18.734 -36.062 -2.354 1 62.31 73 ASP B N 1
ATOM 2667 C CA . ASP B 1 73 ? -19.938 -36.5 -3.047 1 62.31 73 ASP B CA 1
ATOM 2668 C C . ASP B 1 73 ? -20.609 -35.312 -3.76 1 62.31 73 ASP B C 1
ATOM 2670 O O . ASP B 1 73 ? -21.156 -35.5 -4.855 1 62.31 73 ASP B O 1
ATOM 2674 N N . ALA B 1 74 ? -20.734 -34.062 -3.012 1 61.56 74 ALA B N 1
ATOM 2675 C CA . ALA B 1 74 ? -21.438 -32.969 -3.672 1 61.56 74 ALA B CA 1
ATOM 2676 C C . ALA B 1 74 ? -20.703 -31.656 -3.496 1 61.56 74 ALA B C 1
ATOM 2678 O O . ALA B 1 74 ? -20.219 -31.359 -2.404 1 61.56 74 ALA B O 1
ATOM 2679 N N . PRO B 1 75 ? -20.688 -30.938 -4.691 1 64 75 PRO B N 1
ATOM 2680 C CA . PRO B 1 75 ? -20.047 -29.625 -4.578 1 64 75 PRO B CA 1
ATOM 2681 C C . PRO B 1 75 ? -20.891 -28.625 -3.785 1 64 75 PRO B C 1
ATOM 2683 O O . PRO B 1 75 ? -22.109 -28.75 -3.734 1 64 75 PRO B O 1
ATOM 2686 N N . ARG B 1 76 ? -20.281 -27.812 -3.01 1 74.44 76 ARG B N 1
ATOM 2687 C CA . ARG B 1 76 ? -20.922 -26.688 -2.318 1 74.44 76 ARG B CA 1
ATOM 2688 C C . ARG B 1 76 ? -21.062 -25.484 -3.24 1 74.44 76 ARG B C 1
ATOM 2690 O O . ARG B 1 76 ? -20.453 -25.438 -4.309 1 74.44 76 ARG B O 1
ATOM 2697 N N . SER B 1 77 ? -22.078 -24.703 -2.789 1 84.94 77 SER B N 1
ATOM 2698 C CA . SER B 1 77 ? -22.156 -23.406 -3.469 1 84.94 77 SER B CA 1
ATOM 2699 C C . SER B 1 77 ? -20.797 -22.719 -3.51 1 84.94 77 SER B C 1
ATOM 2701 O O . SER B 1 77 ? -20.078 -22.672 -2.502 1 84.94 77 SER B O 1
ATOM 2703 N N . THR B 1 78 ? -20.359 -22.297 -4.715 1 87.88 78 THR B N 1
ATOM 2704 C CA . THR B 1 78 ? -19.078 -21.641 -4.871 1 87.88 78 THR B CA 1
ATOM 2705 C C . THR B 1 78 ? -19.016 -20.359 -4.031 1 87.88 78 THR B C 1
ATOM 2707 O O . THR B 1 78 ? -17.969 -20.031 -3.473 1 87.88 78 THR B O 1
ATOM 2710 N N . TRP B 1 79 ? -20.156 -19.797 -3.936 1 88.38 79 TRP B N 1
ATOM 2711 C CA . TRP B 1 79 ? -20.203 -18.578 -3.127 1 88.38 79 TRP B CA 1
ATOM 2712 C C . TRP B 1 79 ? -19.984 -18.906 -1.651 1 88.38 79 TRP B C 1
ATOM 2714 O O . TRP B 1 79 ? -19.203 -18.234 -0.978 1 88.38 79 TRP B O 1
ATOM 2724 N N . ASP B 1 80 ? -20.625 -19.906 -1.198 1 89.06 80 ASP B N 1
ATOM 2725 C CA . ASP B 1 80 ? -20.469 -20.297 0.199 1 89.06 80 ASP B CA 1
ATOM 2726 C C . ASP B 1 80 ? -19.031 -20.75 0.485 1 89.06 80 ASP B C 1
ATOM 2728 O O . ASP B 1 80 ? -18.516 -20.516 1.576 1 89.06 80 ASP B O 1
ATOM 2732 N N . PHE B 1 81 ? -18.547 -21.312 -0.525 1 91.12 81 PHE B N 1
ATOM 2733 C CA . PHE B 1 81 ? -17.172 -21.797 -0.373 1 91.12 81 PHE B CA 1
ATOM 2734 C C . PHE B 1 81 ? -16.203 -20.625 -0.254 1 91.12 81 PHE B C 1
ATOM 2736 O O . PHE B 1 81 ? -15.367 -20.594 0.645 1 91.12 81 PHE B O 1
ATOM 2743 N N . VAL B 1 82 ? -16.344 -19.609 -1.073 1 92.88 82 VAL B N 1
ATOM 2744 C CA . VAL B 1 82 ? -15.516 -18.406 -1.037 1 92.88 82 VAL B CA 1
ATOM 2745 C C . VAL B 1 82 ? -15.688 -17.703 0.306 1 92.88 82 VAL B C 1
ATOM 2747 O O . VAL B 1 82 ? -14.695 -17.359 0.963 1 92.88 82 VAL B O 1
ATOM 2750 N N . ARG B 1 83 ? -16.875 -17.562 0.691 1 93.25 83 ARG B N 1
ATOM 2751 C CA . ARG B 1 83 ? -17.172 -16.891 1.954 1 93.25 83 ARG B CA 1
ATOM 2752 C C . ARG B 1 83 ? -16.562 -17.656 3.129 1 93.25 83 ARG B C 1
ATOM 2754 O O . ARG B 1 83 ? -16 -17.031 4.039 1 93.25 83 ARG B O 1
ATOM 2761 N N . GLY B 1 84 ? -16.766 -18.906 3.066 1 94.19 84 GLY B N 1
ATOM 2762 C CA . GLY B 1 84 ? -16.203 -19.734 4.121 1 94.19 84 GLY B CA 1
ATOM 2763 C C . GLY B 1 84 ? -14.695 -19.656 4.211 1 94.19 84 GLY B C 1
ATOM 2764 O O . GLY B 1 84 ? -14.141 -19.516 5.301 1 94.19 84 GLY B O 1
ATOM 2765 N N . LEU B 1 85 ? -14.023 -19.766 3.064 1 95.62 85 LEU B N 1
ATOM 2766 C CA . LEU B 1 85 ? -12.57 -19.688 3.037 1 95.62 85 LEU B CA 1
ATOM 2767 C C . LEU B 1 85 ? -12.078 -18.359 3.605 1 95.62 85 LEU B C 1
ATOM 2769 O O . LEU B 1 85 ? -11.141 -18.328 4.402 1 95.62 85 LEU B O 1
ATOM 2773 N N . ASN B 1 86 ? -12.734 -17.312 3.236 1 95.88 86 ASN B N 1
ATOM 2774 C CA . ASN B 1 86 ? -12.328 -15.992 3.699 1 95.88 86 ASN B CA 1
ATOM 2775 C C . ASN B 1 86 ? -12.656 -15.789 5.176 1 95.88 86 ASN B C 1
ATOM 2777 O O . ASN B 1 86 ? -11.984 -15.023 5.867 1 95.88 86 ASN B O 1
ATOM 2781 N N . ALA B 1 87 ? -13.625 -16.438 5.66 1 96.12 87 ALA B N 1
ATOM 2782 C CA . ALA B 1 87 ? -13.984 -16.359 7.074 1 96.12 87 ALA B CA 1
ATOM 2783 C C . ALA B 1 87 ? -12.992 -17.125 7.938 1 96.12 87 ALA B C 1
ATOM 2785 O O . ALA B 1 87 ? -12.773 -16.797 9.102 1 96.12 87 ALA B O 1
ATOM 2786 N N . LEU B 1 88 ? -12.383 -18.078 7.371 1 97.19 88 LEU B N 1
ATOM 2787 C CA . LEU B 1 88 ? -11.578 -19 8.156 1 97.19 88 LEU B CA 1
ATOM 2788 C C . LEU B 1 88 ? -10.094 -18.734 7.969 1 97.19 88 LEU B C 1
ATOM 2790 O O . LEU B 1 88 ? -9.25 -19.391 8.578 1 97.19 88 LEU B O 1
ATOM 2794 N N . THR B 1 89 ? -9.734 -17.812 7.105 1 97.19 89 THR B N 1
ATOM 2795 C CA . THR B 1 89 ? -8.344 -17.375 6.949 1 97.19 89 THR B CA 1
ATOM 2796 C C . THR B 1 89 ? -8.172 -15.945 7.449 1 97.19 89 THR B C 1
ATOM 2798 O O . THR B 1 89 ? -9.148 -15.211 7.609 1 97.19 89 THR B O 1
ATOM 2801 N N . ASP B 1 90 ? -6.918 -15.625 7.777 1 94.88 90 ASP B N 1
ATOM 2802 C CA . ASP B 1 90 ? -6.625 -14.25 8.188 1 94.88 90 ASP B CA 1
ATOM 2803 C C . ASP B 1 90 ? -6.773 -13.281 7.02 1 94.88 90 ASP B C 1
ATOM 2805 O O . ASP B 1 90 ? -6.832 -13.703 5.863 1 94.88 90 ASP B O 1
ATOM 2809 N N . ASP B 1 91 ? -6.715 -11.984 7.324 1 93.81 91 ASP B N 1
ATOM 2810 C CA . ASP B 1 91 ? -6.961 -10.938 6.336 1 93.81 91 ASP B CA 1
ATOM 2811 C C . ASP B 1 91 ? -5.797 -10.828 5.355 1 93.81 91 ASP B C 1
ATOM 2813 O O . ASP B 1 91 ? -5.906 -10.148 4.332 1 93.81 91 ASP B O 1
ATOM 2817 N N . ASP B 1 92 ? -4.797 -11.586 5.637 1 95.31 92 ASP B N 1
ATOM 2818 C CA . ASP B 1 92 ? -3.67 -11.562 4.707 1 95.31 92 ASP B CA 1
ATOM 2819 C C . ASP B 1 92 ? -3.92 -12.484 3.516 1 95.31 92 ASP B C 1
ATOM 2821 O O . ASP B 1 92 ? -3.121 -12.523 2.576 1 95.31 92 ASP B O 1
ATOM 2825 N N . ILE B 1 93 ? -4.977 -13.242 3.52 1 97.25 93 ILE B N 1
ATOM 2826 C CA . ILE B 1 93 ? -5.418 -14.047 2.389 1 97.25 93 ILE B CA 1
ATOM 2827 C C . ILE B 1 93 ? -6.816 -13.609 1.957 1 97.25 93 ILE B C 1
ATOM 2829 O O . ILE B 1 93 ? -7.684 -13.359 2.797 1 97.25 93 ILE B O 1
ATOM 2833 N N . CYS B 1 94 ? -6.977 -13.492 0.684 1 96.25 94 CYS B N 1
ATOM 2834 C CA . CYS B 1 94 ? -8.281 -13.195 0.115 1 96.25 94 CYS B CA 1
ATOM 2835 C C . CYS B 1 94 ? -8.594 -14.117 -1.056 1 96.25 94 CYS B C 1
ATOM 2837 O O . CYS B 1 94 ? -7.98 -14.008 -2.117 1 96.25 94 CYS B O 1
ATOM 2839 N N . VAL B 1 95 ? -9.516 -15.031 -0.857 1 96 95 VAL B N 1
ATOM 2840 C CA . VAL B 1 95 ? -10.031 -15.812 -1.977 1 96 95 VAL B CA 1
ATOM 2841 C C . VAL B 1 95 ? -11.008 -14.961 -2.793 1 96 95 VAL B C 1
ATOM 2843 O O . VAL B 1 95 ? -12.102 -14.641 -2.328 1 96 95 VAL B O 1
ATOM 2846 N N . VAL B 1 96 ? -10.672 -14.703 -3.957 1 91 96 VAL B N 1
ATOM 2847 C CA . VAL B 1 96 ? -11.328 -13.703 -4.793 1 91 96 VAL B CA 1
ATOM 2848 C C . VAL B 1 96 ? -12.477 -14.352 -5.559 1 91 96 VAL B C 1
ATOM 2850 O O . VAL B 1 96 ? -13.531 -13.734 -5.75 1 91 96 VAL B O 1
ATOM 2853 N N . TYR B 1 97 ? -12.234 -15.555 -5.996 1 90.94 97 TYR B N 1
ATOM 2854 C CA . TYR B 1 97 ? -13.164 -16.234 -6.887 1 90.94 97 TYR B CA 1
ATOM 2855 C C . TYR B 1 97 ? -13.031 -17.75 -6.758 1 90.94 97 TYR B C 1
ATOM 2857 O O . TYR B 1 97 ? -11.953 -18.25 -6.434 1 90.94 97 TYR B O 1
ATOM 2865 N N . CYS B 1 98 ? -14.156 -18.375 -6.961 1 91.81 98 CYS B N 1
ATOM 2866 C CA . CYS B 1 98 ? -14.195 -19.828 -6.961 1 91.81 98 CYS B CA 1
ATOM 2867 C C . CYS B 1 98 ? -15.164 -20.359 -8.016 1 91.81 98 CYS B C 1
ATOM 2869 O O . CYS B 1 98 ? -16.234 -19.781 -8.219 1 91.81 98 CYS B O 1
ATOM 2871 N N . GLU B 1 99 ? -14.75 -21.375 -8.695 1 90.75 99 GLU B N 1
ATOM 2872 C CA . GLU B 1 99 ? -15.625 -22.094 -9.617 1 90.75 99 GLU B CA 1
ATOM 2873 C C . GLU B 1 99 ? -15.305 -23.594 -9.641 1 90.75 99 GLU B C 1
ATOM 2875 O O . GLU B 1 99 ? -14.219 -24 -9.227 1 90.75 99 GLU B O 1
ATOM 2880 N N . PRO B 1 100 ? -16.344 -24.344 -10.109 1 89.44 100 PRO B N 1
ATOM 2881 C CA . PRO B 1 100 ? -15.961 -25.75 -10.359 1 89.44 100 PRO B CA 1
ATOM 2882 C C . PRO B 1 100 ? -14.812 -25.875 -11.352 1 89.44 100 PRO B C 1
ATOM 2884 O O . PRO B 1 100 ? -14.797 -25.188 -12.383 1 89.44 100 PRO B O 1
ATOM 2887 N N . ALA B 1 101 ? -13.891 -26.672 -11.023 1 90.06 101 ALA B N 1
ATOM 2888 C CA . ALA B 1 101 ? -12.75 -26.844 -11.922 1 90.06 101 ALA B CA 1
ATOM 2889 C C . ALA B 1 101 ? -13.164 -27.609 -13.18 1 90.06 101 ALA B C 1
ATOM 2891 O O . ALA B 1 101 ? -13.867 -28.625 -13.102 1 90.06 101 ALA B O 1
ATOM 2892 N N . PRO B 1 102 ? -12.742 -27.094 -14.344 1 90 102 PRO B N 1
ATOM 2893 C CA . PRO B 1 102 ? -12.992 -27.875 -15.555 1 90 102 PRO B CA 1
ATOM 2894 C C . PRO B 1 102 ? -12.328 -29.234 -15.523 1 90 102 PRO B C 1
ATOM 2896 O O . PRO B 1 102 ? -11.336 -29.438 -14.805 1 90 102 PRO B O 1
ATOM 2899 N N . GLU B 1 103 ? -12.914 -30.141 -16.312 1 89.62 103 GLU B N 1
ATOM 2900 C CA . GLU B 1 103 ? -12.344 -31.484 -16.391 1 89.62 103 GLU B CA 1
ATOM 2901 C C . GLU B 1 103 ? -10.891 -31.438 -16.875 1 89.62 103 GLU B C 1
ATOM 2903 O O . GLU B 1 103 ? -10.578 -30.781 -17.859 1 89.62 103 GLU B O 1
ATOM 2908 N N . GLY B 1 104 ? -10.047 -32.062 -16.125 1 91.56 104 GLY B N 1
ATOM 2909 C CA . GLY B 1 104 ? -8.656 -32.156 -16.531 1 91.56 104 GLY B CA 1
ATOM 2910 C C . GLY B 1 104 ? -7.812 -30.984 -16.094 1 91.56 104 GLY B C 1
ATOM 2911 O O . GLY B 1 104 ? -6.602 -30.953 -16.297 1 91.56 104 GLY B O 1
ATOM 2912 N N . PHE B 1 105 ? -8.445 -30.109 -15.453 1 95.06 105 PHE B N 1
ATOM 2913 C CA . PHE B 1 105 ? -7.75 -28.906 -15.047 1 95.06 105 PHE B CA 1
ATOM 2914 C C . PHE B 1 105 ? -6.734 -29.203 -13.953 1 95.06 105 PHE B C 1
ATOM 2916 O O . PHE B 1 105 ? -7.035 -29.938 -13.008 1 95.06 105 PHE B O 1
ATOM 2923 N N . HIS B 1 106 ? -5.527 -28.641 -14.094 1 94.75 106 HIS B N 1
ATOM 2924 C CA . HIS B 1 106 ? -4.48 -28.641 -13.078 1 94.75 106 HIS B CA 1
ATOM 2925 C C . HIS B 1 106 ? -3.822 -27.266 -12.977 1 94.75 106 HIS B C 1
ATOM 2927 O O . HIS B 1 106 ? -3.234 -26.781 -13.945 1 94.75 106 HIS B O 1
ATOM 2933 N N . ALA B 1 107 ? -3.877 -26.672 -11.789 1 96.31 107 ALA B N 1
ATOM 2934 C CA . ALA B 1 107 ? -3.475 -25.281 -11.625 1 96.31 107 ALA B CA 1
ATOM 2935 C C . ALA B 1 107 ? -2.057 -25.047 -12.141 1 96.31 107 ALA B C 1
ATOM 2937 O O . ALA B 1 107 ? -1.785 -24.047 -12.805 1 96.31 107 ALA B O 1
ATOM 2938 N N . ARG B 1 108 ? -1.181 -25.953 -11.859 1 94.12 108 ARG B N 1
ATOM 2939 C CA . ARG B 1 108 ? 0.222 -25.781 -12.227 1 94.12 108 ARG B CA 1
ATOM 2940 C C . ARG B 1 108 ? 0.457 -26.188 -13.68 1 94.12 108 ARG B C 1
ATOM 2942 O O . ARG B 1 108 ? 1.032 -25.438 -14.461 1 94.12 108 ARG B O 1
ATOM 2949 N N . HIS B 1 109 ? -0.113 -27.328 -14.094 1 93.75 109 HIS B N 1
ATOM 2950 C CA . HIS B 1 109 ? 0.24 -27.922 -15.375 1 93.75 109 HIS B CA 1
ATOM 2951 C C . HIS B 1 109 ? -0.57 -27.312 -16.516 1 93.75 109 HIS B C 1
ATOM 2953 O O . HIS B 1 109 ? -0.146 -27.344 -17.672 1 93.75 109 HIS B O 1
ATOM 2959 N N . SER B 1 110 ? -1.713 -26.797 -16.188 1 96.25 110 SER B N 1
ATOM 2960 C CA . SER B 1 110 ? -2.559 -26.203 -17.203 1 96.25 110 SER B CA 1
ATOM 2961 C C . SER B 1 110 ? -2.174 -24.75 -17.469 1 96.25 110 SER B C 1
ATOM 2963 O O . SER B 1 110 ? -2.658 -24.125 -18.422 1 96.25 110 SER B O 1
ATOM 2965 N N . ALA B 1 111 ? -1.282 -24.203 -16.594 1 96.62 111 ALA B N 1
ATOM 2966 C CA . ALA B 1 111 ? -0.846 -22.812 -16.75 1 96.62 111 ALA B CA 1
ATOM 2967 C C . ALA B 1 111 ? 0.039 -22.672 -17.98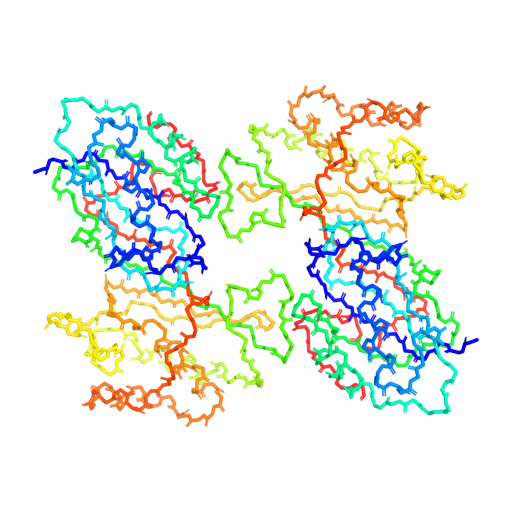4 1 96.62 111 ALA B C 1
ATOM 2969 O O . ALA B 1 111 ? 0.895 -23.516 -18.25 1 96.62 111 ALA B O 1
ATOM 2970 N N . ARG B 1 112 ? -0.184 -21.562 -18.734 1 96.81 112 ARG B N 1
ATOM 2971 C CA . ARG B 1 112 ? 0.615 -21.344 -19.938 1 96.81 112 ARG B CA 1
ATOM 2972 C C . ARG B 1 112 ? 1.354 -20.016 -19.859 1 96.81 112 ARG B C 1
ATOM 2974 O O . ARG B 1 112 ? 2.016 -19.609 -20.812 1 96.81 112 ARG B O 1
ATOM 2981 N N . GLY B 1 113 ? 1.211 -19.359 -18.781 1 97.25 113 GLY B N 1
ATOM 2982 C CA . GLY B 1 113 ? 1.908 -18.094 -18.594 1 97.25 113 GLY B CA 1
ATOM 2983 C C . GLY B 1 113 ? 1.605 -17.438 -17.266 1 97.25 113 GLY B C 1
ATOM 2984 O O . GLY B 1 113 ? 0.607 -17.766 -16.609 1 97.25 113 GLY B O 1
ATOM 2985 N N . LYS B 1 114 ? 2.514 -16.562 -16.891 1 97.81 114 LYS B N 1
ATOM 2986 C CA . LYS B 1 114 ? 2.381 -15.805 -15.656 1 97.81 114 LYS B CA 1
ATOM 2987 C C . LYS B 1 114 ? 2.982 -14.406 -15.805 1 97.81 114 LYS B C 1
ATOM 2989 O O . LYS B 1 114 ? 3.885 -14.203 -16.625 1 97.81 114 LYS B O 1
ATOM 2994 N N . ILE B 1 115 ? 2.463 -13.516 -15 1 98.19 115 ILE B N 1
ATOM 2995 C CA . ILE B 1 115 ? 3.037 -12.18 -14.875 1 98.19 115 ILE B CA 1
ATOM 2996 C C . ILE B 1 115 ? 3.479 -11.938 -13.438 1 98.19 115 ILE B C 1
ATOM 2998 O O . ILE B 1 115 ? 2.709 -12.172 -12.5 1 98.19 115 ILE B O 1
ATOM 3002 N N . TYR B 1 116 ? 4.707 -11.547 -13.336 1 98.62 116 TYR B N 1
ATOM 3003 C CA . TYR B 1 116 ? 5.242 -11.086 -12.055 1 98.62 116 TYR B CA 1
ATOM 3004 C C . TYR B 1 116 ? 5.602 -9.609 -12.109 1 98.62 116 TYR B C 1
ATOM 3006 O O . TYR B 1 116 ? 5.977 -9.094 -13.164 1 98.62 116 TYR B O 1
ATOM 3014 N N . ARG B 1 117 ? 5.414 -8.992 -10.969 1 98.62 117 ARG B N 1
ATOM 3015 C CA . ARG B 1 117 ? 5.809 -7.594 -10.797 1 98.62 117 ARG B CA 1
ATOM 3016 C C . ARG B 1 117 ? 6.75 -7.43 -9.609 1 98.62 117 ARG B C 1
ATOM 3018 O O . ARG B 1 117 ? 6.473 -7.93 -8.516 1 98.62 117 ARG B O 1
ATOM 3025 N N . TYR B 1 118 ? 7.863 -6.801 -9.859 1 98.81 118 TYR B N 1
ATOM 3026 C CA . TYR B 1 118 ? 8.805 -6.48 -8.789 1 98.81 118 TYR B CA 1
ATOM 3027 C C . TYR B 1 118 ? 8.898 -4.973 -8.578 1 98.81 118 TYR B C 1
ATOM 3029 O O . TYR B 1 118 ? 9.188 -4.227 -9.516 1 98.81 118 TYR B O 1
ATOM 3037 N N . LYS B 1 119 ? 8.742 -4.527 -7.32 1 98.38 119 LYS B N 1
ATOM 3038 C CA . LYS B 1 119 ? 8.766 -3.098 -7.016 1 98.38 119 LYS B CA 1
ATOM 3039 C C . LYS B 1 119 ? 10.047 -2.709 -6.281 1 98.38 119 LYS B C 1
ATOM 3041 O O . LYS B 1 119 ? 10.414 -3.342 -5.289 1 98.38 119 LYS B O 1
ATOM 3046 N N . VAL B 1 120 ? 10.664 -1.7 -6.852 1 97.81 120 VAL B N 1
ATOM 3047 C CA . VAL B 1 120 ? 11.852 -1.102 -6.254 1 97.81 120 VAL B CA 1
ATOM 3048 C C . VAL B 1 120 ? 11.57 0.349 -5.875 1 97.81 120 VAL B C 1
ATOM 3050 O O . VAL B 1 120 ? 11.008 1.107 -6.672 1 97.81 120 VAL B O 1
ATOM 3053 N N . TRP B 1 121 ? 11.812 0.67 -4.641 1 96.19 121 TRP B N 1
ATOM 3054 C CA . TRP B 1 121 ? 11.789 2.061 -4.199 1 96.19 121 TRP B CA 1
ATOM 3055 C C . TRP B 1 121 ? 13.18 2.676 -4.266 1 96.19 121 TRP B C 1
ATOM 3057 O O . TRP B 1 121 ? 13.992 2.492 -3.354 1 96.19 121 TRP B O 1
ATOM 3067 N N . ASN B 1 122 ? 13.438 3.35 -5.383 1 95.56 122 ASN B N 1
ATOM 3068 C CA . ASN B 1 122 ? 14.758 3.928 -5.633 1 95.56 122 ASN B CA 1
ATOM 3069 C C . ASN B 1 122 ? 14.906 5.289 -4.957 1 95.56 122 ASN B C 1
ATOM 3071 O O . ASN B 1 122 ? 14.781 6.328 -5.605 1 95.56 122 ASN B O 1
ATOM 3075 N N . HIS B 1 123 ? 15.164 5.168 -3.676 1 91.44 123 HIS B N 1
ATOM 3076 C CA . HIS B 1 123 ? 15.219 6.348 -2.818 1 91.44 123 HIS B CA 1
ATOM 3077 C C . HIS B 1 123 ? 16.125 6.109 -1.61 1 91.44 123 HIS B C 1
ATOM 3079 O O . HIS B 1 123 ? 16.281 4.969 -1.167 1 91.44 123 HIS B O 1
ATOM 3085 N N . ARG B 1 124 ? 16.672 7.117 -1.095 1 88.88 124 ARG B N 1
ATOM 3086 C CA . ARG B 1 124 ? 17.594 7.02 0.024 1 88.88 124 ARG B CA 1
ATOM 3087 C C . ARG B 1 124 ? 16.875 6.617 1.306 1 88.88 124 ARG B C 1
ATOM 3089 O O . ARG B 1 124 ? 17.453 5.938 2.16 1 88.88 124 ARG B O 1
ATOM 3096 N N . PHE B 1 125 ? 15.648 7.125 1.428 1 88.81 125 PHE B N 1
ATOM 3097 C CA . PHE B 1 125 ? 14.891 6.828 2.637 1 88.81 125 PHE B CA 1
ATOM 3098 C C . PHE B 1 125 ? 13.734 5.875 2.336 1 88.81 125 PHE B C 1
ATOM 3100 O O . PHE B 1 125 ? 13.227 5.848 1.213 1 88.81 125 PHE B O 1
ATOM 3107 N N . ALA B 1 126 ? 13.367 5.105 3.385 1 90.69 126 ALA B N 1
ATOM 3108 C CA . ALA B 1 126 ? 12.273 4.152 3.236 1 90.69 126 ALA B CA 1
ATOM 3109 C C . ALA B 1 126 ? 10.938 4.871 3.023 1 90.69 126 ALA B C 1
ATOM 3111 O O . ALA B 1 126 ? 10.711 5.945 3.58 1 90.69 126 ALA B O 1
ATOM 3112 N N . HIS B 1 127 ? 10.125 4.336 2.133 1 91.69 127 HIS B N 1
ATOM 3113 C CA . HIS B 1 127 ? 8.727 4.773 2.102 1 91.69 127 HIS B CA 1
ATOM 3114 C C . HIS B 1 127 ? 7.984 4.324 3.354 1 91.69 127 HIS B C 1
ATOM 3116 O O . HIS B 1 127 ? 7.953 3.131 3.668 1 91.69 127 HIS B O 1
ATOM 3122 N N . PRO B 1 128 ? 7.434 5.16 4 1 93.5 128 PRO B N 1
ATOM 3123 C CA . PRO B 1 128 ? 6.891 4.754 5.301 1 93.5 128 PRO B CA 1
ATOM 3124 C C . PRO B 1 128 ? 5.637 3.893 5.168 1 93.5 128 PRO B C 1
ATOM 3126 O O . PRO B 1 128 ? 5.359 3.064 6.039 1 93.5 128 PRO B O 1
ATOM 3129 N N . LEU B 1 129 ? 4.867 4.008 4.125 1 91.81 129 LEU B N 1
ATOM 3130 C CA . LEU B 1 129 ? 3.58 3.328 4.023 1 91.81 129 LEU B CA 1
ATOM 3131 C C . LEU B 1 129 ? 3.721 2.008 3.275 1 91.81 129 LEU B C 1
ATOM 3133 O O . LEU B 1 129 ? 2.91 1.098 3.455 1 91.81 129 LEU B O 1
ATOM 3137 N N . TYR B 1 130 ? 4.766 1.845 2.455 1 89.12 130 TYR B N 1
ATOM 3138 C CA . TYR B 1 130 ? 4.777 0.696 1.557 1 89.12 130 TYR B CA 1
ATOM 3139 C C . TYR B 1 130 ? 6.109 -0.038 1.628 1 89.12 130 TYR B C 1
ATOM 3141 O O . TYR B 1 130 ? 6.48 -0.758 0.697 1 89.12 130 TYR B O 1
ATOM 3149 N N . GLY B 1 131 ? 6.754 0.12 2.684 1 87.56 131 GLY B N 1
ATOM 3150 C CA . GLY B 1 131 ? 8.078 -0.461 2.832 1 87.56 131 GLY B CA 1
ATOM 3151 C C . GLY B 1 131 ? 8.07 -1.978 2.795 1 87.56 131 GLY B C 1
ATOM 3152 O O . GLY B 1 131 ? 9.062 -2.598 2.396 1 87.56 131 GLY B O 1
ATOM 3153 N N . ASP B 1 132 ? 6.992 -2.59 3.045 1 88.25 132 ASP B N 1
ATOM 3154 C CA . ASP B 1 132 ? 6.906 -4.047 3.125 1 88.25 132 ASP B CA 1
ATOM 3155 C C . ASP B 1 132 ? 6.52 -4.648 1.775 1 88.25 132 ASP B C 1
ATOM 3157 O O . ASP B 1 132 ? 6.359 -5.863 1.656 1 88.25 132 ASP B O 1
ATOM 3161 N N . GLN B 1 133 ? 6.48 -3.844 0.774 1 94.06 133 GLN B N 1
ATOM 3162 C CA . GLN B 1 133 ? 6.055 -4.34 -0.531 1 94.06 133 GLN B CA 1
ATOM 3163 C C . GLN B 1 133 ? 7.004 -3.871 -1.632 1 94.06 133 GLN B C 1
ATOM 3165 O O . GLN B 1 133 ? 6.629 -3.836 -2.807 1 94.06 133 GLN B O 1
ATOM 3170 N N . GLN B 1 134 ? 8.133 -3.438 -1.172 1 96.38 134 GLN B N 1
ATOM 3171 C CA . GLN B 1 134 ? 9.102 -2.959 -2.154 1 96.38 134 GLN B CA 1
ATOM 3172 C C . GLN B 1 134 ? 10.523 -3.131 -1.647 1 96.38 134 GLN B C 1
ATOM 3174 O O . GLN B 1 134 ? 10.75 -3.266 -0.443 1 96.38 134 GLN B O 1
ATOM 3179 N N . TRP B 1 135 ? 11.469 -3.182 -2.551 1 97.88 135 TRP B N 1
ATOM 3180 C CA . TRP B 1 135 ? 12.898 -3.199 -2.26 1 97.88 135 TRP B CA 1
ATOM 3181 C C . TRP B 1 135 ? 13.492 -1.799 -2.359 1 97.88 135 TRP B C 1
ATOM 3183 O O . TRP B 1 135 ? 13.523 -1.203 -3.438 1 97.88 135 TRP B O 1
ATOM 3193 N N . ARG B 1 136 ? 13.938 -1.26 -1.213 1 96.06 136 ARG B N 1
ATOM 3194 C CA . ARG B 1 136 ? 14.57 0.056 -1.254 1 96.06 136 ARG B CA 1
ATOM 3195 C C . ARG B 1 136 ? 15.992 -0.036 -1.801 1 96.06 136 ARG B C 1
ATOM 3197 O O . ARG B 1 136 ? 16.812 -0.806 -1.293 1 96.06 136 ARG B O 1
ATOM 3204 N N . VAL B 1 137 ? 16.234 0.697 -2.807 1 96.12 137 VAL B N 1
ATOM 3205 C CA . VAL B 1 137 ? 17.562 0.78 -3.404 1 96.12 137 VAL B CA 1
ATOM 3206 C C . VAL B 1 137 ? 18.062 2.225 -3.363 1 96.12 137 VAL B C 1
ATOM 3208 O O . VAL B 1 137 ? 17.406 3.127 -3.891 1 96.12 137 VAL B O 1
ATOM 3211 N N . ASN B 1 138 ? 19.172 2.328 -2.713 1 91.94 138 ASN B N 1
ATOM 3212 C CA . ASN B 1 138 ? 19.797 3.643 -2.623 1 91.94 138 ASN B CA 1
ATOM 3213 C C . ASN B 1 138 ? 20.672 3.928 -3.836 1 91.94 138 ASN B C 1
ATOM 3215 O O . ASN B 1 138 ? 21.297 3.016 -4.383 1 91.94 138 ASN B O 1
ATOM 3219 N N . GLY B 1 139 ? 20.688 5.219 -4.316 1 91.06 139 GLY B N 1
ATOM 3220 C CA . GLY B 1 139 ? 21.531 5.609 -5.426 1 91.06 139 GLY B CA 1
ATOM 3221 C C . GLY B 1 139 ? 20.812 5.613 -6.762 1 91.06 139 GLY B C 1
ATOM 3222 O O . GLY B 1 139 ? 19.844 4.879 -6.949 1 91.06 139 GLY B O 1
ATOM 3223 N N . PRO B 1 140 ? 21.297 6.391 -7.668 1 93.12 140 PRO B N 1
ATOM 3224 C CA . PRO B 1 140 ? 20.625 6.477 -8.969 1 93.12 140 PRO B CA 1
ATOM 3225 C C . PRO B 1 140 ? 20.781 5.203 -9.797 1 93.12 140 PRO B C 1
ATOM 3227 O O . PRO B 1 140 ? 21.781 4.488 -9.656 1 93.12 140 PRO B O 1
ATOM 3230 N N . LEU B 1 141 ? 19.812 4.922 -10.609 1 97.12 141 LEU B N 1
ATOM 3231 C CA . LEU B 1 141 ? 19.828 3.773 -11.508 1 97.12 141 LEU B CA 1
ATOM 3232 C C . LEU B 1 141 ? 19.734 4.223 -12.961 1 97.12 141 LEU B C 1
ATOM 3234 O O . LEU B 1 141 ? 18.922 5.09 -13.297 1 97.12 141 LEU B O 1
ATOM 3238 N N . ASP B 1 142 ? 20.594 3.68 -13.758 1 98.06 142 ASP B N 1
ATOM 3239 C CA . ASP B 1 142 ? 20.547 3.936 -15.195 1 98.06 142 ASP B CA 1
ATOM 3240 C C . ASP B 1 142 ? 19.453 3.117 -15.867 1 98.06 142 ASP B C 1
ATOM 3242 O O . ASP B 1 142 ? 19.656 1.952 -16.219 1 98.06 142 ASP B O 1
ATOM 3246 N N . LEU B 1 143 ? 18.328 3.742 -16.172 1 98.06 143 LEU B N 1
ATOM 3247 C CA . LEU B 1 143 ? 17.156 3.061 -16.688 1 98.06 143 LEU B CA 1
ATOM 3248 C C . LEU B 1 143 ? 17.406 2.512 -18.094 1 98.06 143 LEU B C 1
ATOM 3250 O O . LEU B 1 143 ? 16.922 1.438 -18.438 1 98.06 143 LEU B O 1
ATOM 3254 N N . ASP B 1 144 ? 18.094 3.291 -18.844 1 98.19 144 ASP B N 1
ATOM 3255 C CA . ASP B 1 144 ? 18.391 2.84 -20.203 1 98.19 144 ASP B CA 1
ATOM 3256 C C . ASP B 1 144 ? 19.203 1.547 -20.188 1 98.19 144 ASP B C 1
ATOM 3258 O O . ASP B 1 144 ? 18.938 0.627 -20.969 1 98.19 144 ASP B O 1
ATOM 3262 N N . ALA B 1 145 ? 20.172 1.499 -19.312 1 98.62 145 ALA B N 1
ATOM 3263 C CA . ALA B 1 145 ? 20.969 0.281 -19.172 1 98.62 145 ALA B CA 1
ATOM 3264 C C . ALA B 1 145 ? 20.094 -0.89 -18.719 1 98.62 145 ALA B C 1
ATOM 3266 O O . ALA B 1 145 ? 20.234 -2.008 -19.219 1 98.62 145 ALA B O 1
ATOM 3267 N N . MET B 1 146 ? 19.25 -0.637 -17.797 1 98.81 146 MET B N 1
ATOM 3268 C CA . MET B 1 146 ? 18.359 -1.674 -17.297 1 98.81 146 MET B CA 1
ATOM 3269 C C . MET B 1 146 ? 17.438 -2.178 -18.406 1 98.81 146 MET B C 1
ATOM 3271 O O . MET B 1 146 ? 17.203 -3.383 -18.531 1 98.81 146 MET B O 1
ATOM 3275 N N . ARG B 1 147 ? 16.922 -1.222 -19.188 1 98.75 147 ARG B N 1
ATOM 3276 C CA . ARG B 1 147 ? 16 -1.578 -20.281 1 98.75 147 ARG B CA 1
ATOM 3277 C C . ARG B 1 147 ? 16.719 -2.375 -21.359 1 98.75 147 ARG B C 1
ATOM 3279 O O . ARG B 1 147 ? 16.156 -3.318 -21.922 1 98.75 147 ARG B O 1
ATOM 3286 N N . ASP B 1 148 ? 17.906 -1.984 -21.625 1 98.69 148 ASP B N 1
ATOM 3287 C CA . ASP B 1 148 ? 18.719 -2.748 -22.562 1 98.69 148 ASP B CA 1
ATOM 3288 C C . ASP B 1 148 ? 18.906 -4.188 -22.078 1 98.69 148 ASP B C 1
ATOM 3290 O O . ASP B 1 148 ? 18.719 -5.133 -22.844 1 98.69 148 ASP B O 1
ATOM 3294 N N . ALA B 1 149 ? 19.234 -4.344 -20.859 1 98.81 149 ALA B N 1
ATOM 3295 C CA . ALA B 1 149 ? 19.406 -5.668 -20.266 1 98.81 149 ALA B CA 1
ATOM 3296 C C . ALA B 1 149 ? 18.094 -6.453 -20.281 1 98.81 149 ALA B C 1
ATOM 3298 O O . ALA B 1 149 ? 18.094 -7.648 -20.594 1 98.81 149 ALA B O 1
ATOM 3299 N N . ALA B 1 150 ? 17.016 -5.801 -19.969 1 98.88 150 ALA B N 1
ATOM 3300 C CA . ALA B 1 150 ? 15.695 -6.43 -19.953 1 98.88 150 ALA B CA 1
ATOM 3301 C C . ALA B 1 150 ? 15.352 -7 -21.328 1 98.88 150 ALA B C 1
ATOM 3303 O O . ALA B 1 150 ? 14.82 -8.109 -21.422 1 98.88 150 ALA B O 1
ATOM 3304 N N . GLU B 1 151 ? 15.664 -6.254 -22.328 1 98.56 151 GLU B N 1
ATOM 3305 C CA . GLU B 1 151 ? 15.391 -6.684 -23.703 1 98.56 151 GLU B CA 1
ATOM 3306 C C . GLU B 1 151 ? 16.156 -7.957 -24.047 1 98.56 151 GLU B C 1
ATOM 3308 O O . GLU B 1 151 ? 15.656 -8.82 -24.75 1 98.56 151 GLU B O 1
ATOM 3313 N N . ARG B 1 152 ? 17.312 -8.094 -23.516 1 98.69 152 ARG B N 1
ATOM 3314 C CA . ARG B 1 152 ? 18.172 -9.242 -23.797 1 98.69 152 ARG B CA 1
ATOM 3315 C C . ARG B 1 152 ? 17.594 -10.508 -23.156 1 98.69 152 ARG B C 1
ATOM 3317 O O . ARG B 1 152 ? 17.922 -11.625 -23.578 1 98.69 152 ARG B O 1
ATOM 3324 N N . LEU B 1 153 ? 16.766 -10.328 -22.156 1 98.81 153 LEU B N 1
ATOM 3325 C CA . LEU B 1 153 ? 16.172 -11.453 -21.438 1 98.81 153 LEU B CA 1
ATOM 3326 C C . LEU B 1 153 ? 15.016 -12.055 -22.219 1 98.81 153 LEU B C 1
ATOM 3328 O O . LEU B 1 153 ? 14.633 -13.203 -21.984 1 98.81 153 LEU B O 1
ATOM 3332 N N . VAL B 1 154 ? 14.422 -11.297 -23.094 1 98.81 154 VAL B N 1
ATOM 3333 C CA . VAL B 1 154 ? 13.195 -11.695 -23.781 1 98.81 154 VAL B CA 1
ATOM 3334 C C . VAL B 1 154 ? 13.508 -12.805 -24.781 1 98.81 154 VAL B C 1
ATOM 3336 O O . VAL B 1 154 ? 14.508 -12.75 -25.5 1 98.81 154 VAL B O 1
ATOM 3339 N N . GLY B 1 155 ? 12.664 -13.828 -24.844 1 98.5 155 GLY B N 1
ATOM 3340 C CA . GLY B 1 155 ? 12.812 -14.977 -25.734 1 98.5 155 GLY B CA 1
ATOM 3341 C C . GLY B 1 155 ? 13.047 -16.281 -24.984 1 98.5 155 GLY B C 1
ATOM 3342 O O . GLY B 1 155 ? 12.867 -16.344 -23.766 1 98.5 155 GLY B O 1
ATOM 3343 N N . GLU B 1 156 ? 13.227 -17.297 -25.734 1 98.56 156 GLU B N 1
ATOM 3344 C CA . GLU B 1 156 ? 13.539 -18.594 -25.172 1 98.56 156 GLU B CA 1
ATOM 3345 C C . GLU B 1 156 ? 15.039 -18.75 -24.922 1 98.56 156 GLU B C 1
ATOM 3347 O O . GLU B 1 156 ? 15.844 -18.578 -25.844 1 98.56 156 GLU B O 1
ATOM 3352 N N . HIS B 1 157 ? 15.422 -18.938 -23.688 1 98.56 157 HIS B N 1
ATOM 3353 C CA . HIS B 1 157 ? 16.828 -19.078 -23.281 1 98.56 157 HIS B CA 1
ATOM 3354 C C . HIS B 1 157 ? 16.984 -20.141 -22.219 1 98.56 157 HIS B C 1
ATOM 3356 O O . HIS B 1 157 ? 16 -20.641 -21.672 1 98.56 157 HIS B O 1
ATOM 3362 N N . ASP B 1 158 ? 18.188 -20.609 -22.078 1 98.31 158 ASP B N 1
ATOM 3363 C CA . ASP B 1 158 ? 18.547 -21.406 -20.906 1 98.31 158 ASP B CA 1
ATOM 3364 C C . ASP B 1 158 ? 18.797 -20.516 -19.688 1 98.31 158 ASP B C 1
ATOM 3366 O O . ASP B 1 158 ? 19.812 -19.812 -19.641 1 98.31 158 ASP B O 1
ATOM 3370 N N . PHE B 1 159 ? 17.938 -20.562 -18.703 1 98.56 159 PHE B N 1
ATOM 3371 C CA . PHE B 1 159 ? 18 -19.672 -17.562 1 98.56 159 PHE B CA 1
ATOM 3372 C C . PHE B 1 159 ? 18.734 -20.328 -16.391 1 98.56 159 PHE B C 1
ATOM 3374 O O . PHE B 1 159 ? 18.438 -20.031 -15.234 1 98.56 159 PHE B O 1
ATOM 3381 N N . GLU B 1 160 ? 19.625 -21.156 -16.656 1 97.5 160 GLU B N 1
ATOM 3382 C CA . GLU B 1 160 ? 20.406 -21.844 -15.633 1 97.5 160 GLU B CA 1
ATOM 3383 C C . GLU B 1 160 ? 21.078 -20.844 -14.688 1 97.5 160 GLU B C 1
ATOM 3385 O O . GLU B 1 160 ? 21.109 -21.078 -13.477 1 97.5 160 GLU B O 1
ATOM 3390 N N . ALA B 1 161 ? 21.578 -19.75 -15.195 1 98.12 161 ALA B N 1
ATOM 3391 C CA . ALA B 1 161 ? 22.297 -18.75 -14.406 1 98.12 161 ALA B CA 1
ATOM 3392 C C . ALA B 1 161 ? 21.328 -17.922 -13.562 1 98.12 161 ALA B C 1
ATOM 3394 O O . ALA B 1 161 ? 21.75 -17.094 -12.75 1 98.12 161 ALA B O 1
ATOM 3395 N N . PHE B 1 162 ? 20.031 -18.125 -13.734 1 98.38 162 PHE B N 1
ATOM 3396 C CA . PHE B 1 162 ? 19.016 -17.312 -13.07 1 98.38 162 PHE B CA 1
ATOM 3397 C C . PHE B 1 162 ? 18.172 -18.156 -12.125 1 98.38 162 PHE B C 1
ATOM 3399 O O . PHE B 1 162 ? 17 -17.859 -11.898 1 98.38 162 PHE B O 1
ATOM 3406 N N . ARG B 1 163 ? 18.688 -19.156 -11.586 1 96.75 163 ARG B N 1
ATOM 3407 C CA . ARG B 1 163 ? 17.922 -20.016 -10.703 1 96.75 163 ARG B CA 1
ATOM 3408 C C . ARG B 1 163 ? 18.641 -20.25 -9.383 1 96.75 163 ARG B C 1
ATOM 3410 O O . ARG B 1 163 ? 19.859 -20.062 -9.297 1 96.75 163 ARG B O 1
ATOM 3417 N N . ALA B 1 164 ? 17.891 -20.578 -8.383 1 94.56 164 ALA B N 1
ATOM 3418 C CA . ALA B 1 164 ? 18.469 -20.969 -7.102 1 94.56 164 ALA B CA 1
ATOM 3419 C C . ALA B 1 164 ? 19.266 -22.266 -7.23 1 94.56 164 ALA B C 1
ATOM 3421 O O . ALA B 1 164 ? 18.969 -23.109 -8.078 1 94.56 164 ALA B O 1
ATOM 3422 N N . ALA B 1 165 ? 20.188 -22.484 -6.348 1 90.81 165 ALA B N 1
ATOM 3423 C CA . ALA B 1 165 ? 21.047 -23.672 -6.363 1 90.81 165 ALA B CA 1
ATOM 3424 C C . ALA B 1 165 ? 20.25 -24.938 -6.098 1 90.81 165 ALA B C 1
ATOM 3426 O O . ALA B 1 165 ? 20.562 -26 -6.621 1 90.81 165 ALA B O 1
ATOM 3427 N N . ASP B 1 166 ? 19.219 -24.812 -5.305 1 90.19 166 ASP B N 1
ATOM 3428 C CA . ASP B 1 166 ? 18.438 -25.984 -4.91 1 90.19 166 ASP B CA 1
ATOM 3429 C C . ASP B 1 166 ? 17.203 -26.141 -5.781 1 90.19 166 ASP B C 1
ATOM 3431 O O . ASP B 1 166 ? 16.266 -26.875 -5.43 1 90.19 166 ASP B O 1
ATOM 3435 N N . CYS B 1 167 ? 17.219 -25.453 -6.891 1 89.19 167 CYS B N 1
ATOM 3436 C CA . CYS B 1 167 ? 16.125 -25.609 -7.828 1 89.19 167 CYS B CA 1
ATOM 3437 C C . CYS B 1 167 ? 16.094 -27 -8.438 1 89.19 167 CYS B C 1
ATOM 3439 O O . CYS B 1 167 ? 17.109 -27.469 -8.961 1 89.19 167 CYS B O 1
ATOM 3441 N N . ASP B 1 168 ? 14.945 -27.625 -8.445 1 87.19 168 ASP B N 1
ATOM 3442 C CA . ASP B 1 168 ? 14.844 -29.016 -8.867 1 87.19 168 ASP B CA 1
ATOM 3443 C C . ASP B 1 168 ? 14.141 -29.141 -10.219 1 87.19 168 ASP B C 1
ATOM 3445 O O . ASP B 1 168 ? 13.664 -30.203 -10.586 1 87.19 168 ASP B O 1
ATOM 3449 N N . ALA B 1 169 ? 14.094 -28.141 -10.969 1 89.62 169 ALA B N 1
ATOM 3450 C CA . ALA B 1 169 ? 13.422 -28.172 -12.266 1 89.62 169 ALA B CA 1
ATOM 3451 C C . ALA B 1 169 ? 14.125 -29.141 -13.227 1 89.62 169 ALA B C 1
ATOM 3453 O O . ALA B 1 169 ? 15.352 -29.25 -13.211 1 89.62 169 ALA B O 1
ATOM 3454 N N . GLU B 1 170 ? 13.43 -29.75 -14.078 1 90.44 170 GLU B N 1
ATOM 3455 C CA . GLU B 1 170 ? 13.969 -30.719 -15.039 1 90.44 170 GLU B CA 1
ATOM 3456 C C . GLU B 1 170 ? 14.75 -30 -16.141 1 90.44 170 GLU B C 1
ATOM 3458 O O . GLU B 1 170 ? 15.766 -30.516 -16.609 1 90.44 170 GLU B O 1
ATOM 3463 N N . THR B 1 171 ? 14.227 -28.922 -16.609 1 94.75 171 THR B N 1
ATOM 3464 C CA . THR B 1 171 ? 14.883 -28.094 -17.609 1 94.75 171 THR B CA 1
ATOM 3465 C C . THR B 1 171 ? 14.945 -26.641 -17.156 1 94.75 171 THR B C 1
ATOM 3467 O O . THR B 1 171 ? 14.102 -26.188 -16.375 1 94.75 171 THR B O 1
ATOM 3470 N N . THR B 1 172 ? 15.945 -26.016 -17.625 1 96.81 172 THR B N 1
ATOM 3471 C CA . THR B 1 172 ? 16.109 -24.625 -17.25 1 96.81 172 THR B CA 1
ATOM 3472 C C . THR B 1 172 ? 15.781 -23.688 -18.406 1 96.81 172 THR B C 1
ATOM 3474 O O . THR B 1 172 ? 15.969 -22.469 -18.312 1 96.81 172 THR B O 1
ATOM 3477 N N . VAL B 1 173 ? 15.336 -24.297 -19.453 1 97.94 173 VAL B N 1
ATOM 3478 C CA . VAL B 1 173 ? 14.922 -23.5 -20.594 1 97.94 173 VAL B CA 1
ATOM 3479 C C . VAL B 1 173 ? 13.539 -22.906 -20.344 1 97.94 173 VAL B C 1
ATOM 3481 O O . VAL B 1 173 ? 12.609 -23.625 -19.953 1 97.94 173 VAL B O 1
ATOM 3484 N N . ARG B 1 174 ? 13.453 -21.625 -20.438 1 97.81 174 ARG B N 1
ATOM 3485 C CA . ARG B 1 174 ? 12.195 -20.891 -20.312 1 97.81 174 ARG B CA 1
ATOM 3486 C C . ARG B 1 174 ? 12.062 -19.844 -21.406 1 97.81 174 ARG B C 1
ATOM 3488 O O . ARG B 1 174 ? 13.039 -19.5 -22.078 1 97.81 174 ARG B O 1
ATOM 3495 N N . GLU B 1 175 ? 10.828 -19.422 -21.562 1 98.5 175 GLU B N 1
ATOM 3496 C CA . GLU B 1 175 ? 10.555 -18.312 -22.469 1 98.5 175 GLU B CA 1
ATOM 3497 C C . GLU B 1 175 ? 9.969 -17.125 -21.734 1 98.5 175 GLU B C 1
ATOM 3499 O O . GLU B 1 175 ? 8.938 -17.234 -21.062 1 98.5 175 GLU B O 1
ATOM 3504 N N . LEU B 1 176 ? 10.656 -16 -21.828 1 98.75 176 LEU B N 1
ATOM 3505 C CA . LEU B 1 176 ? 10.094 -14.734 -21.375 1 98.75 176 LEU B CA 1
ATOM 3506 C C . LEU B 1 176 ? 9.492 -13.953 -22.531 1 98.75 176 LEU B C 1
ATOM 3508 O O . LEU B 1 176 ? 10.172 -13.68 -23.531 1 98.75 176 LEU B O 1
ATOM 3512 N N . ARG B 1 177 ? 8.281 -13.609 -22.406 1 98.56 177 ARG B N 1
ATOM 3513 C CA . ARG B 1 177 ? 7.555 -12.914 -23.453 1 98.56 177 ARG B CA 1
ATOM 3514 C C . ARG B 1 177 ? 7.738 -11.398 -23.344 1 98.56 177 ARG B C 1
ATOM 3516 O O . ARG B 1 177 ? 7.719 -10.688 -24.344 1 98.56 177 ARG B O 1
ATOM 3523 N N . ARG B 1 178 ? 7.844 -10.969 -22.141 1 98.31 178 ARG B N 1
ATOM 3524 C CA . ARG B 1 178 ? 7.965 -9.539 -21.875 1 98.31 178 ARG B CA 1
ATOM 3525 C C . ARG B 1 178 ? 8.734 -9.281 -20.578 1 98.31 178 ARG B C 1
ATOM 3527 O O . ARG B 1 178 ? 8.539 -9.984 -19.594 1 98.31 178 ARG B O 1
ATOM 3534 N N . VAL B 1 179 ? 9.688 -8.422 -20.641 1 98.81 179 VAL B N 1
ATOM 3535 C CA . VAL B 1 179 ? 10.375 -7.867 -19.484 1 98.81 179 VAL B CA 1
ATOM 3536 C C . VAL B 1 179 ? 10.43 -6.344 -19.594 1 98.81 179 VAL B C 1
ATOM 3538 O O . VAL B 1 179 ? 11.109 -5.805 -20.484 1 98.81 179 VAL B O 1
ATOM 3541 N N . GLU B 1 180 ? 9.75 -5.656 -18.734 1 98.56 180 GLU B N 1
ATOM 3542 C CA . GLU B 1 180 ? 9.633 -4.203 -18.828 1 98.56 180 GLU B CA 1
ATOM 3543 C C . GLU B 1 180 ? 10.109 -3.529 -17.531 1 98.56 180 GLU B C 1
ATOM 3545 O O . GLU B 1 180 ? 9.875 -4.039 -16.438 1 98.56 180 GLU B O 1
ATOM 3550 N N . VAL B 1 181 ? 10.789 -2.432 -17.766 1 98.44 181 VAL B N 1
ATOM 3551 C CA . VAL B 1 181 ? 11.242 -1.581 -16.672 1 98.44 181 VAL B CA 1
ATOM 3552 C C . VAL B 1 181 ? 10.648 -0.182 -16.828 1 98.44 181 VAL B C 1
ATOM 3554 O O . VAL B 1 181 ? 10.836 0.466 -17.859 1 98.44 181 VAL B O 1
ATOM 3557 N N . PHE B 1 182 ? 9.914 0.231 -15.891 1 96 182 PHE B N 1
ATOM 3558 C CA . PHE B 1 182 ? 9.359 1.581 -15.93 1 96 182 PHE B CA 1
ATOM 3559 C C . PHE B 1 182 ? 9.484 2.256 -14.57 1 96 182 PHE B C 1
ATOM 3561 O O . PHE B 1 182 ? 9.57 1.582 -13.539 1 96 182 PHE B O 1
ATOM 3568 N N . GLN B 1 183 ? 9.539 3.57 -14.688 1 94.31 183 GLN B N 1
ATOM 3569 C CA . GLN B 1 183 ? 9.766 4.332 -13.469 1 94.31 183 GLN B CA 1
ATOM 3570 C C . GLN B 1 183 ? 8.867 5.562 -13.406 1 94.31 183 GLN B C 1
ATOM 3572 O O . GLN B 1 183 ? 8.711 6.273 -14.406 1 94.31 183 GLN B O 1
ATOM 3577 N N . ASP B 1 184 ? 8.203 5.754 -12.297 1 91.31 184 ASP B N 1
ATOM 3578 C CA . ASP B 1 184 ? 7.457 6.949 -11.93 1 91.31 184 ASP B CA 1
ATOM 3579 C C . ASP B 1 184 ? 7.98 7.551 -10.625 1 91.31 184 ASP B C 1
ATOM 3581 O O . ASP B 1 184 ? 7.645 7.078 -9.539 1 91.31 184 ASP B O 1
ATOM 3585 N N . GLY B 1 185 ? 8.742 8.648 -10.82 1 89.31 185 GLY B N 1
ATOM 3586 C CA . GLY B 1 185 ? 9.469 9.117 -9.648 1 89.31 185 GLY B CA 1
ATOM 3587 C C . GLY B 1 185 ? 10.43 8.086 -9.094 1 89.31 185 GLY B C 1
ATOM 3588 O O . GLY B 1 185 ? 11.242 7.52 -9.828 1 89.31 185 GLY B O 1
ATOM 3589 N N . PRO B 1 186 ? 10.359 7.852 -7.742 1 92.44 186 PRO B N 1
ATOM 3590 C CA . PRO B 1 186 ? 11.25 6.844 -7.152 1 92.44 186 PRO B CA 1
ATOM 3591 C C . PRO B 1 186 ? 10.727 5.422 -7.332 1 92.44 186 PRO B C 1
ATOM 3593 O O . PRO B 1 186 ? 11.438 4.457 -7.055 1 92.44 186 PRO B O 1
ATOM 3596 N N . GLN B 1 187 ? 9.555 5.316 -7.773 1 94.5 187 GLN B N 1
ATOM 3597 C CA . GLN B 1 187 ? 8.969 3.986 -7.918 1 94.5 187 GLN B CA 1
ATOM 3598 C C . GLN B 1 187 ? 9.406 3.334 -9.227 1 94.5 187 GLN B C 1
ATOM 3600 O O . GLN B 1 187 ? 8.992 3.764 -10.305 1 94.5 187 GLN B O 1
ATOM 3605 N N . LEU B 1 188 ? 10.234 2.352 -9.07 1 96.94 188 LEU B N 1
ATOM 3606 C CA . LEU B 1 188 ? 10.672 1.548 -10.211 1 96.94 188 LEU B CA 1
ATOM 3607 C C . LEU B 1 188 ? 9.977 0.193 -10.219 1 96.94 188 LEU B C 1
ATOM 3609 O O . LEU B 1 188 ? 9.891 -0.477 -9.188 1 96.94 188 LEU B O 1
ATOM 3613 N N . THR B 1 189 ? 9.422 -0.169 -11.352 1 98.38 189 THR B N 1
ATOM 3614 C CA . THR B 1 189 ? 8.711 -1.434 -11.492 1 98.38 189 THR B CA 1
ATOM 3615 C C . THR B 1 189 ? 9.32 -2.287 -12.594 1 98.38 189 THR B C 1
ATOM 3617 O O . THR B 1 189 ? 9.594 -1.792 -13.688 1 98.38 189 THR B O 1
ATOM 3620 N N . ILE B 1 190 ? 9.609 -3.506 -12.266 1 98.75 190 ILE B N 1
ATOM 3621 C CA . ILE B 1 190 ? 10.008 -4.531 -13.227 1 98.75 190 ILE B CA 1
ATOM 3622 C C . ILE B 1 190 ? 8.875 -5.535 -13.414 1 98.75 190 ILE B C 1
ATOM 3624 O O . ILE B 1 190 ? 8.43 -6.168 -12.453 1 98.75 190 ILE B O 1
ATOM 3628 N N . GLU B 1 191 ? 8.383 -5.621 -14.586 1 98.75 191 GLU B N 1
ATOM 3629 C CA . GLU B 1 191 ? 7.332 -6.59 -14.891 1 98.75 191 GLU B CA 1
ATOM 3630 C C . GLU B 1 191 ? 7.836 -7.66 -15.852 1 98.75 191 GLU B C 1
ATOM 3632 O O . GLU B 1 191 ? 8.445 -7.348 -16.875 1 98.75 191 GLU B O 1
ATOM 3637 N N . VAL B 1 192 ? 7.582 -8.906 -15.492 1 98.81 192 VAL B N 1
ATOM 3638 C CA . VAL B 1 192 ? 8.062 -10.039 -16.281 1 98.81 192 VAL B CA 1
ATOM 3639 C C . VAL B 1 192 ? 6.898 -10.961 -16.625 1 98.81 192 VAL B C 1
ATOM 3641 O O . VAL B 1 192 ? 6.133 -11.367 -15.75 1 98.81 192 VAL B O 1
ATOM 3644 N N . GLU B 1 193 ? 6.719 -11.172 -17.844 1 98.62 193 GLU B N 1
ATOM 3645 C CA . GLU B 1 193 ? 5.77 -12.164 -18.344 1 98.62 193 GLU B CA 1
ATOM 3646 C C . GLU B 1 193 ? 6.488 -13.336 -19 1 98.62 193 GLU B C 1
ATOM 3648 O O . GLU B 1 193 ? 7.363 -13.148 -19.844 1 98.62 193 GLU B O 1
ATOM 3653 N N . GLY B 1 194 ? 6.172 -14.516 -18.578 1 98.25 194 GLY B N 1
ATOM 3654 C CA . GLY B 1 194 ? 6.793 -15.711 -19.125 1 98.25 194 GLY B CA 1
ATOM 3655 C C . GLY B 1 194 ? 5.918 -16.938 -19.016 1 98.25 194 GLY B C 1
ATOM 3656 O O . GLY B 1 194 ? 4.848 -16.891 -18.406 1 98.25 194 GLY B O 1
ATOM 3657 N N . THR B 1 195 ? 6.359 -18.016 -19.609 1 95.88 195 THR B N 1
ATOM 3658 C CA . THR B 1 195 ? 5.586 -19.266 -19.625 1 95.88 195 THR B CA 1
ATOM 3659 C C . THR B 1 195 ? 5.676 -19.984 -18.281 1 95.88 195 THR B C 1
ATOM 3661 O O . THR B 1 195 ? 4.676 -20.484 -17.781 1 95.88 195 THR B O 1
ATOM 3664 N N . ALA B 1 196 ? 6.852 -20.094 -17.797 1 95.38 196 ALA B N 1
ATOM 3665 C CA . ALA B 1 196 ? 7.156 -20.688 -16.484 1 95.38 196 ALA B CA 1
ATOM 3666 C C . ALA B 1 196 ? 8.414 -20.062 -15.883 1 95.38 196 ALA B C 1
ATOM 3668 O O . ALA B 1 196 ? 9.211 -19.453 -16.594 1 95.38 196 ALA B O 1
ATOM 3669 N N . PHE B 1 197 ? 8.531 -20.234 -14.633 1 97.62 197 PHE B N 1
ATOM 3670 C CA . PHE B 1 197 ? 9.672 -19.625 -13.961 1 97.62 197 PHE B CA 1
ATOM 3671 C C . PHE B 1 197 ? 10.359 -20.625 -13.055 1 97.62 197 PHE B C 1
ATOM 3673 O O . PHE B 1 197 ? 9.711 -21.484 -12.445 1 97.62 197 PHE B O 1
ATOM 3680 N N . LEU B 1 198 ? 11.648 -20.469 -12.969 1 97.56 198 LEU B N 1
ATOM 3681 C CA . LEU B 1 198 ? 12.453 -21.266 -12.047 1 97.56 198 LEU B CA 1
ATOM 3682 C C . LEU B 1 198 ? 12.438 -20.641 -10.648 1 97.56 198 LEU B C 1
ATOM 3684 O O . LEU B 1 198 ? 12 -19.5 -10.477 1 97.56 198 LEU B O 1
ATOM 3688 N N . LYS B 1 199 ? 12.914 -21.5 -9.648 1 96.81 199 LYS B N 1
ATOM 3689 C CA . LYS B 1 199 ? 13.023 -21.016 -8.281 1 96.81 199 LYS B CA 1
ATOM 3690 C C . LYS B 1 199 ? 13.906 -19.766 -8.211 1 96.81 199 LYS B C 1
ATOM 3692 O O . LYS B 1 199 ? 15.031 -19.766 -8.719 1 96.81 199 LYS B O 1
ATOM 3697 N N . TYR B 1 200 ? 13.445 -18.641 -7.695 1 98.19 200 TYR B N 1
ATOM 3698 C CA . TYR B 1 200 ? 14.109 -17.359 -7.449 1 98.19 200 TYR B CA 1
ATOM 3699 C C . TYR B 1 200 ? 14.359 -16.609 -8.75 1 98.19 200 TYR B C 1
ATOM 3701 O O . TYR B 1 200 ? 14.922 -15.523 -8.75 1 98.19 200 TYR B O 1
ATOM 3709 N N . MET B 1 201 ? 13.891 -17.094 -9.82 1 98.62 201 MET B N 1
ATOM 3710 C CA . MET B 1 201 ? 14.273 -16.609 -11.141 1 98.62 201 MET B CA 1
ATOM 3711 C C . MET B 1 201 ? 13.969 -15.109 -11.266 1 98.62 201 MET B C 1
ATOM 3713 O O . MET B 1 201 ? 14.859 -14.32 -11.586 1 98.62 201 MET B O 1
ATOM 3717 N N . VAL B 1 202 ? 12.727 -14.672 -10.953 1 98.81 202 VAL B N 1
ATOM 3718 C CA . VAL B 1 202 ? 12.32 -13.281 -11.133 1 98.81 202 VAL B CA 1
ATOM 3719 C C . VAL B 1 202 ? 13.094 -12.383 -10.172 1 98.81 202 VAL B C 1
ATOM 3721 O O . VAL B 1 202 ? 13.469 -11.266 -10.516 1 98.81 202 VAL B O 1
ATOM 3724 N N . ARG B 1 203 ? 13.367 -12.867 -9.008 1 98.88 203 ARG B N 1
ATOM 3725 C CA . ARG B 1 203 ? 14.117 -12.109 -8.016 1 98.88 203 ARG B CA 1
ATOM 3726 C C . ARG B 1 203 ? 15.578 -11.945 -8.445 1 98.88 203 ARG B C 1
ATOM 3728 O O . ARG B 1 203 ? 16.188 -10.891 -8.227 1 98.88 203 ARG B O 1
ATOM 3735 N N . ILE B 1 204 ? 16.141 -12.984 -9.031 1 98.81 204 ILE B N 1
ATOM 3736 C CA . ILE B 1 204 ? 17.5 -12.906 -9.539 1 98.81 204 ILE B CA 1
ATOM 3737 C C . ILE B 1 204 ? 17.562 -11.961 -10.734 1 98.81 204 ILE B C 1
ATOM 3739 O O . ILE B 1 204 ? 18.469 -11.148 -10.852 1 98.81 204 ILE B O 1
ATOM 3743 N N . ILE B 1 205 ? 16.562 -12.055 -11.578 1 98.88 205 ILE B N 1
ATOM 3744 C CA . ILE B 1 205 ? 16.453 -11.125 -12.703 1 98.88 205 ILE B CA 1
ATOM 3745 C C . ILE B 1 205 ? 16.391 -9.695 -12.172 1 98.88 205 ILE B C 1
ATOM 3747 O O . ILE B 1 205 ? 17.156 -8.828 -12.633 1 98.88 205 ILE B O 1
ATOM 3751 N N . SER B 1 206 ? 15.586 -9.453 -11.195 1 98.88 206 SER B N 1
ATOM 3752 C CA . SER B 1 206 ? 15.414 -8.125 -10.633 1 98.88 206 SER B CA 1
ATOM 3753 C C . SER B 1 206 ? 16.703 -7.617 -10 1 98.88 206 SER B C 1
ATOM 3755 O O . SER B 1 206 ? 17.109 -6.477 -10.227 1 98.88 206 SER B O 1
ATOM 3757 N N . GLY B 1 207 ? 17.312 -8.484 -9.211 1 98.81 207 GLY B N 1
ATOM 3758 C CA . GLY B 1 207 ? 18.594 -8.117 -8.617 1 98.81 207 GLY B CA 1
ATOM 3759 C C . GLY B 1 207 ? 19.656 -7.793 -9.656 1 98.81 207 GLY B C 1
ATOM 3760 O O . GLY B 1 207 ? 20.438 -6.852 -9.477 1 98.81 207 GLY B O 1
ATOM 3761 N N . THR B 1 208 ? 19.703 -8.547 -10.703 1 98.88 208 THR B N 1
ATOM 3762 C CA . THR B 1 208 ? 20.688 -8.352 -11.766 1 98.88 208 THR B CA 1
ATOM 3763 C C . THR B 1 208 ? 20.422 -7.043 -12.508 1 98.88 208 THR B C 1
ATOM 3765 O O . THR B 1 208 ? 21.359 -6.277 -12.766 1 98.88 208 THR B O 1
ATOM 3768 N N . LEU B 1 209 ? 19.172 -6.785 -12.82 1 98.88 209 LEU B N 1
ATOM 3769 C CA . LEU B 1 209 ? 18.828 -5.539 -13.5 1 98.88 209 LEU B CA 1
ATOM 3770 C C . LEU B 1 209 ? 19.203 -4.332 -12.641 1 98.88 209 LEU B C 1
ATOM 3772 O O . LEU B 1 209 ? 19.688 -3.332 -13.164 1 98.88 209 LEU B O 1
ATOM 3776 N N . VAL B 1 210 ? 19.016 -4.441 -11.328 1 98.75 210 VAL B N 1
ATOM 3777 C CA . VAL B 1 210 ? 19.359 -3.352 -10.43 1 98.75 210 VAL B CA 1
ATOM 3778 C C . VAL B 1 210 ? 20.875 -3.156 -10.406 1 98.75 210 VAL B C 1
ATOM 3780 O O . VAL B 1 210 ? 21.359 -2.023 -10.43 1 98.75 210 VAL B O 1
ATOM 3783 N N . ASP B 1 211 ? 21.609 -4.234 -10.422 1 98.5 211 ASP B N 1
ATOM 3784 C CA . ASP B 1 211 ? 23.062 -4.145 -10.469 1 98.5 211 ASP B CA 1
ATOM 3785 C C . ASP B 1 211 ? 23.531 -3.445 -11.742 1 98.5 211 ASP B C 1
ATOM 3787 O O . ASP B 1 211 ? 24.453 -2.627 -11.703 1 98.5 211 ASP B O 1
ATOM 3791 N N . ILE B 1 212 ? 22.938 -3.811 -12.781 1 98.75 212 ILE B N 1
ATOM 3792 C CA . ILE B 1 212 ? 23.281 -3.189 -14.055 1 98.75 212 ILE B CA 1
ATOM 3793 C C . ILE B 1 212 ? 22.938 -1.701 -14.016 1 98.75 212 ILE B C 1
ATOM 3795 O O . ILE B 1 212 ? 23.75 -0.861 -14.406 1 98.75 212 ILE B O 1
ATOM 3799 N N . GLY B 1 213 ? 21.766 -1.37 -13.562 1 98.56 213 GLY B N 1
ATOM 3800 C CA . GLY B 1 213 ? 21.391 0.028 -13.406 1 98.56 213 GLY B CA 1
ATOM 3801 C C . GLY B 1 213 ? 22.344 0.806 -12.523 1 98.56 213 GLY B C 1
ATOM 3802 O O . GLY B 1 213 ? 22.562 1.999 -12.734 1 98.56 213 GLY B O 1
ATOM 3803 N N . ALA B 1 214 ? 22.906 0.114 -11.539 1 97.88 214 ALA B N 1
ATOM 3804 C CA . ALA B 1 214 ? 23.828 0.742 -10.586 1 97.88 214 ALA B CA 1
ATOM 3805 C C . ALA B 1 214 ? 25.234 0.833 -11.148 1 97.88 214 ALA B C 1
ATOM 3807 O O . ALA B 1 214 ? 26.141 1.354 -10.492 1 97.88 214 ALA B O 1
ATOM 3808 N N . GLY B 1 215 ? 25.438 0.295 -12.32 1 97.5 215 GLY B N 1
ATOM 3809 C CA . GLY B 1 215 ? 26.734 0.396 -12.992 1 97.5 215 GLY B CA 1
ATOM 3810 C C . GLY B 1 215 ? 27.703 -0.686 -12.578 1 97.5 215 GLY B C 1
ATOM 3811 O O . GLY B 1 215 ? 28.891 -0.623 -12.922 1 97.5 215 GLY B O 1
ATOM 3812 N N . ARG B 1 216 ? 27.234 -1.627 -11.883 1 96.94 216 ARG B N 1
ATOM 3813 C CA . ARG B 1 216 ? 28.109 -2.699 -11.422 1 96.94 216 ARG B CA 1
ATOM 3814 C C . ARG B 1 216 ? 28.406 -3.68 -12.555 1 96.94 216 ARG B C 1
ATOM 3816 O O . ARG B 1 216 ? 29.422 -4.379 -12.523 1 96.94 216 ARG B O 1
ATOM 3823 N N . HIS B 1 217 ? 27.469 -3.803 -13.477 1 96.88 217 HIS B N 1
ATOM 3824 C CA . HIS B 1 217 ? 27.625 -4.617 -14.672 1 96.88 217 HIS B CA 1
ATOM 3825 C C . HIS B 1 217 ? 27.125 -3.879 -15.914 1 96.88 217 HIS B C 1
ATOM 3827 O O . HIS B 1 217 ? 26.266 -3.01 -15.812 1 96.88 217 HIS B O 1
ATOM 3833 N N . GLU B 1 218 ? 27.734 -4.242 -17.016 1 97.75 218 GLU B N 1
ATOM 3834 C CA . GLU B 1 218 ? 27.156 -3.828 -18.281 1 97.75 218 GLU B CA 1
ATOM 3835 C C . GLU B 1 218 ? 25.984 -4.73 -18.688 1 97.75 218 GLU B C 1
ATOM 3837 O O . GLU B 1 218 ? 25.938 -5.898 -18.297 1 97.75 218 GLU B O 1
ATOM 3842 N N . PRO B 1 219 ? 25.078 -4.223 -19.516 1 98.44 219 PRO B N 1
ATOM 3843 C CA . PRO B 1 219 ? 23.938 -5.035 -19.953 1 98.44 219 PRO B CA 1
ATOM 3844 C C . PRO B 1 219 ? 24.375 -6.336 -20.625 1 98.44 219 PRO B C 1
ATOM 3846 O O . PRO B 1 219 ? 23.688 -7.352 -20.531 1 98.44 219 PRO B O 1
ATOM 3849 N N . ALA B 1 220 ? 25.531 -6.387 -21.188 1 98.19 220 ALA B N 1
ATOM 3850 C CA . ALA B 1 220 ? 26.031 -7.535 -21.938 1 98.19 220 ALA B CA 1
ATOM 3851 C C . ALA B 1 220 ? 26.266 -8.727 -21 1 98.19 220 ALA B C 1
ATOM 3853 O O . ALA B 1 220 ? 26.438 -9.859 -21.469 1 98.19 220 ALA B O 1
ATOM 3854 N N . VAL B 1 221 ? 26.234 -8.484 -19.734 1 98.44 221 VAL B N 1
ATOM 3855 C CA . VAL B 1 221 ? 26.422 -9.562 -18.766 1 98.44 221 VAL B CA 1
ATOM 3856 C C . VAL B 1 221 ? 25.312 -10.594 -18.906 1 98.44 221 VAL B C 1
ATOM 3858 O O . VAL B 1 221 ? 25.516 -11.781 -18.656 1 98.44 221 VAL B O 1
ATOM 3861 N N . ILE B 1 222 ? 24.172 -10.133 -19.359 1 98.69 222 ILE B N 1
ATOM 3862 C CA . ILE B 1 222 ? 23.047 -11.023 -19.562 1 98.69 222 ILE B CA 1
ATOM 3863 C C . ILE B 1 222 ? 23.422 -12.109 -20.578 1 98.69 222 ILE B C 1
ATOM 3865 O O . ILE B 1 222 ? 23.188 -13.297 -20.344 1 98.69 222 ILE B O 1
ATOM 3869 N N . ASP B 1 223 ? 24.031 -11.695 -21.656 1 98.5 223 ASP B N 1
ATOM 3870 C CA . ASP B 1 223 ? 24.469 -12.633 -22.688 1 98.5 223 ASP B CA 1
ATOM 3871 C C . ASP B 1 223 ? 25.516 -13.609 -22.125 1 98.5 223 ASP B C 1
ATOM 3873 O O . ASP B 1 223 ? 25.484 -14.797 -22.469 1 98.5 223 ASP B O 1
ATOM 3877 N N . GLU B 1 224 ? 26.328 -13.078 -21.328 1 98.38 224 GLU B N 1
ATOM 3878 C CA . GLU B 1 224 ? 27.359 -13.922 -20.719 1 98.38 224 GLU B CA 1
ATOM 3879 C C . GLU B 1 224 ? 26.734 -14.961 -19.797 1 98.38 224 GLU B C 1
ATOM 3881 O O . GLU B 1 224 ? 27.156 -16.109 -19.766 1 98.38 224 GLU B O 1
ATOM 3886 N N . MET B 1 225 ? 25.766 -14.547 -19.078 1 98.5 225 MET B N 1
ATOM 3887 C CA . MET B 1 225 ? 25.047 -15.461 -18.188 1 98.5 225 MET B CA 1
ATOM 3888 C C . MET B 1 225 ? 24.375 -16.578 -18.969 1 98.5 225 MET B C 1
ATOM 3890 O O . MET B 1 225 ? 24.406 -17.734 -18.562 1 98.5 225 MET B O 1
ATOM 3894 N N . PHE B 1 226 ? 23.797 -16.234 -20.125 1 98.25 226 PHE B N 1
ATOM 3895 C CA . PHE B 1 226 ? 23.188 -17.25 -20.969 1 98.25 226 PHE B CA 1
ATOM 3896 C C . PHE B 1 226 ? 24.234 -18.203 -21.516 1 98.25 226 PHE B C 1
ATOM 3898 O O . PHE B 1 226 ? 24 -19.422 -21.594 1 98.25 226 PHE B O 1
ATOM 3905 N N . ARG B 1 227 ? 25.312 -17.688 -21.859 1 97.81 227 ARG B N 1
ATOM 3906 C CA . ARG B 1 227 ? 26.359 -18.469 -22.5 1 97.81 227 ARG B CA 1
ATOM 3907 C C . ARG B 1 227 ? 27.031 -19.422 -21.516 1 97.81 227 ARG B C 1
ATOM 3909 O O . ARG B 1 227 ? 27.328 -20.562 -21.844 1 97.81 227 ARG B O 1
ATOM 3916 N N . THR B 1 228 ? 27.188 -18.984 -20.266 1 97.88 228 THR B N 1
ATOM 3917 C CA . THR B 1 228 ? 28.016 -19.734 -19.328 1 97.88 228 THR B CA 1
ATOM 3918 C C . THR B 1 228 ? 27.156 -20.516 -18.344 1 97.88 228 THR B C 1
ATOM 3920 O O . THR B 1 228 ? 27.625 -21.484 -17.734 1 97.88 228 THR B O 1
ATOM 3923 N N . GLY B 1 229 ? 26 -20.016 -18.109 1 97.25 229 GLY B N 1
ATOM 3924 C CA . GLY B 1 229 ? 25.172 -20.594 -17.078 1 97.25 229 GLY B CA 1
ATOM 3925 C C . GLY B 1 229 ? 25.672 -20.297 -15.68 1 97.25 229 GLY B C 1
ATOM 3926 O O . GLY B 1 229 ? 25.266 -20.953 -14.711 1 97.25 229 GLY B O 1
ATOM 3927 N N . ASP B 1 230 ? 26.484 -19.281 -15.531 1 97.31 230 ASP B N 1
ATOM 3928 C CA . ASP B 1 230 ? 27.141 -18.969 -14.266 1 97.31 230 ASP B CA 1
ATOM 3929 C C . ASP B 1 230 ? 26.297 -18 -13.438 1 97.31 230 ASP B C 1
ATOM 3931 O O . ASP B 1 230 ? 26.234 -16.812 -13.734 1 97.31 230 ASP B O 1
ATOM 3935 N N . ARG B 1 231 ? 25.75 -18.469 -12.367 1 96.56 231 ARG B N 1
ATOM 3936 C CA . ARG B 1 231 ? 24.906 -17.688 -11.477 1 96.56 231 ARG B CA 1
ATOM 3937 C C . ARG B 1 231 ? 25.688 -16.562 -10.812 1 96.56 231 ARG B C 1
ATOM 3939 O O . ARG B 1 231 ? 25.141 -15.516 -10.484 1 96.56 231 ARG B O 1
ATOM 3946 N N . GLY B 1 232 ? 26.953 -16.719 -10.68 1 96.62 232 GLY B N 1
ATOM 3947 C CA . GLY B 1 232 ? 27.812 -15.758 -9.992 1 96.62 232 GLY B CA 1
ATOM 3948 C C . GLY B 1 232 ? 27.969 -14.453 -10.75 1 96.62 232 GLY B C 1
ATOM 3949 O O . GLY B 1 232 ? 28.391 -13.445 -10.172 1 96.62 232 GLY B O 1
ATOM 3950 N N . LEU B 1 233 ? 27.625 -14.43 -12.008 1 96.62 233 LEU B N 1
ATOM 3951 C CA . LEU B 1 233 ? 27.766 -13.234 -12.836 1 96.62 233 LEU B CA 1
ATOM 3952 C C . LEU B 1 233 ? 26.625 -12.266 -12.594 1 96.62 2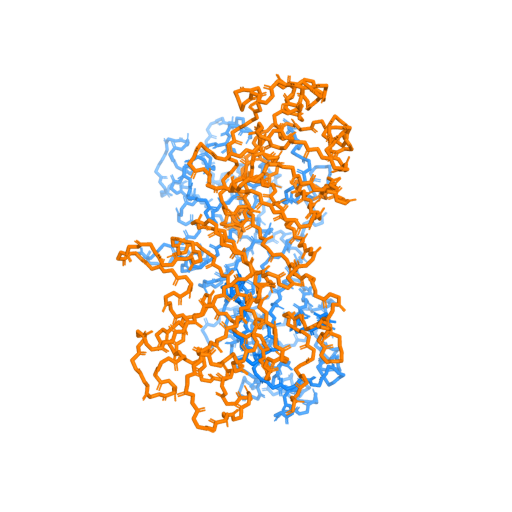33 LEU B C 1
ATOM 3954 O O . LEU B 1 233 ? 26.703 -11.094 -12.953 1 96.62 233 LEU B O 1
ATOM 3958 N N . GLY B 1 234 ? 25.516 -12.797 -12.047 1 95.19 234 GLY B N 1
ATOM 3959 C CA . GLY B 1 234 ? 24.328 -11.984 -11.875 1 95.19 234 GLY B CA 1
ATOM 3960 C C . GLY B 1 234 ? 24.281 -11.266 -10.539 1 95.19 234 GLY B C 1
ATOM 3961 O O . GLY B 1 234 ? 25.234 -11.312 -9.773 1 95.19 234 GLY B O 1
ATOM 3962 N N . GLY B 1 235 ? 23.234 -10.5 -10.32 1 96.06 235 GLY B N 1
ATOM 3963 C CA . GLY B 1 235 ? 23.016 -9.797 -9.07 1 96.06 235 GLY B CA 1
ATOM 3964 C C . GLY B 1 235 ? 22.453 -10.68 -7.977 1 96.06 235 GLY B C 1
ATOM 3965 O O . GLY B 1 235 ? 22.312 -11.891 -8.156 1 96.06 235 GLY B O 1
ATOM 3966 N N . ILE B 1 236 ? 22.25 -10.125 -6.832 1 96.31 236 ILE B N 1
ATOM 3967 C CA . ILE B 1 236 ? 21.719 -10.836 -5.672 1 96.31 236 ILE B CA 1
ATOM 3968 C C . ILE B 1 236 ? 20.312 -11.328 -5.973 1 96.31 236 ILE B C 1
ATOM 3970 O O . ILE B 1 236 ? 19.672 -10.867 -6.918 1 96.31 236 ILE B O 1
ATOM 3974 N N . THR B 1 237 ? 19.891 -12.344 -5.238 1 98.31 237 THR B N 1
ATOM 3975 C CA . THR B 1 237 ? 18.469 -12.648 -5.184 1 98.31 237 THR B CA 1
ATOM 3976 C C . THR B 1 237 ? 17.703 -11.531 -4.473 1 98.31 237 THR B C 1
ATOM 3978 O O . THR B 1 237 ? 17.781 -11.406 -3.25 1 98.31 237 THR B O 1
ATOM 3981 N N . ALA B 1 238 ? 17.031 -10.734 -5.246 1 98.69 238 ALA B N 1
ATOM 3982 C CA . ALA B 1 238 ? 16.375 -9.555 -4.695 1 98.69 238 ALA B CA 1
ATOM 3983 C C . ALA B 1 238 ? 15.406 -9.93 -3.58 1 98.69 238 ALA B C 1
ATOM 3985 O O . ALA B 1 238 ? 14.867 -11.039 -3.568 1 98.69 238 ALA B O 1
ATOM 3986 N N . PRO B 1 239 ? 15.211 -9.039 -2.621 1 98.38 239 PRO B N 1
ATOM 3987 C CA . PRO B 1 239 ? 14.32 -9.328 -1.495 1 98.38 239 PRO B CA 1
ATOM 3988 C C . PRO B 1 239 ? 12.93 -9.758 -1.943 1 98.38 239 PRO B C 1
ATOM 3990 O O . PRO B 1 239 ? 12.398 -9.227 -2.924 1 98.38 239 PRO B O 1
ATOM 3993 N N . ALA B 1 240 ? 12.328 -10.664 -1.181 1 98.44 240 ALA B N 1
ATOM 3994 C CA . ALA B 1 240 ? 11.07 -11.305 -1.577 1 98.44 240 ALA B CA 1
ATOM 3995 C C . ALA B 1 240 ? 9.914 -10.305 -1.546 1 98.44 240 ALA B C 1
ATOM 3997 O O . ALA B 1 240 ? 8.992 -10.391 -2.361 1 98.44 240 ALA B O 1
ATOM 3998 N N . GLN B 1 241 ? 9.969 -9.344 -0.604 1 97.56 241 GLN B N 1
ATOM 3999 C CA . GLN B 1 241 ? 8.82 -8.469 -0.355 1 97.56 241 GLN B CA 1
ATOM 4000 C C . GLN B 1 241 ? 8.531 -7.59 -1.565 1 97.56 241 GLN B C 1
ATOM 4002 O O . GLN B 1 241 ? 7.445 -7.012 -1.67 1 97.56 241 GLN B O 1
ATOM 4007 N N . GLY B 1 242 ? 9.461 -7.461 -2.457 1 98.31 242 GLY B N 1
ATOM 4008 C CA . GLY B 1 242 ? 9.227 -6.656 -3.645 1 98.31 242 GLY B CA 1
ATOM 4009 C C . GLY B 1 242 ? 8.484 -7.406 -4.738 1 98.31 242 GLY B C 1
ATOM 4010 O O . GLY B 1 242 ? 8.023 -6.801 -5.707 1 98.31 242 GLY B O 1
ATOM 4011 N N . LEU B 1 243 ? 8.328 -8.688 -4.625 1 98.81 243 LEU B N 1
ATOM 4012 C CA . LEU B 1 243 ? 7.809 -9.516 -5.707 1 98.81 243 LEU B CA 1
ATOM 4013 C C . LEU B 1 243 ? 6.34 -9.859 -5.473 1 98.81 243 LEU B C 1
ATOM 4015 O O . LEU B 1 243 ? 5.957 -10.227 -4.359 1 98.81 243 LEU B O 1
ATOM 4019 N N . THR B 1 244 ? 5.527 -9.688 -6.496 1 98.44 244 THR B N 1
ATOM 4020 C CA . THR B 1 244 ? 4.109 -10.031 -6.469 1 98.44 244 THR B CA 1
ATOM 4021 C C . THR B 1 244 ? 3.725 -10.828 -7.715 1 98.44 244 THR B C 1
ATOM 4023 O O . THR B 1 244 ? 4.016 -10.414 -8.836 1 98.44 244 THR B O 1
ATOM 4026 N N . LEU B 1 245 ? 3.15 -12.008 -7.543 1 98.5 245 LEU B N 1
ATOM 4027 C CA . LEU B 1 245 ? 2.482 -12.703 -8.641 1 98.5 245 LEU B CA 1
ATOM 4028 C C . LEU B 1 245 ? 1.187 -11.992 -9.023 1 98.5 245 LEU B C 1
ATOM 4030 O O . LEU B 1 245 ? 0.262 -11.898 -8.211 1 98.5 245 LEU B O 1
ATOM 4034 N N . VAL B 1 246 ? 1.078 -11.602 -10.273 1 97.12 246 VAL B N 1
ATOM 4035 C CA . VAL B 1 246 ? -0.017 -10.719 -10.648 1 97.12 246 VAL B CA 1
ATOM 4036 C C . VAL B 1 246 ? -1.116 -11.523 -11.344 1 97.12 246 VAL B C 1
ATOM 4038 O O . VAL B 1 246 ? -2.303 -11.32 -11.078 1 97.12 246 VAL B O 1
ATOM 4041 N N . GLU B 1 247 ? -0.646 -12.43 -12.18 1 96.5 247 GLU B N 1
ATOM 4042 C CA . GLU B 1 247 ? -1.637 -13.133 -12.984 1 96.5 247 GLU B CA 1
ATOM 4043 C C . GLU B 1 247 ? -1.084 -14.453 -13.508 1 96.5 247 GLU B C 1
ATOM 4045 O O . GLU B 1 247 ? 0.115 -14.57 -13.773 1 96.5 247 GLU B O 1
ATOM 4050 N N . VAL B 1 248 ? -1.958 -15.43 -13.641 1 97.56 248 VAL B N 1
ATOM 4051 C CA . VAL B 1 248 ? -1.661 -16.703 -14.273 1 97.56 248 VAL B CA 1
ATOM 4052 C C . VAL B 1 248 ? -2.617 -16.938 -15.445 1 97.56 248 VAL B C 1
ATOM 4054 O O . VAL B 1 248 ? -3.822 -16.703 -15.328 1 97.56 248 VAL B O 1
ATOM 4057 N N . PHE B 1 249 ? -2.107 -17.438 -16.578 1 96.69 249 PHE B N 1
ATOM 4058 C CA . PHE B 1 249 ? -2.895 -17.578 -17.797 1 96.69 249 PHE B CA 1
ATOM 4059 C C . PHE B 1 249 ? -3.236 -19.031 -18.062 1 96.69 249 PHE B C 1
ATOM 4061 O O . PHE B 1 249 ? -2.363 -19.906 -18.016 1 96.69 249 PHE B O 1
ATOM 4068 N N . TYR B 1 250 ? -4.551 -19.25 -18.406 1 96.5 250 TYR B N 1
ATOM 4069 C CA . TYR B 1 250 ? -5.059 -20.547 -18.812 1 96.5 250 TYR B CA 1
ATOM 4070 C C . TYR B 1 250 ? -5.848 -20.469 -20.109 1 96.5 250 TYR B C 1
ATOM 4072 O O . TYR B 1 250 ? -7.07 -20.625 -20.109 1 96.5 250 TYR B O 1
ATOM 4080 N N . PRO B 1 251 ? -5.172 -20.391 -21.219 1 95 251 PRO B N 1
ATOM 4081 C CA . PRO B 1 251 ? -5.891 -20.25 -22.484 1 95 251 PRO B CA 1
ATOM 4082 C C . PRO B 1 251 ? -6.789 -21.453 -22.781 1 95 251 PRO B C 1
ATOM 4084 O O . PRO B 1 251 ? -7.832 -21.312 -23.438 1 95 251 PRO B O 1
ATOM 4087 N N . ASP B 1 252 ? -6.48 -22.656 -22.344 1 96 252 ASP B N 1
ATOM 4088 C CA . ASP B 1 252 ? -7.262 -23.859 -22.609 1 96 252 ASP B CA 1
ATOM 4089 C C . ASP B 1 252 ? -8.398 -24.016 -21.594 1 96 252 ASP B C 1
ATOM 4091 O O . ASP B 1 252 ? -9.305 -24.812 -21.781 1 96 252 ASP B O 1
ATOM 4095 N N . TYR B 1 253 ? -8.344 -23.219 -20.547 1 94.94 253 TYR B N 1
ATOM 4096 C CA . TYR B 1 253 ? -9.352 -23.234 -19.484 1 94.94 253 TYR B CA 1
ATOM 4097 C C . TYR B 1 253 ? -9.727 -21.812 -19.078 1 94.94 253 TYR B C 1
ATOM 4099 O O . TYR B 1 253 ? -9.523 -21.406 -17.938 1 94.94 253 TYR B O 1
ATOM 4107 N N . PRO B 1 254 ? -10.281 -21.094 -20.016 1 92.62 254 PRO B N 1
ATOM 4108 C CA . PRO B 1 254 ? -10.594 -19.688 -19.719 1 92.62 254 PRO B CA 1
ATOM 4109 C C . PRO B 1 254 ? -11.617 -19.547 -18.594 1 92.62 254 PRO B C 1
ATOM 4111 O O . PRO B 1 254 ? -12.453 -20.422 -18.391 1 92.62 254 PRO B O 1
ATOM 4114 N N . TRP B 1 255 ? -11.422 -18.438 -17.766 1 90.44 255 TRP B N 1
ATOM 4115 C CA . TRP B 1 255 ? -12.43 -18.109 -16.766 1 90.44 255 TRP B CA 1
ATOM 4116 C C . TRP B 1 255 ? -13.758 -17.75 -17.422 1 90.44 255 TRP B C 1
ATOM 4118 O O . TRP B 1 255 ? -13.789 -17.047 -18.438 1 90.44 255 TRP B O 1
ATOM 4128 N N . PRO B 1 256 ? -14.789 -18.219 -16.75 1 83.19 256 PRO B N 1
ATOM 4129 C CA . PRO B 1 256 ? -16.078 -17.781 -17.297 1 83.19 256 PRO B CA 1
ATOM 4130 C C . PRO B 1 256 ? -16.297 -16.266 -17.172 1 83.19 256 PRO B C 1
ATOM 4132 O O . PRO B 1 256 ? -16.047 -15.695 -16.109 1 83.19 256 PRO B O 1
ATOM 4135 N N . GLY B 1 257 ? -16.578 -15.555 -18.172 1 78.5 257 GLY B N 1
ATOM 4136 C CA . GLY B 1 257 ? -16.844 -14.125 -18.156 1 78.5 257 GLY B CA 1
ATOM 4137 C C . GLY B 1 257 ? -15.594 -13.273 -18.109 1 78.5 257 GLY B C 1
ATOM 4138 O O . GLY B 1 257 ? -15.641 -12.109 -17.703 1 78.5 257 GLY B O 1
ATOM 4139 N N . GLY B 1 258 ? -14.406 -13.898 -18.266 1 80.81 258 GLY B N 1
ATOM 4140 C CA . GLY B 1 258 ? -13.148 -13.164 -18.219 1 80.81 258 GLY B CA 1
ATOM 4141 C C . GLY B 1 258 ? -12.375 -13.398 -16.922 1 80.81 258 GLY B C 1
ATOM 4142 O O . GLY B 1 258 ? -12.891 -14.008 -15.992 1 80.81 258 GLY B O 1
ATOM 4143 N N . THR B 1 259 ? -11.18 -12.969 -16.938 1 79.88 259 THR B N 1
ATOM 4144 C CA . THR B 1 259 ? -10.312 -13.188 -15.773 1 79.88 259 THR B CA 1
ATOM 4145 C C . THR B 1 259 ? -10.789 -12.367 -14.578 1 79.88 259 THR B C 1
ATOM 4147 O O . THR B 1 259 ? -10.859 -11.141 -14.648 1 79.88 259 THR B O 1
ATOM 4150 N N . PRO B 1 260 ? -11.086 -13.125 -13.617 1 81.19 260 PRO B N 1
ATOM 4151 C CA . PRO B 1 260 ? -11.438 -12.367 -12.414 1 81.19 260 PRO B CA 1
ATOM 4152 C C . PRO B 1 260 ? -10.25 -11.602 -11.828 1 81.19 260 PRO B C 1
ATOM 4154 O O . PRO B 1 260 ? -9.094 -11.938 -12.109 1 81.19 260 PRO B O 1
ATOM 4157 N N . ARG B 1 261 ? -10.531 -10.484 -11.227 1 80.19 261 ARG B N 1
ATOM 4158 C CA . ARG B 1 261 ? -9.508 -9.695 -10.555 1 80.19 261 ARG B CA 1
ATOM 4159 C C . ARG B 1 261 ? -10 -9.195 -9.195 1 80.19 261 ARG B C 1
ATOM 4161 O O . ARG B 1 261 ? -11.203 -9.039 -8.992 1 80.19 261 ARG B O 1
ATOM 4168 N N . LEU B 1 262 ? -8.93 -9.133 -8.398 1 79.75 262 LEU B N 1
ATOM 4169 C CA . LEU B 1 262 ? -9.281 -8.5 -7.137 1 79.75 262 LEU B CA 1
ATOM 4170 C C . LEU B 1 262 ? -9.938 -7.145 -7.371 1 79.75 262 LEU B C 1
ATOM 4172 O O . LEU B 1 262 ? -9.406 -6.312 -8.102 1 79.75 262 LEU B O 1
ATOM 4176 N N . GLY B 1 263 ? -11.117 -7.008 -6.801 1 69.44 263 GLY B N 1
ATOM 4177 C CA . GLY B 1 263 ? -11.852 -5.762 -6.988 1 69.44 263 GLY B CA 1
ATOM 4178 C C . GLY B 1 263 ? -12.781 -5.785 -8.188 1 69.44 263 GLY B C 1
ATOM 4179 O O . GLY B 1 263 ? -13.523 -4.832 -8.422 1 69.44 263 GLY B O 1
ATOM 4180 N N . GLY B 1 264 ? -12.602 -6.816 -9.031 1 65.38 264 GLY B N 1
ATOM 4181 C CA . GLY B 1 264 ? -13.547 -6.969 -10.125 1 65.38 264 GLY B CA 1
ATOM 4182 C C . GLY B 1 264 ? -14.938 -7.363 -9.672 1 65.38 264 GLY B C 1
ATOM 4183 O O . GLY B 1 264 ? -15.172 -7.578 -8.477 1 65.38 264 GLY B O 1
ATOM 4184 N N . PRO B 1 265 ? -15.852 -7.078 -10.57 1 53.56 265 PRO B N 1
ATOM 4185 C CA . PRO B 1 265 ? -17.234 -7.438 -10.227 1 53.56 265 PRO B CA 1
ATOM 4186 C C . PRO B 1 265 ? -17.375 -8.906 -9.836 1 53.56 265 PRO B C 1
ATOM 4188 O O . PRO B 1 265 ? -16.703 -9.773 -10.414 1 53.56 265 PRO B O 1
ATOM 4191 N N . TRP B 1 266 ? -17.766 -9.078 -8.547 1 49.25 266 TRP B N 1
ATOM 4192 C CA . TRP B 1 266 ? -18.062 -10.461 -8.195 1 49.25 266 TRP B CA 1
ATOM 4193 C C . TRP B 1 266 ? -19.203 -11.008 -9.062 1 49.25 266 TRP B C 1
ATOM 4195 O O . TRP B 1 266 ? -20.219 -10.336 -9.258 1 49.25 266 TRP B O 1
ATOM 4205 N N . GLN B 1 267 ? -18.938 -11.867 -10.008 1 45.38 267 GLN B N 1
ATOM 4206 C CA . GLN B 1 267 ? -20.047 -12.516 -10.719 1 45.38 267 GLN B CA 1
ATOM 4207 C C . GLN B 1 267 ? -20.453 -13.82 -10.039 1 45.38 267 GLN B C 1
ATOM 4209 O O . GLN B 1 267 ? -19.609 -14.695 -9.82 1 45.38 267 GLN B O 1
ATOM 4214 N N . PRO B 1 268 ? -21.578 -13.719 -9.234 1 43.97 268 PRO B N 1
ATOM 4215 C CA . PRO B 1 268 ? -22.062 -15.016 -8.758 1 43.97 268 PRO B CA 1
ATOM 4216 C C . PRO B 1 268 ? -22.109 -16.062 -9.867 1 43.97 268 PRO B C 1
ATOM 4218 O O . PRO B 1 268 ? -22.406 -15.742 -11.023 1 43.97 268 PRO B O 1
ATOM 4221 N N . SER B 1 269 ? -21.219 -17.047 -9.758 1 37.25 269 SER B N 1
ATOM 4222 C CA . SER B 1 269 ? -21.594 -18.156 -10.625 1 37.25 269 SER B CA 1
ATOM 4223 C C . SER B 1 269 ? -22.969 -18.703 -10.281 1 37.25 269 SER B C 1
ATOM 4225 O O . SER B 1 269 ? -23.391 -18.656 -9.117 1 37.25 269 SER B O 1
#

Solvent-accessible surface area (backbone atoms only — not comparable to full-atom values): 27716 Å² total; per-residue (Å²): 120,47,58,46,32,32,32,35,33,24,29,38,17,72,84,23,59,12,28,53,71,80,65,92,58,54,15,54,38,47,50,51,33,51,27,48,16,61,74,69,69,52,56,51,85,64,47,45,62,42,50,43,61,79,43,52,50,23,28,27,27,54,27,40,36,28,27,37,26,37,85,66,95,69,86,69,58,44,62,58,48,36,52,48,41,43,69,57,40,58,60,39,43,27,57,70,44,52,40,74,35,59,90,88,62,38,41,45,79,54,39,62,23,36,33,37,37,35,32,32,35,49,34,85,63,61,51,29,80,52,51,76,50,27,38,75,36,67,68,78,64,39,60,68,48,26,43,54,31,31,56,70,58,44,39,76,44,55,42,53,24,36,41,45,91,84,49,80,68,91,66,50,65,37,37,28,78,40,47,45,70,49,70,62,77,24,43,32,39,39,36,40,29,25,46,61,80,56,50,58,19,69,32,20,49,50,20,26,39,51,34,25,16,59,64,78,40,62,44,64,51,58,58,49,23,52,74,67,38,42,46,83,76,50,36,56,71,38,68,37,36,13,34,30,38,52,39,65,38,32,87,93,61,64,51,83,96,47,78,83,48,78,55,43,84,82,69,82,126,118,49,58,47,32,32,33,35,32,26,28,38,17,72,84,23,60,13,28,52,72,79,65,93,59,54,14,52,38,45,49,51,34,50,26,48,15,61,75,69,70,51,57,51,87,62,47,45,61,42,51,44,61,77,43,51,51,22,27,28,28,56,26,39,37,30,27,38,25,36,85,67,95,70,87,69,57,43,65,57,48,36,52,48,41,43,69,60,40,59,61,39,42,24,57,70,44,51,39,73,35,59,89,87,62,40,41,48,78,53,41,61,24,37,33,37,39,35,31,31,36,48,35,86,64,59,51,30,80,53,50,77,51,28,37,74,35,68,66,77,63,39,60,67,46,27,44,55,32,32,55,70,58,44,40,77,43,54,43,53,23,35,42,44,91,83,49,79,67,92,64,49,65,36,37,28,77,40,47,44,70,49,71,62,77,24,42,32,39,40,37,39,30,26,45,62,81,55,50,59,20,70,32,22,51,50,20,26,39,50,34,26,15,59,64,76,39,60,47,65,50,57,58,49,24,52,74,67,41,42,45,83,78,50,36,56,71,38,67,38,35,12,34,29,37,52,37,64,37,33,87,92,63,65,54,82,95,46,80,84,47,79,54,44,82,82,69,83,125

pLDDT: mean 92.83, std 9.55, range [37.25, 98.88]